Protein AF-0000000080389725 (afdb_homodimer)

Solvent-accessible surface area (backbone atoms only — not comparable to full-atom values): 36333 Å² total; per-residue (Å²): 128,85,73,70,69,68,46,43,55,54,43,40,16,48,54,48,39,48,51,51,44,53,54,39,41,71,61,63,29,40,68,70,50,92,82,46,83,58,66,64,46,69,62,82,75,43,43,27,40,46,24,67,83,48,74,40,80,39,76,46,41,26,35,35,81,65,44,46,80,95,50,53,42,34,29,37,43,29,40,54,44,41,50,89,55,50,42,49,43,66,60,44,55,56,47,49,55,53,50,53,31,38,71,64,47,52,81,73,52,93,88,51,54,66,65,78,46,76,68,65,39,74,37,43,34,41,38,24,49,39,25,63,36,70,66,20,50,52,52,26,53,48,69,66,34,44,54,35,48,36,56,50,13,61,71,46,43,56,50,51,50,46,44,50,46,40,51,76,72,20,42,48,32,59,52,36,55,25,93,89,27,39,48,58,36,52,55,51,50,46,48,34,50,77,38,80,45,68,68,49,45,51,55,50,40,71,70,39,60,49,38,92,65,34,65,59,51,51,48,50,44,29,50,59,58,66,46,49,54,26,64,40,48,32,36,30,65,30,70,46,48,34,57,33,36,18,67,37,63,70,70,56,81,72,42,77,86,36,43,55,46,41,22,49,79,51,61,48,99,84,67,33,33,28,38,34,52,63,95,55,95,70,47,54,33,24,23,33,75,55,65,79,60,48,65,53,42,58,74,84,45,60,40,56,39,38,52,47,43,52,62,40,36,41,38,30,26,27,40,47,70,52,93,78,32,66,38,47,32,36,38,25,47,39,61,68,59,44,49,49,56,36,55,66,63,103,128,84,74,71,72,66,45,41,54,55,44,38,15,48,56,49,39,47,52,51,47,52,55,40,41,72,61,63,30,40,67,69,51,92,82,48,84,59,65,63,44,70,62,82,73,43,43,27,39,47,24,63,82,50,74,40,81,39,76,46,41,24,35,34,80,63,43,47,79,95,48,54,40,36,30,37,44,28,42,54,46,39,50,92,56,51,41,48,42,68,60,45,54,55,47,51,54,53,51,53,33,36,71,63,48,52,78,72,53,93,87,50,54,68,65,79,45,76,69,63,39,74,38,44,34,40,39,23,48,38,25,60,34,71,66,20,50,51,52,26,53,50,69,64,34,44,55,36,47,36,57,50,13,61,70,45,43,56,50,51,51,46,46,49,46,39,50,76,71,21,43,45,31,56,54,36,53,25,93,90,28,38,49,58,35,50,55,51,50,44,47,35,52,75,38,77,44,69,68,48,44,51,55,49,40,71,70,39,60,50,39,90,66,34,65,60,51,50,48,52,45,29,49,58,58,67,47,49,54,25,66,39,49,32,35,30,65,30,71,46,48,37,56,32,35,18,6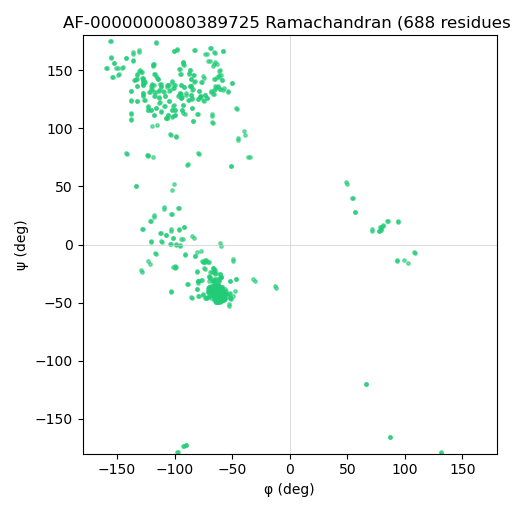7,38,65,70,69,58,81,70,43,78,86,36,42,57,48,43,21,48,80,51,62,50,97,85,67,35,33,30,37,33,53,65,95,56,94,70,46,56,34,24,23,35,74,56,64,79,55,46,66,48,45,56,75,84,44,61,41,56,38,40,52,44,43,52,62,38,37,41,38,31,28,26,41,48,70,50,92,79,32,66,38,49,30,38,38,27,48,38,61,67,60,45,48,50,54,37,55,66,64,103

Foldseek 3Di:
DPQPVPQLQVQLQLLVLLLVLVLVVQFQWAFDDPPHAAQWDDDQQWIWHAFQVGIDTASTWTWRCDDDPPFAIEIEREATGEDPAADELVVVVVVLVVQNRRQPPDDADPPHDPVPHGDHHYAAEYEYAQHHDPVNVVNCVVSRYAYEYNNQWPLVVVLSVLSSCCSRPWFRSCQQCNDPRVSVNSVLLSVCLVPVDPVSVVVVCVRTVIDPPNSVSSVVNSVSSVLWQDWWWKAWPVGHIKIWTFSDHDPLVVPPPHQEFEKEWDADPVRWIWMDTPPDPGTTITIDDDPVLVVVPPVPQLLSNLVVCCVGHQWMWIWHQDPNRIGIHIYGYDPVVSVVSNVVSD/DPQPVPQLQVQLQLLVLLLVLVLVVQFQWAFDDPPHDAQWDDDQQWIWHAFQVGIDTASTWTWRCDDDPPFAIEIEREATGEDPAADELVVVVVVLVVQNRRQPPDDADPPHDPVPHGDHHYAAEYEYAQHHDPVNVVSCVVSRYAYEYNNQWPLVVLLSVLSSCCSRPWFDSCQQCNDPRVSVNSVLLSVCLVPVDPVSVVVVCVRTVIDPPNSVSSVVNSVSSVLWQDWWWKAWPVGHIKIWTFSDHDPLVVPPPHQEFEKEWDADPVRWIWIDTPPDPGTTITIDDDPVLVVVPPVPQLLSNLVVCCVGHQWMWIWHQDPNRIGIHIYGYDPVVSVVSNVVSD

Secondary structure (DSSP, 8-state):
-----TTHHHHHHHHHHHHHHHHHHHTT-EE--TTSSSSEEEETTEEEEE-SS-EEEESEEEEE-S--TT-PPEEEEEEEE--SSPBPHHHHHHHHHHHHHHHT-----TT--GGG----EEEEEEEESS-B-HHHHHHHHHTT-EEEE-TT-HHHHHHHHHHHHIIIII--HHHHHSTTTHHHHHHHHHHHHH---HHHHHHHHHHH-PPTTHHHHHHHHHHHHHT--EEEEEEETTS-EEEEEESSPP-GGGGSS-SEEEEEEEE-TTS-EEEEETTSS---EEEPPPHHHHHTT-TT-HHHHHHHHHHHTSEEEEEEEETTEEEEEEEEE-HHHHHHHHHHT-/-----TTHHHHHHHHHHHHHHHHHHHTT-EE--TTSSSSEEEETTEEEEE-SSSEEEESEEEEE-S--TT-PPEEEEEEEE--SSPBPHHHHHHHHHHHHHHHT-----TT--GGG----EEEEEEEESS-B-HHHHHHHHHTT-EEEE-TT-HHHHHHHHHHHHIIIII--HHHHHSTTTHHHHHHHHHHHHH---HHHHHHHHHHH-PPTTHHHHHHHHHHHHHT--EEEEEEETTS-EEEEEESSPP-GGGGSS-SEEEEEEEE-TTS-EEEEETTSS---EEEPPPHHHHHTT-TT-HHHHHHHHHHHTSEEEEEEEETTEEEEEEEEE-HHHHHHHHHHT-

pLDDT: mean 85.57, std 13.97, range [30.48, 97.31]

Sequence (692 aa):
MKSDKTGRAALRGYMLEVVVRRLLEENDFEVIKKETKGKVEFRGDNIEIKGRGTWHQIDSPCIYNKSIPFTYDLRLLAEVKFYKDEVQKNRIREYIGVIKDISENYFLDDNNTIDNQKRYTDIGVFFSASGFQIEAEKLAFAHGIKTVSYKNNQTMSIIRDLILNLEENYLYSKKCVGKGNLKSFMKDFYQLLENTSDETWMKFERYYNPLEG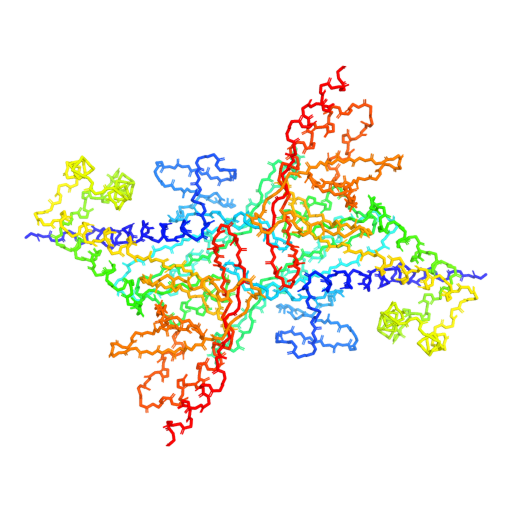ARDKVYELSQNIRRINSSFFGVTETNYFIHFLSNDSFPAYLFHNSDEAECQIFFDQLGQFYLTINNSEGERFYFTAPPDLLSDFAFANFRNIAQEKGRHFKNIKISITLENIQRNLILKIDEEWLREVLDNTRMKSDKTGRAALRGYMLEVVVRRLLEENDFEVIKKETKGKVEFRGDNIEIKGRGTWHQIDSPCIYNKSIPFTYDLRLLAEVKFYKDEVQKNRIREYIGVIKDISENYFLDDNNTIDNQKRYTDIGVFFSASGFQIEAEKLAFAHGIKTVSYKNNQTMSIIRDLILNLEENYLYSKKCVGKGNLKSFMKDFYQLLENTSDETWMKFERYYNPLEGARDKVYELSQNIRRINSSFFGVTETNYFIHFLSNDSFPAYLFHNSDEAECQIFFDQLGQFYLTINNSEGERFYFTAPPDLLSDFAFANFRNIAQEKGRHFKNIKISITLENIQRNLILKIDEEWLREVLDNTR

Organism: NCBI:txid1090322

Structure (mmCIF, N/CA/C/O backbone):
data_AF-0000000080389725-model_v1
#
loop_
_entity.id
_entity.type
_entity.pdbx_description
1 polymer 'Restriction endonuclease type IV Mrr domain-containing protein'
#
loop_
_atom_site.group_PDB
_atom_site.id
_atom_site.type_symbol
_atom_site.label_atom_id
_atom_site.label_alt_id
_atom_site.label_comp_id
_atom_site.label_asym_id
_atom_site.label_entity_id
_atom_site.label_seq_id
_atom_site.pdbx_PDB_ins_code
_atom_site.Cartn_x
_atom_site.Cartn_y
_atom_site.Cartn_z
_atom_site.occupancy
_atom_site.B_iso_or_equiv
_atom_site.auth_seq_id
_atom_site.auth_comp_id
_atom_site.auth_asym_id
_atom_site.auth_atom_id
_atom_site.pdbx_PDB_model_num
ATOM 1 N N . MET A 1 1 ? 0.448 -39.906 -33.656 1 30.48 1 MET A N 1
ATOM 2 C CA . MET A 1 1 ? -0.504 -38.969 -33.062 1 30.48 1 MET A CA 1
ATOM 3 C C . MET A 1 1 ? -0.022 -37.531 -33.219 1 30.48 1 MET A C 1
ATOM 5 O O . MET A 1 1 ? 1.046 -37.188 -32.719 1 30.48 1 MET A O 1
ATOM 9 N N . LYS A 1 2 ? -0.215 -37 -34.25 1 36.88 2 LYS A N 1
ATOM 10 C CA . LYS A 1 2 ? 0.218 -35.656 -34.656 1 36.88 2 LYS A CA 1
ATOM 11 C C . LYS A 1 2 ? -0.04 -34.625 -33.562 1 36.88 2 LYS A C 1
ATOM 13 O O . LYS A 1 2 ? -1.179 -34.469 -33.125 1 36.88 2 LYS A O 1
ATOM 18 N N . SER A 1 3 ? 0.813 -34.344 -32.656 1 40.06 3 SER A N 1
ATOM 19 C CA . SER A 1 3 ? 0.825 -33.5 -31.469 1 40.06 3 SER A CA 1
ATOM 20 C C . SER A 1 3 ? 0.35 -32.094 -31.797 1 40.06 3 SER A C 1
ATOM 22 O O . SER A 1 3 ? 0.948 -31.406 -32.625 1 40.06 3 SER A O 1
ATOM 24 N N . ASP A 1 4 ? -0.819 -31.891 -32.125 1 39.97 4 ASP A N 1
ATOM 25 C CA . ASP A 1 4 ? -1.422 -30.594 -32.344 1 39.97 4 ASP A CA 1
ATOM 26 C C . ASP A 1 4 ? -0.846 -29.547 -31.391 1 39.97 4 ASP A C 1
ATOM 28 O O . ASP A 1 4 ? -1.067 -29.625 -30.188 1 39.97 4 ASP A O 1
ATOM 32 N N . LYS A 1 5 ? 0.369 -29.078 -31.641 1 51.5 5 LYS A N 1
ATOM 33 C CA . LYS A 1 5 ? 1.25 -28.141 -30.953 1 51.5 5 LYS A CA 1
ATOM 34 C C . LYS A 1 5 ? 0.515 -26.859 -30.594 1 51.5 5 LYS A C 1
ATOM 36 O O . LYS A 1 5 ? 1.003 -26.047 -29.797 1 51.5 5 LYS A O 1
ATOM 41 N N . THR A 1 6 ? -0.809 -26.734 -31.328 1 57.53 6 THR A N 1
ATOM 42 C CA . THR A 1 6 ? -1.486 -25.438 -31.172 1 57.53 6 THR A CA 1
ATOM 43 C C . THR A 1 6 ? -2.219 -25.375 -29.828 1 57.53 6 THR A C 1
ATOM 45 O O . THR A 1 6 ? -2.91 -26.328 -29.453 1 57.53 6 THR A O 1
ATOM 48 N N . GLY A 1 7 ? -1.875 -24.578 -28.844 1 81.62 7 GLY A N 1
ATOM 49 C CA . GLY A 1 7 ? -2.619 -24.297 -27.625 1 81.62 7 GLY A CA 1
ATOM 50 C C . GLY A 1 7 ? -1.992 -24.906 -26.391 1 81.62 7 GLY A C 1
ATOM 51 O O . GLY A 1 7 ? -2.52 -24.766 -25.281 1 81.62 7 GLY A O 1
ATOM 52 N N . ARG A 1 8 ? -0.923 -25.75 -26.703 1 84.62 8 ARG A N 1
ATOM 53 C CA . ARG A 1 8 ? -0.296 -26.422 -25.578 1 84.62 8 ARG A CA 1
ATOM 54 C C . ARG A 1 8 ? 0.248 -25.422 -24.578 1 84.62 8 ARG A C 1
ATOM 56 O O . ARG A 1 8 ? 0.034 -25.562 -23.359 1 84.62 8 ARG A O 1
ATOM 63 N N . ALA A 1 9 ? 0.901 -24.453 -25.062 1 83.81 9 ALA A N 1
ATOM 64 C CA . ALA A 1 9 ? 1.425 -23.422 -24.172 1 83.81 9 ALA A CA 1
ATOM 65 C C . ALA A 1 9 ? 0.295 -22.703 -23.438 1 83.81 9 ALA A C 1
ATOM 67 O O . ALA A 1 9 ? 0.423 -22.391 -22.25 1 83.81 9 ALA A O 1
ATOM 68 N N . ALA A 1 10 ? -0.722 -22.531 -24.172 1 85.75 10 ALA A N 1
ATOM 69 C CA . ALA A 1 10 ? -1.88 -21.891 -23.562 1 85.75 10 ALA A CA 1
ATOM 70 C C . ALA A 1 10 ? -2.459 -22.75 -22.438 1 85.75 10 ALA A C 1
ATOM 72 O O . ALA A 1 10 ? -2.805 -22.25 -21.375 1 85.75 10 ALA A O 1
ATOM 73 N N . LEU A 1 11 ? -2.541 -24.016 -22.688 1 91.88 11 LEU A N 1
ATOM 74 C CA . LEU A 1 11 ? -3.102 -24.938 -21.703 1 91.88 11 LEU A CA 1
ATOM 75 C C . LEU A 1 11 ? -2.271 -24.922 -20.422 1 91.88 11 LEU A C 1
ATOM 77 O O . LEU A 1 11 ? -2.818 -24.844 -19.328 1 91.88 11 LEU A O 1
ATOM 81 N N . ARG A 1 12 ? -0.958 -25.016 -20.516 1 93.06 12 ARG A N 1
ATOM 82 C CA . ARG A 1 12 ? -0.102 -24.953 -19.328 1 93.06 12 ARG A CA 1
ATOM 83 C C . ARG A 1 12 ? -0.293 -23.641 -18.578 1 93.06 12 ARG A C 1
ATOM 85 O O . ARG A 1 12 ? -0.354 -23.625 -17.359 1 93.06 12 ARG A O 1
ATOM 92 N N . GLY A 1 13 ? -0.334 -22.594 -19.344 1 92.12 13 GLY A N 1
ATOM 93 C CA . GLY A 1 13 ? -0.544 -21.281 -18.75 1 92.12 13 GLY A CA 1
ATOM 94 C C . GLY A 1 13 ? -1.826 -21.188 -17.953 1 92.12 13 GLY A C 1
ATOM 95 O O . GLY A 1 13 ? -1.83 -20.641 -16.844 1 92.12 13 GLY A O 1
ATOM 96 N N . TYR A 1 14 ? -2.854 -21.766 -18.484 1 90.81 14 TYR A N 1
ATOM 97 C CA . TYR A 1 14 ? -4.148 -21.703 -17.828 1 90.81 14 TYR A CA 1
ATOM 98 C C . TYR A 1 14 ? -4.145 -22.531 -16.547 1 90.81 14 TYR A C 1
ATOM 100 O O . TYR A 1 14 ? -4.734 -22.156 -15.539 1 90.81 14 TYR A O 1
ATOM 108 N N . MET A 1 15 ? -3.553 -23.672 -16.609 1 94.69 15 MET A N 1
ATOM 109 C CA . MET A 1 15 ? -3.465 -24.5 -15.414 1 94.69 15 MET A CA 1
ATOM 110 C C . MET A 1 15 ? -2.658 -23.797 -14.328 1 94.69 15 MET A C 1
ATOM 112 O O . MET A 1 15 ? -3.043 -23.812 -13.156 1 94.69 15 MET A O 1
ATOM 116 N N . LEU A 1 16 ? -1.567 -23.141 -14.727 1 95.75 16 LEU A N 1
ATOM 117 C CA . LEU A 1 16 ? -0.77 -22.406 -13.75 1 95.75 16 LEU A CA 1
ATOM 118 C C . LEU A 1 16 ? -1.557 -21.219 -13.188 1 95.75 16 LEU A C 1
ATOM 120 O O . LEU A 1 16 ? -1.435 -20.906 -12.008 1 95.75 16 LEU A O 1
ATOM 124 N N . GLU A 1 17 ? -2.299 -20.578 -14.031 1 94.06 17 GLU A N 1
ATOM 125 C CA . GLU A 1 17 ? -3.152 -19.469 -13.602 1 94.06 17 GLU A CA 1
ATOM 126 C C . GLU A 1 17 ? -4.086 -19.906 -12.477 1 94.06 17 GLU A C 1
ATOM 128 O O . GLU A 1 17 ? -4.277 -19.172 -11.5 1 94.06 17 GLU A O 1
ATOM 133 N N . VAL A 1 18 ? -4.637 -21.047 -12.609 1 93.31 18 VAL A N 1
ATOM 134 C CA . VAL A 1 18 ? -5.551 -21.578 -11.594 1 93.31 18 VAL A CA 1
ATOM 135 C C . VAL A 1 18 ? -4.805 -21.766 -10.281 1 93.31 18 VAL A C 1
ATOM 137 O O . VAL A 1 18 ? -5.309 -21.422 -9.211 1 93.31 18 VAL A O 1
ATOM 140 N N . VAL A 1 19 ? -3.629 -22.281 -10.375 1 95.69 19 VAL A N 1
ATOM 141 C CA . VAL A 1 19 ? -2.822 -22.531 -9.18 1 95.69 19 VAL A CA 1
ATOM 142 C C . VAL A 1 19 ? -2.463 -21.203 -8.516 1 95.69 19 VAL A C 1
ATOM 144 O O . VAL A 1 19 ? -2.631 -21.047 -7.305 1 95.69 19 VAL A O 1
ATOM 147 N N . VAL A 1 20 ? -1.995 -20.25 -9.312 1 96.06 20 VAL A N 1
ATOM 148 C CA . VAL A 1 20 ? -1.582 -18.953 -8.789 1 96.06 20 VAL A CA 1
ATOM 149 C C . VAL A 1 20 ? -2.777 -18.234 -8.156 1 96.06 20 VAL A C 1
ATOM 151 O O . VAL A 1 20 ? -2.652 -17.641 -7.09 1 96.06 20 VAL A O 1
ATOM 154 N N . ARG A 1 21 ? -3.891 -18.328 -8.766 1 93.44 21 ARG A N 1
ATOM 155 C CA . ARG A 1 21 ? -5.113 -17.75 -8.227 1 93.44 21 ARG A CA 1
ATOM 156 C C . ARG A 1 21 ? -5.418 -18.312 -6.84 1 93.44 21 ARG A C 1
ATOM 158 O O . ARG A 1 21 ? -5.758 -17.562 -5.922 1 93.44 21 ARG A O 1
ATOM 165 N N . ARG A 1 22 ? -5.316 -19.562 -6.711 1 93 22 ARG A N 1
ATOM 166 C CA . ARG A 1 22 ? -5.57 -20.203 -5.43 1 93 22 ARG A CA 1
ATOM 167 C C . ARG A 1 22 ? -4.598 -19.719 -4.363 1 93 22 ARG A C 1
ATOM 169 O O . ARG A 1 22 ? -4.992 -19.484 -3.219 1 93 22 ARG A O 1
ATOM 176 N N . LEU A 1 23 ? -3.367 -19.609 -4.75 1 94.5 23 LEU A N 1
ATOM 177 C CA . LEU A 1 23 ? -2.346 -19.172 -3.809 1 94.5 23 LEU A CA 1
ATOM 178 C C . LEU A 1 23 ? -2.555 -17.703 -3.436 1 94.5 23 LEU A C 1
ATOM 180 O O . LEU A 1 23 ? -2.301 -17.312 -2.297 1 94.5 23 LEU A O 1
ATOM 184 N N . LEU A 1 24 ? -3.006 -16.891 -4.383 1 94.94 24 LEU A N 1
ATOM 185 C CA . LEU A 1 24 ? -3.342 -15.5 -4.098 1 94.94 24 LEU A CA 1
ATOM 186 C C . LEU A 1 24 ? -4.52 -15.414 -3.133 1 94.94 24 LEU A C 1
ATOM 188 O O . LEU A 1 24 ? -4.508 -14.594 -2.211 1 94.94 24 LEU A O 1
ATOM 192 N N . GLU A 1 25 ? -5.488 -16.203 -3.33 1 92.19 25 GLU A N 1
ATOM 193 C CA . GLU A 1 25 ? -6.648 -16.219 -2.443 1 92.19 25 GLU A CA 1
ATOM 194 C C . GLU A 1 25 ? -6.246 -16.594 -1.017 1 92.19 25 GLU A C 1
ATOM 196 O O . GLU A 1 25 ? -6.781 -16.031 -0.055 1 92.19 25 GLU A O 1
ATOM 201 N N . GLU A 1 26 ? -5.301 -17.469 -0.919 1 90.88 26 GLU A N 1
ATOM 202 C CA . GLU A 1 26 ? -4.789 -17.844 0.393 1 90.88 26 GLU A CA 1
ATOM 203 C C . GLU A 1 26 ? -4.066 -16.688 1.067 1 90.88 26 GLU A C 1
ATOM 205 O O . GLU A 1 26 ? -3.857 -16.703 2.283 1 90.88 26 GLU A O 1
ATOM 210 N N . ASN A 1 27 ? -3.656 -15.75 0.3 1 91.81 27 ASN A N 1
ATOM 211 C CA . ASN A 1 27 ? -2.955 -14.578 0.817 1 91.81 27 ASN A CA 1
ATOM 212 C C . ASN A 1 27 ? -3.873 -13.359 0.882 1 91.81 27 ASN A C 1
ATOM 214 O O . ASN A 1 27 ? -3.42 -12.227 0.706 1 91.81 27 ASN A O 1
ATOM 218 N N . ASP A 1 28 ? -5.137 -13.547 1.003 1 89.56 28 ASP A N 1
ATOM 219 C CA . ASP A 1 28 ? -6.148 -12.547 1.318 1 89.56 28 ASP A CA 1
ATOM 220 C C . ASP A 1 28 ? -6.516 -11.727 0.082 1 89.56 28 ASP A C 1
ATOM 222 O O . ASP A 1 28 ? -7.098 -10.648 0.197 1 89.56 28 ASP A O 1
ATOM 226 N N . PHE A 1 29 ? -6.121 -12.156 -1.084 1 93.06 29 PHE A N 1
ATOM 227 C CA . PHE A 1 29 ? -6.625 -11.562 -2.316 1 93.06 29 PHE A CA 1
ATOM 228 C C . PHE A 1 29 ? -7.957 -12.18 -2.715 1 93.06 29 PHE A C 1
ATOM 230 O O . PHE A 1 29 ? -8.133 -13.398 -2.623 1 93.06 29 PHE A O 1
ATOM 237 N N . GLU A 1 30 ? -8.836 -11.32 -3.043 1 92 30 GLU A N 1
ATOM 238 C CA . GLU A 1 30 ? -10.141 -11.797 -3.496 1 92 30 GLU A CA 1
ATOM 239 C C . GLU A 1 30 ? -10.289 -11.648 -5.008 1 92 30 GLU A C 1
ATOM 241 O O . GLU A 1 30 ? -10.172 -10.539 -5.539 1 92 30 GLU A O 1
ATOM 246 N N . VAL A 1 31 ? -10.562 -12.766 -5.625 1 89.44 31 VAL A N 1
ATOM 247 C CA . VAL A 1 31 ? -10.773 -12.703 -7.066 1 89.44 31 VAL A CA 1
ATOM 248 C C . VAL A 1 31 ? -12.016 -11.867 -7.367 1 89.44 31 VAL A C 1
ATOM 250 O O . VAL A 1 31 ? -13.039 -12 -6.695 1 89.44 31 VAL A O 1
ATOM 253 N N . ILE A 1 32 ? -11.922 -11.008 -8.312 1 89.94 32 ILE A N 1
ATOM 254 C CA . ILE A 1 32 ? -13.023 -10.133 -8.703 1 89.94 32 ILE A CA 1
ATOM 255 C C . ILE A 1 32 ? -14.219 -10.969 -9.156 1 89.94 32 ILE A C 1
ATOM 257 O O . ILE A 1 32 ? -14.055 -11.961 -9.867 1 89.94 32 ILE A O 1
ATOM 261 N N . LYS A 1 33 ? -15.297 -10.617 -8.688 1 85.44 33 LYS A N 1
ATOM 262 C CA . LYS A 1 33 ? -16.562 -11.266 -9.023 1 85.44 33 LYS A CA 1
ATOM 263 C C . LYS A 1 33 ? -17.5 -10.312 -9.75 1 85.44 33 LYS A C 1
ATOM 265 O O . LYS A 1 33 ? -17.172 -9.133 -9.914 1 85.44 33 LYS A O 1
ATOM 270 N N . LYS A 1 34 ? -18.578 -10.836 -10.188 1 78.25 34 LYS A N 1
ATOM 271 C CA . LYS A 1 34 ? -19.547 -10.047 -10.938 1 78.25 34 LYS A CA 1
ATOM 272 C C . LYS A 1 34 ? -20.078 -8.883 -10.109 1 78.25 34 LYS A C 1
ATOM 274 O O . LYS A 1 34 ? -20.344 -7.801 -10.641 1 78.25 34 LYS A O 1
ATOM 279 N N . GLU A 1 35 ? -20.062 -8.992 -8.805 1 72.56 35 GLU A N 1
ATOM 280 C CA . GLU A 1 35 ? -20.625 -7.984 -7.91 1 72.56 35 GLU A CA 1
ATOM 281 C C . GLU A 1 35 ? -19.562 -6.949 -7.52 1 72.56 35 GLU A C 1
ATOM 283 O O . GLU A 1 35 ? -19.891 -5.934 -6.898 1 72.56 35 GLU A O 1
ATOM 288 N N . THR A 1 36 ? -18.406 -7.293 -7.91 1 77.75 36 THR A N 1
ATOM 289 C CA . THR A 1 36 ? -17.344 -6.367 -7.531 1 77.75 36 THR A CA 1
ATOM 290 C C . THR A 1 36 ? -17.516 -5.027 -8.234 1 77.75 36 THR A C 1
ATOM 292 O O . THR A 1 36 ? -17.734 -4.98 -9.453 1 77.75 36 THR A O 1
ATOM 295 N N . LYS A 1 37 ? -17.469 -3.965 -7.461 1 76.38 37 LYS A N 1
ATOM 296 C CA . LYS A 1 37 ? -17.625 -2.623 -8.016 1 76.38 37 LYS A CA 1
ATOM 297 C C . LYS A 1 37 ? -16.469 -2.277 -8.945 1 76.38 37 LYS A C 1
ATOM 299 O O . LYS A 1 37 ? -15.32 -2.662 -8.695 1 76.38 37 LYS A O 1
ATOM 304 N N .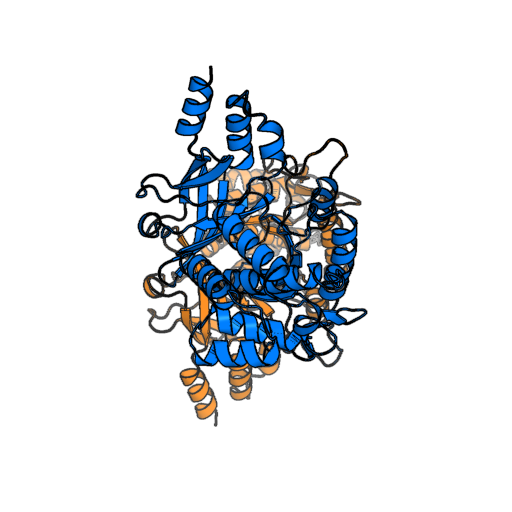 GLY A 1 38 ? -16.828 -1.573 -10 1 76.38 38 GLY A N 1
ATOM 305 C CA . GLY A 1 38 ? -15.797 -1.127 -10.93 1 76.38 38 GLY A CA 1
ATOM 306 C C . GLY A 1 38 ? -16.141 -1.416 -12.375 1 76.38 38 GLY A C 1
ATOM 307 O O . GLY A 1 38 ? -17.25 -1.851 -12.688 1 76.38 38 GLY A O 1
ATOM 308 N N . LYS A 1 39 ? -15.25 -1.056 -13.195 1 81.88 39 LYS A N 1
ATOM 309 C CA . LYS A 1 39 ? -15.406 -1.244 -14.641 1 81.88 39 LYS A CA 1
ATOM 310 C C . LYS A 1 39 ? -14.875 -2.607 -15.07 1 81.88 39 LYS A C 1
ATOM 312 O O . LYS A 1 39 ? -13.836 -2.697 -15.727 1 81.88 39 LYS A O 1
ATOM 317 N N . VAL A 1 40 ? -15.625 -3.641 -14.609 1 86.06 40 VAL A N 1
ATOM 318 C CA . VAL A 1 40 ? -15.281 -5.039 -14.852 1 86.06 40 VAL A CA 1
ATOM 319 C C . VAL A 1 40 ? -16.406 -5.719 -15.633 1 86.06 40 VAL A C 1
ATOM 321 O O . VAL A 1 40 ? -17.594 -5.469 -15.375 1 86.06 40 VAL A O 1
ATOM 324 N N . GLU A 1 41 ? -16.062 -6.477 -16.578 1 84.38 41 GLU A N 1
ATOM 325 C CA . GLU A 1 41 ? -17.016 -7.273 -17.344 1 84.38 41 GLU A CA 1
ATOM 326 C C . GLU A 1 41 ? -16.594 -8.742 -17.391 1 84.38 41 GLU A C 1
ATOM 328 O O . GLU A 1 41 ? -15.406 -9.055 -17.422 1 84.38 41 GLU A O 1
ATOM 333 N N . PHE A 1 42 ? -17.594 -9.484 -17.281 1 82.19 42 PHE A N 1
ATOM 334 C CA . PHE A 1 42 ? -17.391 -10.93 -17.391 1 82.19 42 PHE A CA 1
ATOM 335 C C . PHE A 1 42 ? -17.797 -11.43 -18.766 1 82.19 42 PHE A C 1
ATOM 337 O O . PHE A 1 42 ? -18.938 -11.234 -19.188 1 82.19 42 PHE A O 1
ATOM 344 N N . ARG A 1 43 ? -16.922 -11.797 -19.469 1 76.75 43 ARG A N 1
ATOM 345 C CA . ARG A 1 43 ? -17.188 -12.477 -20.734 1 76.75 43 ARG A CA 1
ATOM 346 C C . ARG A 1 43 ? -16.953 -13.977 -20.609 1 76.75 43 ARG A C 1
ATOM 348 O O . ARG A 1 43 ? -15.828 -14.445 -20.812 1 76.75 43 ARG A O 1
ATOM 355 N N . GLY A 1 44 ? -18.047 -14.586 -20.328 1 69.56 44 GLY A N 1
ATOM 356 C CA . GLY A 1 44 ? -17.859 -15.953 -19.891 1 69.56 44 GLY A CA 1
ATOM 357 C C . GLY A 1 44 ? -17.141 -16.062 -18.562 1 69.56 44 GLY A C 1
ATOM 358 O O . GLY A 1 44 ? -17.562 -15.453 -17.578 1 69.56 44 GLY A O 1
ATOM 359 N N . ASP A 1 45 ? -16 -16.734 -18.609 1 66.38 45 ASP A N 1
ATOM 360 C CA . ASP A 1 45 ? -15.242 -16.891 -17.359 1 66.38 45 ASP A CA 1
ATOM 361 C C . ASP A 1 45 ? -14.039 -15.945 -17.344 1 66.38 45 ASP A C 1
ATOM 363 O O . ASP A 1 45 ? -13.281 -15.922 -16.375 1 66.38 45 ASP A O 1
ATOM 367 N N . ASN A 1 46 ? -13.992 -15.219 -18.438 1 77.12 46 ASN A N 1
ATOM 368 C CA . ASN A 1 46 ? -12.898 -14.25 -18.484 1 77.12 46 ASN A CA 1
ATOM 369 C C . ASN A 1 46 ? -13.289 -12.93 -17.828 1 77.12 46 ASN A C 1
ATOM 371 O O . ASN A 1 46 ? -14.43 -12.484 -17.953 1 77.12 46 ASN A O 1
ATOM 375 N N . ILE A 1 47 ? -12.422 -12.5 -17.125 1 85.75 47 ILE A N 1
ATOM 376 C CA . ILE A 1 47 ? -12.648 -11.203 -16.5 1 85.75 47 ILE A CA 1
ATOM 377 C C . ILE A 1 47 ? -11.906 -10.117 -17.266 1 85.75 47 ILE A C 1
ATOM 379 O O . ILE A 1 47 ? -10.695 -10.211 -17.469 1 85.75 47 ILE A O 1
ATOM 383 N N . GLU A 1 48 ? -12.656 -9.211 -17.734 1 90.31 48 GLU A N 1
ATOM 384 C CA . GLU A 1 48 ? -12.07 -8.086 -18.453 1 90.31 48 GLU A CA 1
ATOM 385 C C . GLU A 1 48 ? -12.242 -6.785 -17.672 1 90.31 48 GLU A C 1
ATOM 387 O O . GLU A 1 48 ? -13.297 -6.559 -17.062 1 90.31 48 GLU A O 1
ATOM 392 N N . ILE A 1 49 ? -11.227 -6.02 -17.672 1 91.25 49 ILE A N 1
ATOM 393 C CA . ILE A 1 49 ? -11.242 -4.715 -17.016 1 91.25 49 ILE A CA 1
ATOM 394 C C . ILE A 1 49 ? -11.156 -3.611 -18.078 1 91.25 49 ILE A C 1
ATOM 396 O O . ILE A 1 49 ? -10.375 -3.711 -19.016 1 91.25 49 ILE A O 1
ATOM 400 N N . LYS A 1 50 ? -11.953 -2.617 -17.906 1 89.38 50 LYS A N 1
ATOM 401 C CA . LYS A 1 50 ? -12.023 -1.529 -18.875 1 89.38 50 LYS A CA 1
ATOM 402 C C . LYS A 1 50 ? -10.867 -0.546 -18.672 1 89.38 50 LYS A C 1
ATOM 404 O O . LYS A 1 50 ? -10.617 -0.095 -17.562 1 89.38 50 LYS A O 1
ATOM 409 N N . GLY A 1 51 ? -10.133 -0.318 -19.734 1 88.88 51 GLY A N 1
ATOM 410 C CA . GLY A 1 51 ? -9.164 0.771 -19.766 1 88.88 51 GLY A CA 1
ATOM 411 C C . GLY A 1 51 ? -9.703 2.018 -20.453 1 88.88 51 GLY A C 1
ATOM 412 O O . GLY A 1 51 ? -10.898 2.109 -20.734 1 88.88 51 GLY A O 1
ATOM 413 N N . ARG A 1 52 ? -8.961 3.051 -20.594 1 84.62 52 ARG A N 1
ATOM 414 C CA . ARG A 1 52 ? -9.32 4.281 -21.281 1 84.62 52 ARG A CA 1
ATOM 415 C C . ARG A 1 52 ? -9.664 4 -22.75 1 84.62 52 ARG A C 1
ATOM 417 O O . ARG A 1 52 ? -10.625 4.559 -23.281 1 84.62 52 ARG A O 1
ATOM 424 N N . GLY A 1 53 ? -8.891 3.053 -23.297 1 79.06 53 GLY A N 1
ATOM 425 C CA . GLY A 1 53 ? -9.039 2.818 -24.734 1 79.06 53 GLY A CA 1
ATOM 426 C C . GLY A 1 53 ? -9.844 1.573 -25.047 1 79.06 53 GLY A C 1
ATOM 427 O O . GLY A 1 53 ? -10.602 1.548 -26.031 1 79.06 53 GLY A O 1
ATOM 428 N N . THR A 1 54 ? -9.641 0.496 -24.297 1 86.75 54 THR A N 1
ATOM 429 C CA . THR A 1 54 ? -10.273 -0.77 -24.641 1 86.75 54 THR A CA 1
ATOM 430 C C . THR A 1 54 ? -10.406 -1.673 -23.422 1 86.75 54 THR A C 1
ATOM 432 O O . THR A 1 54 ? -10.016 -1.29 -22.312 1 86.75 54 THR A O 1
ATOM 435 N N . TRP A 1 55 ? -11.031 -2.75 -23.625 1 89.31 55 TRP A N 1
ATOM 436 C CA . TRP A 1 55 ? -11.148 -3.785 -22.594 1 89.31 55 TRP A CA 1
ATOM 437 C C . TRP A 1 55 ? -9.938 -4.711 -22.625 1 89.31 55 TRP A C 1
ATOM 439 O O . TRP A 1 55 ? -9.414 -5.035 -23.688 1 89.31 55 TRP A O 1
ATOM 449 N N . HIS A 1 56 ? -9.492 -5.121 -21.469 1 91.06 56 HIS A N 1
ATOM 450 C CA . HIS A 1 56 ? -8.344 -6.016 -21.359 1 91.06 56 HIS A CA 1
ATOM 451 C C . HIS A 1 56 ? -8.68 -7.234 -20.516 1 91.06 56 HIS A C 1
ATOM 453 O O . HIS A 1 56 ? -9.211 -7.098 -19.406 1 91.06 56 HIS A O 1
ATOM 459 N N . GLN A 1 57 ? -8.398 -8.406 -21.047 1 88.44 57 GLN A N 1
ATOM 460 C CA . GLN A 1 57 ? -8.523 -9.625 -20.25 1 88.44 57 GLN A CA 1
ATOM 461 C C . GLN A 1 57 ? -7.367 -9.75 -19.266 1 88.44 57 GLN A C 1
ATOM 463 O O . GLN A 1 57 ? -6.199 -9.617 -19.641 1 88.44 57 GLN A O 1
ATOM 468 N N . ILE A 1 58 ? -7.672 -9.883 -18.047 1 91.06 58 ILE A N 1
ATOM 469 C CA . ILE A 1 58 ? -6.676 -10.07 -17 1 91.06 58 ILE A CA 1
ATOM 470 C C . ILE A 1 58 ? -6.762 -11.5 -16.469 1 91.06 58 ILE A C 1
ATOM 472 O O . ILE A 1 58 ? -7.852 -11.984 -16.141 1 91.06 58 ILE A O 1
ATOM 476 N N . ASP A 1 59 ? -5.648 -12.18 -16.344 1 88.25 59 ASP A N 1
ATOM 477 C CA . ASP A 1 59 ? -5.598 -13.594 -15.984 1 88.25 59 ASP A CA 1
ATOM 478 C C . ASP A 1 59 ? -6.152 -13.812 -14.578 1 88.25 59 ASP A C 1
ATOM 480 O O . ASP A 1 59 ? -6.949 -14.727 -14.359 1 88.25 59 ASP A O 1
ATOM 484 N N . SER A 1 60 ? -5.73 -13.094 -13.672 1 87.38 60 SER A N 1
ATOM 485 C CA . SER A 1 60 ? -6.191 -13.234 -12.297 1 87.38 60 SER A CA 1
ATOM 486 C C . SER A 1 60 ? -6.34 -11.875 -11.617 1 87.38 60 SER A C 1
ATOM 488 O O . SER A 1 60 ? -5.52 -11.508 -10.773 1 87.38 60 SER A O 1
ATOM 490 N N . PRO A 1 61 ? -7.395 -11.258 -11.953 1 89.81 61 PRO A N 1
ATOM 491 C CA . PRO A 1 61 ? -7.629 -9.992 -11.25 1 89.81 61 PRO A CA 1
ATOM 492 C C . PRO A 1 61 ? -8.164 -10.195 -9.836 1 89.81 61 PRO A C 1
ATOM 494 O O . PRO A 1 61 ? -9.117 -10.945 -9.633 1 89.81 61 PRO A O 1
ATOM 497 N N . CYS A 1 62 ? -7.484 -9.57 -8.938 1 92.88 62 CYS A N 1
ATOM 498 C CA . CYS A 1 62 ? -7.852 -9.734 -7.531 1 92.88 62 CYS A CA 1
ATOM 499 C C . CYS A 1 62 ? -7.848 -8.391 -6.812 1 92.88 62 CYS A C 1
ATOM 501 O O . CYS A 1 62 ? -7.238 -7.43 -7.281 1 92.88 62 CYS A O 1
ATOM 503 N N . ILE A 1 63 ? -8.539 -8.336 -5.723 1 91.81 63 ILE A N 1
ATOM 504 C CA . ILE A 1 63 ? -8.594 -7.156 -4.867 1 91.81 63 ILE A CA 1
ATOM 505 C C . ILE A 1 63 ? -8.031 -7.488 -3.488 1 91.81 63 ILE A C 1
ATOM 507 O O . ILE A 1 63 ? -8.32 -8.555 -2.934 1 91.81 63 ILE A O 1
ATOM 511 N N . TYR A 1 64 ? -7.148 -6.746 -3.062 1 90.62 64 TYR A N 1
ATOM 512 C CA . TYR A 1 64 ? -6.691 -6.734 -1.678 1 90.62 64 TYR A CA 1
ATOM 513 C C . TYR A 1 64 ? -7.324 -5.578 -0.905 1 90.62 64 TYR A C 1
ATOM 515 O O . TYR A 1 64 ? -6.953 -4.418 -1.097 1 90.62 64 TYR A O 1
ATOM 523 N N . ASN A 1 65 ? -8.195 -5.844 0.047 1 81.69 65 ASN A N 1
ATOM 524 C CA . ASN A 1 65 ? -9.023 -4.809 0.653 1 81.69 65 ASN A CA 1
ATOM 525 C C . ASN A 1 65 ? -8.594 -4.512 2.088 1 81.69 65 ASN A C 1
ATOM 527 O O . ASN A 1 65 ? -9.398 -4.074 2.906 1 81.69 65 ASN A O 1
ATOM 531 N N . LYS A 1 66 ? -7.316 -4.688 2.334 1 82.94 66 LYS A N 1
ATOM 532 C CA . LYS A 1 66 ? -6.805 -4.328 3.652 1 82.94 66 LYS A CA 1
ATOM 533 C C . LYS A 1 66 ? -6.301 -2.885 3.672 1 82.94 66 LYS A C 1
ATOM 535 O O . LYS A 1 66 ? -5.91 -2.346 2.635 1 82.94 66 LYS A O 1
ATOM 540 N N . SER A 1 67 ? -6.324 -2.369 4.781 1 74.75 67 SER A N 1
ATOM 541 C CA . SER A 1 67 ? -5.992 -0.957 4.938 1 74.75 67 SER A CA 1
ATOM 542 C C . SER A 1 67 ? -4.5 -0.714 4.734 1 74.75 67 SER A C 1
ATOM 544 O O . SER A 1 67 ? -3.666 -1.428 5.297 1 74.75 67 SER A O 1
ATOM 546 N N . ILE A 1 68 ? -4.215 0.148 3.893 1 82.25 68 ILE A N 1
ATOM 547 C CA . ILE A 1 68 ? -2.893 0.716 3.658 1 82.25 68 ILE A CA 1
ATOM 548 C C . ILE A 1 68 ? -2.973 2.24 3.697 1 82.25 68 ILE A C 1
ATOM 550 O O . ILE A 1 68 ? -3.869 2.838 3.098 1 82.25 68 ILE A O 1
ATOM 554 N N . PRO A 1 69 ? -2.059 2.811 4.48 1 83 69 PRO A N 1
ATOM 555 C CA . PRO A 1 69 ? -2.152 4.266 4.602 1 83 69 PRO A CA 1
ATOM 556 C C . PRO A 1 69 ? -2.152 4.973 3.246 1 83 69 PRO A C 1
ATOM 558 O O . PRO A 1 69 ? -1.306 4.684 2.396 1 83 69 PRO A O 1
ATOM 561 N N . PHE A 1 70 ? -3.084 5.863 3.1 1 89.56 70 PHE A N 1
ATOM 562 C CA . PHE A 1 70 ? -3.205 6.773 1.964 1 89.56 70 PHE A CA 1
ATOM 563 C C . PHE A 1 70 ? -3.283 5.992 0.656 1 89.56 70 PHE A C 1
ATOM 565 O O . PHE A 1 70 ? -2.738 6.426 -0.363 1 89.56 70 PHE A O 1
ATOM 572 N N . THR A 1 71 ? -3.771 4.816 0.701 1 88.62 71 THR A N 1
ATOM 573 C CA . THR A 1 71 ? -3.932 4.004 -0.5 1 88.62 71 THR A CA 1
ATOM 574 C C . THR A 1 71 ? -5.371 3.518 -0.636 1 88.62 71 THR A C 1
ATOM 576 O O . THR A 1 71 ? -6.043 3.258 0.365 1 88.62 71 THR A O 1
ATOM 579 N N . TYR A 1 72 ? -5.852 3.543 -1.887 1 90.19 72 TYR A N 1
ATOM 580 C CA . TYR A 1 72 ? -7.102 2.842 -2.168 1 90.19 72 TYR A CA 1
ATOM 581 C C . TYR A 1 72 ? -6.91 1.332 -2.082 1 90.19 72 TYR A C 1
ATOM 583 O O . TYR A 1 72 ? -5.785 0.85 -1.936 1 90.19 72 TYR A O 1
ATOM 591 N N . ASP A 1 73 ? -8.07 0.621 -2.104 1 89.31 73 ASP A N 1
ATOM 592 C CA . ASP A 1 73 ? -7.926 -0.828 -2.217 1 89.31 73 ASP A CA 1
ATOM 593 C C . ASP A 1 73 ? -6.996 -1.199 -3.369 1 89.31 73 ASP A C 1
ATOM 595 O O . ASP A 1 73 ? -7.043 -0.585 -4.438 1 89.31 73 ASP A O 1
ATOM 599 N N . LEU A 1 74 ? -6.141 -2.191 -3.119 1 91.75 74 LEU A N 1
ATOM 600 C CA . LEU A 1 74 ? -5.246 -2.645 -4.18 1 91.75 74 LEU A CA 1
ATOM 601 C C . LEU A 1 74 ? -5.984 -3.541 -5.168 1 91.75 74 LEU A C 1
ATOM 603 O O . LEU A 1 74 ? -6.75 -4.418 -4.762 1 91.75 74 LEU A O 1
ATOM 607 N N . ARG A 1 75 ? -5.918 -3.262 -6.352 1 92.94 75 ARG A N 1
ATOM 608 C CA . ARG A 1 75 ? -6.355 -4.164 -7.41 1 92.94 75 ARG A CA 1
ATOM 609 C C . ARG A 1 75 ? -5.164 -4.777 -8.141 1 92.94 75 ARG A C 1
ATOM 611 O O . ARG A 1 75 ? -4.418 -4.074 -8.82 1 92.94 75 ARG A O 1
ATOM 618 N N . LEU A 1 76 ? -4.996 -6.016 -7.965 1 94.88 76 LEU A N 1
ATOM 619 C CA . LEU A 1 76 ? -3.904 -6.754 -8.586 1 94.88 76 LEU A CA 1
ATOM 620 C C . LEU A 1 76 ? -4.277 -7.191 -10 1 94.88 76 LEU A C 1
ATOM 622 O O . LEU A 1 76 ? -5.277 -7.891 -10.195 1 94.88 76 LEU A O 1
ATOM 626 N N . LEU A 1 77 ? -3.562 -6.715 -10.914 1 95.81 77 LEU A N 1
ATOM 627 C CA . LEU A 1 77 ? -3.652 -7.164 -12.297 1 95.81 77 LEU A CA 1
ATOM 628 C C . LEU A 1 77 ? -2.547 -8.164 -12.617 1 95.81 77 LEU A C 1
ATOM 630 O O . LEU A 1 77 ? -1.457 -7.777 -13.047 1 95.81 77 LEU A O 1
ATOM 634 N N . ALA A 1 78 ? -2.91 -9.453 -12.461 1 96 78 ALA A N 1
ATOM 635 C CA . ALA A 1 78 ? -1.896 -10.5 -12.562 1 96 78 ALA A CA 1
ATOM 636 C C . ALA A 1 78 ? -1.883 -11.117 -13.953 1 96 78 ALA A C 1
ATOM 638 O O . ALA A 1 78 ? -2.938 -11.445 -14.508 1 96 78 ALA A O 1
ATOM 639 N N . GLU A 1 79 ? -0.79 -11.164 -14.516 1 95.06 79 GLU A N 1
ATOM 640 C CA . GLU A 1 79 ? -0.49 -11.953 -15.703 1 95.06 79 GLU A CA 1
ATOM 641 C C . GLU A 1 79 ? 0.317 -13.195 -15.352 1 95.06 79 GLU A C 1
ATOM 643 O O . GLU A 1 79 ? 1.236 -13.141 -14.531 1 95.06 79 GLU A O 1
ATOM 648 N N . VAL A 1 80 ? -0.091 -14.336 -15.875 1 95.44 80 VAL A N 1
ATOM 649 C CA . VAL A 1 80 ? 0.58 -15.602 -15.578 1 95.44 80 VAL A CA 1
ATOM 650 C C . VAL A 1 80 ? 0.971 -16.297 -16.891 1 95.44 80 VAL A C 1
ATOM 652 O O . VAL A 1 80 ? 0.122 -16.531 -17.75 1 95.44 80 VAL A O 1
ATOM 655 N N . LYS A 1 81 ? 2.223 -16.609 -17.031 1 93.88 81 LYS A N 1
ATOM 656 C CA . LYS A 1 81 ? 2.689 -17.312 -18.234 1 93.88 81 LYS A CA 1
ATOM 657 C C . LYS A 1 81 ? 3.486 -18.562 -17.875 1 93.88 81 LYS A C 1
ATOM 659 O O . LYS A 1 81 ? 4.23 -18.562 -16.891 1 93.88 81 LYS A O 1
ATOM 664 N N . PHE A 1 82 ? 3.318 -19.594 -18.625 1 95.75 82 PHE A N 1
ATOM 665 C CA . PHE A 1 82 ? 4.094 -20.828 -18.531 1 95.75 82 PHE A CA 1
ATOM 666 C C . PHE A 1 82 ? 4.742 -21.156 -19.875 1 95.75 82 PHE A C 1
ATOM 668 O O . PHE A 1 82 ? 4.297 -22.062 -20.578 1 95.75 82 PHE A O 1
ATOM 675 N N . TYR A 1 83 ? 5.832 -20.422 -20.188 1 92.06 83 TYR A N 1
ATOM 676 C CA . TYR A 1 83 ? 6.613 -20.656 -21.391 1 92.06 83 TYR A CA 1
ATOM 677 C C . TYR A 1 83 ? 7.762 -21.609 -21.125 1 92.06 83 TYR A C 1
ATOM 679 O O . TYR A 1 83 ? 8.141 -21.844 -19.969 1 92.06 83 TYR A O 1
ATOM 687 N N . LYS A 1 84 ? 8.172 -22.203 -22.188 1 88.31 84 LYS A N 1
ATOM 688 C CA . LYS A 1 84 ? 9.367 -23.031 -22.062 1 88.31 84 LYS A CA 1
ATOM 689 C C . LYS A 1 84 ? 10.602 -22.188 -21.75 1 88.31 84 LYS A C 1
ATOM 691 O O . LYS A 1 84 ? 11.398 -22.547 -20.875 1 88.31 84 LYS A O 1
ATOM 696 N N . ASP A 1 85 ? 10.664 -21.062 -22.422 1 92.25 85 ASP A N 1
ATOM 697 C CA . ASP A 1 85 ? 11.789 -20.156 -22.219 1 92.25 85 ASP A CA 1
ATOM 698 C C . ASP A 1 85 ? 11.414 -19 -21.297 1 92.25 85 ASP A C 1
ATOM 700 O O . ASP A 1 85 ? 10.234 -18.797 -21 1 92.25 85 ASP A O 1
ATOM 704 N N . GLU A 1 86 ? 12.453 -18.297 -20.844 1 95 86 GLU A N 1
ATOM 705 C CA . GLU A 1 86 ? 12.242 -17.125 -20 1 95 86 GLU A CA 1
ATOM 706 C C . GLU A 1 86 ? 11.43 -16.062 -20.719 1 95 86 GLU A C 1
ATOM 708 O O . GLU A 1 86 ? 11.531 -15.914 -21.938 1 95 86 GLU A O 1
ATOM 713 N N . VAL A 1 87 ? 10.664 -15.281 -19.984 1 95.06 87 VAL A N 1
ATOM 714 C CA . VAL A 1 87 ? 9.852 -14.195 -20.516 1 95.06 87 VAL A CA 1
ATOM 715 C C . VAL A 1 87 ? 10.75 -13.078 -21.031 1 95.06 87 VAL A C 1
ATOM 717 O O . VAL A 1 87 ? 11.703 -12.672 -20.359 1 95.06 87 VAL A O 1
ATOM 720 N N . GLN A 1 88 ? 10.477 -12.633 -22.219 1 94.06 88 GLN A N 1
ATOM 721 C CA . GLN A 1 88 ? 11.258 -11.578 -22.859 1 94.06 88 GLN A CA 1
ATOM 722 C C . GLN A 1 88 ? 10.594 -10.219 -22.703 1 94.06 88 GLN A C 1
ATOM 724 O O . GLN A 1 88 ? 9.438 -10.133 -22.266 1 94.06 88 GLN A O 1
ATOM 729 N N . LYS A 1 89 ? 11.367 -9.156 -23.031 1 93.81 89 LYS A N 1
ATOM 730 C CA . LYS A 1 89 ? 10.93 -7.793 -22.766 1 93.81 89 LYS A CA 1
ATOM 731 C C . LYS A 1 89 ? 9.68 -7.453 -23.578 1 93.81 89 LYS A C 1
ATOM 733 O O . LYS A 1 89 ? 8.883 -6.602 -23.172 1 93.81 89 LYS A O 1
ATOM 738 N N . ASN A 1 90 ? 9.469 -8.164 -24.719 1 91.69 90 ASN A N 1
ATOM 739 C CA . ASN A 1 90 ? 8.289 -7.867 -25.516 1 91.69 90 ASN A CA 1
ATOM 740 C C . ASN A 1 90 ? 7.004 -8.133 -24.75 1 91.69 90 ASN A C 1
ATOM 742 O O . ASN A 1 90 ? 6.02 -7.41 -24.906 1 91.69 90 ASN A O 1
ATOM 746 N N . ARG A 1 91 ? 7.016 -9.141 -23.953 1 93.31 91 ARG A N 1
ATOM 747 C CA . ARG A 1 91 ? 5.84 -9.453 -23.156 1 93.31 91 ARG A CA 1
ATOM 748 C C . ARG A 1 91 ? 5.609 -8.391 -22.078 1 93.31 91 ARG A C 1
ATOM 750 O O . ARG A 1 91 ? 4.465 -8.039 -21.797 1 93.31 91 ARG A O 1
ATOM 757 N N . ILE A 1 92 ? 6.676 -7.867 -21.516 1 95.31 92 ILE A N 1
ATOM 758 C CA . ILE A 1 92 ? 6.57 -6.805 -20.516 1 95.31 92 ILE A CA 1
ATOM 759 C C . ILE A 1 92 ? 6.051 -5.527 -21.172 1 95.31 92 ILE A C 1
ATOM 761 O O . ILE A 1 92 ? 5.211 -4.828 -20.609 1 95.31 92 ILE A O 1
ATOM 765 N N . ARG A 1 93 ? 6.527 -5.223 -22.438 1 91.44 93 ARG A N 1
ATOM 766 C CA . ARG A 1 93 ? 6.062 -4.051 -23.188 1 91.44 93 ARG A CA 1
ATOM 767 C C . ARG A 1 93 ? 4.559 -4.105 -23.406 1 91.44 93 ARG A C 1
ATOM 769 O O . ARG A 1 93 ? 3.855 -3.115 -23.188 1 91.44 93 ARG A O 1
ATOM 776 N N . GLU A 1 94 ? 4.133 -5.258 -23.828 1 92.56 94 GLU A N 1
ATOM 777 C CA . GLU A 1 94 ? 2.699 -5.441 -24.031 1 92.56 94 GLU A CA 1
ATOM 778 C C . GLU A 1 94 ? 1.92 -5.203 -22.75 1 92.56 94 GLU A C 1
ATOM 780 O O . GLU A 1 94 ? 0.89 -4.523 -22.75 1 92.56 94 GLU A O 1
ATOM 785 N N . TYR A 1 95 ? 2.461 -5.73 -21.734 1 94.12 95 TYR A N 1
ATOM 786 C CA . TYR A 1 95 ? 1.765 -5.652 -20.453 1 94.12 95 TYR A CA 1
ATOM 787 C C . TYR A 1 95 ? 1.762 -4.227 -19.906 1 94.12 95 TYR A C 1
ATOM 789 O O . TYR A 1 95 ? 0.788 -3.793 -19.297 1 94.12 95 TYR A O 1
ATOM 797 N N . ILE A 1 96 ? 2.816 -3.449 -20.078 1 94.19 96 ILE A N 1
ATOM 798 C CA . ILE A 1 96 ? 2.865 -2.035 -19.719 1 94.19 96 ILE A CA 1
ATOM 799 C C . ILE A 1 96 ? 1.676 -1.307 -20.344 1 94.19 96 ILE A C 1
ATOM 801 O O . ILE A 1 96 ? 1.015 -0.504 -19.672 1 94.19 96 ILE A O 1
ATOM 805 N N . GLY A 1 97 ? 1.436 -1.575 -21.609 1 92.25 97 GLY A N 1
ATOM 806 C CA . GLY A 1 97 ? 0.307 -0.957 -22.281 1 92.25 97 GLY A CA 1
ATOM 807 C C . GLY A 1 97 ? -1.025 -1.266 -21.625 1 92.25 97 GLY A C 1
ATOM 808 O O . GLY A 1 97 ? -1.88 -0.386 -21.5 1 92.25 97 GLY A O 1
ATOM 809 N N . VAL A 1 98 ? -1.212 -2.459 -21.203 1 92.88 98 VAL A N 1
ATOM 810 C CA . VAL A 1 98 ? -2.438 -2.902 -20.547 1 92.88 98 VAL A CA 1
ATOM 811 C C . VAL A 1 98 ? -2.623 -2.146 -19.219 1 92.88 98 VAL A C 1
ATOM 813 O O . VAL A 1 98 ? -3.68 -1.559 -18.984 1 92.88 98 VAL A O 1
ATOM 816 N N . ILE A 1 99 ? -1.562 -2.104 -18.375 1 94.31 99 ILE A N 1
ATOM 817 C CA . ILE A 1 99 ? -1.631 -1.485 -17.047 1 94.31 99 ILE A CA 1
ATOM 818 C C . ILE A 1 99 ? -1.891 0.013 -17.203 1 94.31 99 ILE A C 1
ATOM 820 O O . ILE A 1 99 ? -2.729 0.575 -16.484 1 94.31 99 ILE A O 1
ATOM 824 N N . LYS A 1 100 ? -1.176 0.611 -18.078 1 91.12 100 LYS A N 1
ATOM 825 C CA . LYS A 1 100 ? -1.327 2.049 -18.281 1 91.12 100 LYS A CA 1
ATOM 826 C C . LYS A 1 100 ? -2.752 2.395 -18.703 1 91.12 100 LYS A C 1
ATOM 828 O O . LYS A 1 100 ? -3.342 3.348 -18.188 1 91.12 100 LYS A O 1
ATOM 833 N N . ASP A 1 101 ? -3.328 1.665 -19.641 1 90.38 101 ASP A N 1
ATOM 834 C CA . ASP A 1 101 ? -4.676 1.932 -20.125 1 90.38 101 ASP A CA 1
ATOM 835 C C . ASP A 1 101 ? -5.711 1.793 -19.016 1 90.38 101 ASP A C 1
ATOM 837 O O . ASP A 1 101 ? -6.613 2.623 -18.891 1 90.38 101 ASP A O 1
ATOM 841 N N . ILE A 1 102 ? -5.543 0.803 -18.188 1 91.56 102 ILE A N 1
ATOM 842 C CA . ILE A 1 102 ? -6.48 0.529 -17.109 1 91.56 102 ILE A CA 1
ATOM 843 C C . ILE A 1 102 ? -6.348 1.598 -16.031 1 91.56 102 ILE A C 1
ATOM 845 O O . ILE A 1 102 ? -7.348 2.135 -15.555 1 91.56 102 ILE A O 1
ATOM 849 N N . SER A 1 103 ? -5.098 1.972 -15.625 1 90.31 103 SER A N 1
ATOM 850 C CA . SER A 1 103 ? -4.828 2.867 -14.508 1 90.31 103 SER A CA 1
ATOM 851 C C . SER A 1 103 ? -5.23 4.301 -14.836 1 90.31 103 SER A C 1
ATOM 853 O O . SER A 1 103 ? -5.375 5.133 -13.938 1 90.31 103 SER A O 1
ATOM 855 N N . GLU A 1 104 ? -5.449 4.605 -16.047 1 86.31 104 GLU A N 1
ATOM 856 C CA . GLU A 1 104 ? -5.797 5.969 -16.453 1 86.31 104 GLU A CA 1
ATOM 857 C C . GLU A 1 104 ? -7.289 6.094 -16.75 1 86.31 104 GLU A C 1
ATOM 859 O O . GLU A 1 104 ? -7.738 7.105 -17.281 1 86.31 104 GLU A O 1
ATOM 864 N N . ASN A 1 105 ? -8.031 5.035 -16.359 1 82 105 ASN A N 1
ATOM 865 C CA . ASN A 1 105 ? -9.461 5.039 -16.641 1 82 105 ASN A CA 1
ATOM 866 C C . ASN A 1 105 ? -10.281 5.434 -15.414 1 82 105 ASN A C 1
ATOM 868 O O . ASN A 1 105 ? -11.203 4.723 -15.023 1 82 105 ASN A O 1
ATOM 872 N N . TYR A 1 106 ? -10.016 6.477 -14.797 1 79.56 106 TYR A N 1
ATOM 873 C CA . TYR A 1 106 ? -10.805 7.016 -13.695 1 79.56 106 TYR A CA 1
ATOM 874 C C . TYR A 1 106 ? -11.336 8.406 -14.039 1 79.56 106 TYR A C 1
ATOM 876 O O . TYR A 1 106 ? -10.594 9.391 -14.008 1 79.56 106 TYR A O 1
ATOM 884 N N . PHE A 1 107 ? -12.586 8.406 -14.391 1 75.69 107 PHE A N 1
ATOM 885 C CA . PHE A 1 107 ? -13.242 9.625 -14.828 1 75.69 107 PHE A CA 1
ATOM 886 C C . PHE A 1 107 ? -14.398 9.984 -13.898 1 75.69 107 PHE A C 1
ATOM 888 O O . PHE A 1 107 ? -15.031 9.102 -13.32 1 75.69 107 PHE A O 1
ATOM 895 N N . LEU A 1 108 ? -14.5 11.148 -13.594 1 76.62 108 LEU A N 1
ATOM 896 C CA . LEU A 1 108 ? -15.688 11.656 -12.898 1 76.62 108 LEU A CA 1
ATOM 897 C C . LEU A 1 108 ? -16.547 12.484 -13.844 1 76.62 108 LEU A C 1
ATOM 899 O O . LEU A 1 108 ? -16.062 13.453 -14.445 1 76.62 108 LEU A O 1
ATOM 903 N N . ASP A 1 109 ? -17.672 11.898 -14.18 1 66.62 109 ASP A N 1
ATOM 904 C CA . ASP A 1 109 ? -18.594 12.672 -15.023 1 66.62 109 ASP A CA 1
ATOM 905 C C . ASP A 1 109 ? -19.203 13.836 -14.242 1 66.62 109 ASP A C 1
ATOM 907 O O . ASP A 1 109 ? -19.156 13.852 -13.008 1 66.62 109 ASP A O 1
ATOM 911 N N . ASP A 1 110 ? -19.625 14.742 -15 1 63.62 110 ASP A N 1
ATOM 912 C CA . ASP A 1 110 ? -20.188 15.961 -14.422 1 63.62 110 ASP A CA 1
ATOM 913 C C . ASP A 1 110 ? -21.266 15.633 -13.398 1 63.62 110 ASP A C 1
ATOM 915 O O . ASP A 1 110 ? -21.406 16.328 -12.391 1 63.62 110 ASP A O 1
ATOM 919 N N . ASN A 1 111 ? -21.922 14.586 -13.609 1 62.19 111 ASN A N 1
ATOM 920 C CA . ASN A 1 111 ? -23.047 14.258 -12.742 1 62.19 111 ASN A CA 1
ATOM 921 C C . ASN A 1 111 ? -22.641 13.297 -11.625 1 62.19 111 ASN A C 1
ATOM 923 O O . ASN A 1 111 ? -23.438 12.992 -10.742 1 62.19 111 ASN A O 1
ATOM 927 N N . ASN A 1 112 ? -21.359 12.93 -11.68 1 62.88 112 ASN A N 1
ATOM 928 C CA . ASN A 1 112 ? -20.953 11.93 -10.695 1 62.88 112 ASN A CA 1
ATOM 929 C C . ASN A 1 112 ? -20.125 12.555 -9.57 1 62.88 112 ASN A C 1
ATOM 931 O O . ASN A 1 112 ? -19.469 13.578 -9.766 1 62.88 112 ASN A O 1
ATOM 935 N N . THR A 1 113 ? -20.5 12.062 -8.383 1 68.62 113 THR A N 1
ATOM 936 C CA . THR A 1 113 ? -19.734 12.422 -7.191 1 68.62 113 THR A CA 1
ATOM 937 C C . THR A 1 113 ? -18.688 11.352 -6.879 1 68.62 113 THR A C 1
ATOM 939 O O . THR A 1 113 ? -18.781 10.227 -7.383 1 68.62 113 THR A O 1
ATOM 942 N N . ILE A 1 114 ? -17.641 11.742 -6.285 1 72.06 114 ILE A N 1
ATOM 943 C CA . ILE A 1 114 ? -16.547 10.867 -5.895 1 72.06 114 ILE A CA 1
ATOM 944 C C . ILE A 1 114 ? -17.109 9.625 -5.207 1 72.06 114 ILE A C 1
ATOM 946 O O . ILE A 1 114 ? -16.609 8.516 -5.414 1 72.06 114 ILE A O 1
ATOM 950 N N . ASP A 1 115 ? -18.172 9.781 -4.602 1 65.38 115 ASP A N 1
ATOM 951 C CA . ASP A 1 115 ? -18.703 8.719 -3.756 1 65.38 115 ASP A CA 1
ATOM 952 C C . ASP A 1 115 ? -19.328 7.609 -4.598 1 65.38 115 ASP A C 1
ATOM 954 O O . ASP A 1 115 ? -19.562 6.504 -4.105 1 65.38 115 ASP A O 1
ATOM 958 N N . ASN A 1 116 ? -19.547 7.887 -5.824 1 66.75 116 ASN A N 1
ATOM 959 C CA . ASN A 1 116 ? -20.219 6.906 -6.672 1 66.75 116 ASN A CA 1
ATOM 960 C C . ASN A 1 116 ? -19.219 6.117 -7.516 1 66.75 116 ASN A C 1
ATOM 962 O O . ASN A 1 116 ? -19.609 5.219 -8.266 1 66.75 116 ASN A O 1
ATOM 966 N N . GLN A 1 117 ? -18.078 6.5 -7.277 1 75.31 117 GLN A N 1
ATOM 967 C CA . GLN A 1 117 ? -17.062 5.82 -8.078 1 75.31 117 GLN A CA 1
ATOM 968 C C . GLN A 1 117 ? -16.062 5.082 -7.184 1 75.31 117 GLN A C 1
ATOM 970 O O . GLN A 1 117 ? -15.68 5.582 -6.125 1 75.31 117 GLN A O 1
ATOM 975 N N . LYS A 1 118 ? -15.852 3.865 -7.645 1 81.44 118 LYS A N 1
ATOM 976 C CA . LYS A 1 118 ? -14.82 3.121 -6.938 1 81.44 118 LYS A CA 1
ATOM 977 C C . LYS A 1 118 ? -13.469 3.266 -7.629 1 81.44 118 LYS A C 1
ATOM 979 O O . LYS A 1 118 ? -13.375 3.158 -8.852 1 81.44 118 LYS A O 1
ATOM 984 N N . ARG A 1 119 ? -12.539 3.658 -6.902 1 87 119 ARG A N 1
ATOM 985 C CA . ARG A 1 119 ? -11.172 3.727 -7.41 1 87 119 ARG A CA 1
ATOM 986 C C . ARG A 1 119 ? -10.273 2.734 -6.688 1 87 119 ARG A C 1
ATOM 988 O O . ARG A 1 119 ? -10.43 2.504 -5.488 1 87 119 ARG A O 1
ATOM 995 N N . TYR A 1 120 ? -9.367 2.156 -7.48 1 89.94 120 TYR A N 1
ATOM 996 C CA . TYR A 1 120 ? -8.383 1.225 -6.938 1 89.94 120 TYR A CA 1
ATOM 997 C C . TYR A 1 120 ? -6.969 1.74 -7.148 1 89.94 120 TYR A C 1
ATOM 999 O O . TYR A 1 120 ? -6.742 2.643 -7.957 1 89.94 120 TYR A O 1
ATOM 1007 N N . THR A 1 121 ? -6.066 1.318 -6.297 1 91.19 121 THR A N 1
ATOM 1008 C CA . THR A 1 121 ? -4.645 1.358 -6.625 1 91.19 121 THR A CA 1
ATOM 1009 C C . THR A 1 121 ? -4.238 0.128 -7.434 1 91.19 121 THR A C 1
ATOM 1011 O O . THR A 1 121 ? -4.137 -0.972 -6.887 1 91.19 121 THR A O 1
ATOM 1014 N N . ASP A 1 122 ? -3.998 0.326 -8.734 1 92.69 122 ASP A N 1
ATOM 1015 C CA . ASP A 1 122 ? -3.707 -0.784 -9.633 1 92.69 122 ASP A CA 1
ATOM 1016 C C . ASP A 1 122 ? -2.258 -1.245 -9.492 1 92.69 122 ASP A C 1
ATOM 1018 O O . ASP A 1 122 ? -1.337 -0.427 -9.516 1 92.69 122 ASP A O 1
ATOM 1022 N N . ILE A 1 123 ? -2.113 -2.535 -9.367 1 94.62 123 ILE A N 1
ATOM 1023 C CA . ILE A 1 123 ? -0.796 -3.15 -9.242 1 94.62 123 ILE A CA 1
ATOM 1024 C C . ILE A 1 123 ? -0.603 -4.18 -10.352 1 94.62 123 ILE A C 1
ATOM 1026 O O . ILE A 1 123 ? -1.333 -5.172 -10.422 1 94.62 123 ILE A O 1
ATOM 1030 N N . GLY A 1 124 ? 0.339 -3.922 -11.211 1 96.19 124 GLY A N 1
ATOM 1031 C CA . GLY A 1 124 ? 0.698 -4.91 -12.211 1 96.19 124 GLY A CA 1
ATOM 1032 C C . GLY A 1 124 ? 1.705 -5.93 -11.711 1 96.19 124 GLY A C 1
ATOM 1033 O O . GLY A 1 124 ? 2.785 -5.566 -11.242 1 96.19 124 GLY A O 1
ATOM 1034 N N . VAL A 1 125 ? 1.369 -7.203 -11.836 1 97.12 125 VAL A N 1
ATOM 1035 C CA . VAL A 1 125 ? 2.283 -8.273 -11.445 1 97.12 125 VAL A CA 1
ATOM 1036 C C . VAL A 1 125 ? 2.344 -9.328 -12.547 1 97.12 125 VAL A C 1
ATOM 1038 O O . VAL A 1 125 ? 1.321 -9.672 -13.141 1 97.12 125 VAL A O 1
ATOM 1041 N N . PHE A 1 126 ? 3.516 -9.781 -12.852 1 97.25 126 PHE A N 1
ATOM 1042 C CA . PHE A 1 126 ? 3.77 -10.781 -13.875 1 97.25 126 PHE A CA 1
ATOM 1043 C C . PHE A 1 126 ? 4.387 -12.039 -13.266 1 97.25 126 PHE A C 1
ATOM 1045 O O . PHE A 1 126 ? 5.516 -12 -12.773 1 97.25 126 PHE A O 1
ATOM 1052 N N . PHE A 1 127 ? 3.639 -13.164 -13.25 1 97.12 127 PHE A N 1
ATOM 1053 C CA . PHE A 1 127 ? 4.125 -14.453 -12.773 1 97.12 127 PHE A CA 1
ATOM 1054 C C . PHE A 1 127 ? 4.664 -15.289 -13.93 1 97.12 127 PHE A C 1
ATOM 1056 O O . PHE A 1 127 ? 4.051 -15.352 -15 1 97.12 127 PHE A O 1
ATOM 1063 N N . SER A 1 128 ? 5.766 -15.93 -13.742 1 96.69 128 SER A N 1
ATOM 1064 C CA . SER A 1 128 ? 6.332 -16.766 -14.805 1 96.69 128 SER A CA 1
ATOM 1065 C C . SER A 1 128 ? 6.852 -18.078 -14.25 1 96.69 128 SER A C 1
ATOM 1067 O O . SER A 1 128 ? 7.594 -18.109 -13.266 1 96.69 128 SER A O 1
ATOM 1069 N N . ALA A 1 129 ? 6.492 -19.172 -14.906 1 95.38 129 ALA A N 1
ATOM 1070 C CA . ALA A 1 129 ? 6.992 -20.484 -14.539 1 95.38 129 ALA A CA 1
ATOM 1071 C C . ALA A 1 129 ? 8.477 -20.625 -14.875 1 95.38 129 ALA A C 1
ATOM 1073 O O . ALA A 1 129 ? 9.211 -21.359 -14.203 1 95.38 129 ALA A O 1
ATOM 1074 N N . SER A 1 130 ? 8.945 -19.891 -15.891 1 93.56 130 SER A N 1
ATOM 1075 C CA . SER A 1 130 ? 10.289 -20.109 -16.422 1 93.56 130 SER A CA 1
ATOM 1076 C C . SER A 1 130 ? 11.195 -18.922 -16.109 1 93.56 130 SER A C 1
ATOM 1078 O O . SER A 1 130 ? 12.344 -18.875 -16.562 1 93.56 130 SER A O 1
ATOM 1080 N N . GLY A 1 131 ? 10.664 -17.953 -15.391 1 94.25 131 GLY A N 1
ATOM 1081 C CA . GLY A 1 131 ? 11.477 -16.812 -15.031 1 94.25 131 GLY A CA 1
ATOM 1082 C C . GLY A 1 131 ? 11.477 -15.719 -16.078 1 94.25 131 GLY A C 1
ATOM 1083 O O . GLY A 1 131 ? 10.594 -15.688 -16.953 1 94.25 131 GLY A O 1
ATOM 1084 N N . PHE A 1 132 ? 12.406 -14.773 -15.992 1 94.62 132 PHE A N 1
ATOM 1085 C CA . PHE A 1 132 ? 12.484 -13.594 -16.844 1 94.62 132 PHE A CA 1
ATOM 1086 C C . PHE A 1 132 ? 13.906 -13.359 -17.312 1 94.62 132 PHE A C 1
ATOM 1088 O O . PHE A 1 132 ? 14.867 -13.594 -16.578 1 94.62 132 PHE A O 1
ATOM 1095 N N . GLN A 1 133 ? 13.992 -12.93 -18.578 1 93.31 133 GLN A N 1
ATOM 1096 C CA . GLN A 1 133 ? 15.289 -12.406 -19.016 1 93.31 133 GLN A CA 1
ATOM 1097 C C . GLN A 1 133 ? 15.641 -11.117 -18.281 1 93.31 133 GLN A C 1
ATOM 1099 O O . GLN A 1 133 ? 14.75 -10.391 -17.828 1 93.31 133 GLN A O 1
ATOM 1104 N N . ILE A 1 134 ? 16.906 -10.828 -18.156 1 88.12 134 ILE A N 1
ATOM 1105 C CA . ILE A 1 134 ? 17.406 -9.688 -17.406 1 88.12 134 ILE A CA 1
ATOM 1106 C C . ILE A 1 134 ? 16.781 -8.398 -17.938 1 88.12 134 ILE A C 1
ATOM 1108 O O . ILE A 1 134 ? 16.359 -7.527 -17.172 1 88.12 134 ILE A O 1
ATOM 1112 N N . GLU A 1 135 ? 16.734 -8.219 -19.25 1 89.06 135 GLU A N 1
ATOM 1113 C CA . GLU A 1 135 ? 16.172 -7.016 -19.859 1 89.06 135 GLU A CA 1
ATOM 1114 C C . GLU A 1 135 ? 14.688 -6.863 -19.531 1 89.06 135 GLU A C 1
ATOM 1116 O O . GLU A 1 135 ? 14.195 -5.746 -19.375 1 89.06 135 GLU A O 1
ATOM 1121 N N . ALA A 1 136 ? 13.977 -8.016 -19.484 1 92.75 136 ALA A N 1
ATOM 1122 C CA . ALA A 1 136 ? 12.562 -7.988 -19.125 1 92.75 136 ALA A CA 1
ATOM 1123 C C . ALA A 1 136 ? 12.367 -7.508 -17.688 1 92.75 136 ALA A C 1
ATOM 1125 O O . ALA A 1 136 ? 11.484 -6.691 -17.422 1 92.75 136 ALA A O 1
ATOM 1126 N N . GLU A 1 137 ? 13.234 -7.965 -16.828 1 91.5 137 GLU A N 1
ATOM 1127 C CA . GLU A 1 137 ? 13.172 -7.562 -15.43 1 91.5 137 GLU A CA 1
ATOM 1128 C C . GLU A 1 137 ? 13.461 -6.07 -15.266 1 91.5 137 GLU A C 1
ATOM 1130 O O . GLU A 1 137 ? 12.781 -5.379 -14.508 1 91.5 137 GLU A O 1
ATOM 1135 N N . LYS A 1 138 ? 14.445 -5.633 -15.961 1 89.12 138 LYS A N 1
ATOM 1136 C CA . LYS A 1 138 ? 14.812 -4.223 -15.898 1 89.12 138 LYS A CA 1
ATOM 1137 C C . LYS A 1 138 ? 13.664 -3.336 -16.375 1 89.12 138 LYS A C 1
ATOM 1139 O O . LYS A 1 138 ? 13.352 -2.322 -15.75 1 89.12 138 LYS A O 1
ATOM 1144 N N . LEU A 1 139 ? 13.117 -3.697 -17.5 1 91.31 139 LEU A N 1
ATOM 1145 C CA . LEU A 1 139 ? 11.992 -2.939 -18.047 1 91.31 139 LEU A CA 1
ATOM 1146 C C . LEU A 1 139 ? 10.812 -2.945 -17.078 1 91.31 139 LEU A C 1
ATOM 1148 O O . LEU A 1 139 ? 10.195 -1.907 -16.844 1 91.31 139 LEU A O 1
ATOM 1152 N N . ALA A 1 140 ? 10.5 -4.105 -16.531 1 93.5 140 ALA A N 1
ATOM 1153 C CA . ALA A 1 140 ? 9.414 -4.219 -15.562 1 93.5 140 ALA A CA 1
ATOM 1154 C C . ALA A 1 140 ? 9.648 -3.305 -14.359 1 93.5 140 ALA A C 1
ATOM 1156 O O . ALA A 1 140 ? 8.758 -2.545 -13.969 1 93.5 140 ALA A O 1
ATOM 1157 N N . PHE A 1 141 ? 10.867 -3.309 -13.859 1 90.06 141 PHE A N 1
ATOM 1158 C CA . PHE A 1 141 ? 11.25 -2.482 -12.719 1 90.06 141 PHE A CA 1
ATOM 1159 C C . PHE A 1 141 ? 11.047 -1.005 -13.023 1 90.06 141 PHE A C 1
ATOM 1161 O O . PHE A 1 141 ? 10.43 -0.279 -12.242 1 90.06 141 PHE A O 1
ATOM 1168 N N . ALA A 1 142 ? 11.531 -0.607 -14.133 1 88 142 ALA A N 1
ATOM 1169 C CA . ALA A 1 142 ? 11.461 0.798 -14.523 1 88 142 ALA A CA 1
ATOM 1170 C C . ALA A 1 142 ? 10.016 1.271 -14.617 1 88 142 ALA A C 1
ATOM 1172 O O . ALA A 1 142 ? 9.719 2.443 -14.367 1 88 142 ALA A O 1
ATOM 1173 N N . HIS A 1 143 ? 9.156 0.377 -14.906 1 90.56 143 HIS A N 1
ATOM 1174 C CA . HIS A 1 143 ? 7.77 0.762 -15.133 1 90.56 143 HIS A CA 1
ATOM 1175 C C . HIS A 1 143 ? 6.879 0.322 -13.969 1 90.56 143 HIS A C 1
ATOM 1177 O O . HIS A 1 143 ? 5.652 0.365 -14.078 1 90.56 143 HIS A O 1
ATOM 1183 N N . GLY A 1 144 ? 7.438 -0.171 -12.891 1 91.38 144 GLY A N 1
ATOM 1184 C CA . GLY A 1 144 ? 6.707 -0.467 -11.672 1 91.38 144 GLY A CA 1
ATOM 1185 C C . GLY A 1 144 ? 5.934 -1.77 -11.734 1 91.38 144 GLY A C 1
ATOM 1186 O O . GLY A 1 144 ? 4.98 -1.972 -10.984 1 91.38 144 GLY A O 1
ATOM 1187 N N . ILE A 1 145 ? 6.215 -2.609 -12.68 1 94.5 145 ILE A N 1
ATOM 1188 C CA . ILE A 1 145 ? 5.609 -3.934 -12.781 1 94.5 145 ILE A CA 1
ATOM 1189 C C . ILE A 1 145 ? 6.395 -4.926 -11.922 1 94.5 145 ILE A C 1
ATOM 1191 O O . ILE A 1 145 ? 7.629 -4.965 -11.984 1 94.5 145 ILE A O 1
ATOM 1195 N N . LYS A 1 146 ? 5.703 -5.637 -11.094 1 95.5 146 LYS A N 1
ATOM 1196 C CA . LYS A 1 146 ? 6.352 -6.633 -10.242 1 95.5 146 LYS A CA 1
ATOM 1197 C C . LYS A 1 146 ? 6.488 -7.969 -10.969 1 95.5 146 LYS A C 1
ATOM 1199 O O . LYS A 1 146 ? 5.57 -8.391 -11.672 1 95.5 146 LYS A O 1
ATOM 1204 N N . THR A 1 147 ? 7.637 -8.594 -10.859 1 95.56 147 THR A N 1
ATOM 1205 C CA . THR A 1 147 ? 7.867 -9.898 -11.453 1 95.56 147 THR A CA 1
ATOM 1206 C C . THR A 1 147 ? 8.07 -10.961 -10.367 1 95.56 147 THR A C 1
ATOM 1208 O O . THR A 1 147 ? 8.789 -10.727 -9.398 1 95.56 147 THR A O 1
ATOM 1211 N N . VAL A 1 148 ? 7.406 -12.062 -10.5 1 96.12 148 VAL A N 1
ATOM 1212 C CA . VAL A 1 148 ? 7.566 -13.219 -9.617 1 96.12 148 VAL A CA 1
ATOM 1213 C C . VAL A 1 148 ? 7.93 -14.445 -10.438 1 96.12 148 VAL A C 1
ATOM 1215 O O . VAL A 1 148 ? 7.145 -14.898 -11.281 1 96.12 148 VAL A O 1
ATOM 1218 N N . SER A 1 149 ? 9.055 -14.992 -10.18 1 95.44 149 SER A N 1
ATOM 1219 C CA . SER A 1 149 ? 9.547 -16.156 -10.914 1 95.44 149 SER A CA 1
ATOM 1220 C C . SER A 1 149 ? 9.375 -17.438 -10.102 1 95.44 149 SER A C 1
ATOM 1222 O O . SER A 1 149 ? 9.609 -17.438 -8.891 1 95.44 149 SER A O 1
ATOM 1224 N N . TYR A 1 150 ? 8.969 -18.516 -10.797 1 94.75 150 TYR A N 1
ATOM 1225 C CA . TYR A 1 150 ? 8.883 -19.828 -10.172 1 94.75 150 TYR A CA 1
ATOM 1226 C C . TYR A 1 150 ? 9.93 -20.781 -10.734 1 94.75 150 TYR A C 1
ATOM 1228 O O . TYR A 1 150 ? 9.844 -22 -10.547 1 94.75 150 TYR A O 1
ATOM 1236 N N . LYS A 1 151 ? 10.875 -20.328 -11.516 1 89.88 151 LYS A N 1
ATOM 1237 C CA . LYS A 1 151 ? 11.883 -21.125 -12.219 1 89.88 151 LYS A CA 1
ATOM 1238 C C . LYS A 1 151 ? 12.664 -22.016 -11.242 1 89.88 151 LYS A C 1
ATOM 1240 O O . LYS A 1 151 ? 12.945 -23.172 -11.547 1 89.88 151 LYS A O 1
ATOM 1245 N N . ASN A 1 152 ? 13.055 -21.688 -10.109 1 85.62 152 ASN A N 1
ATOM 1246 C CA . ASN A 1 152 ? 13.867 -22.453 -9.164 1 85.62 152 ASN A CA 1
ATOM 1247 C C . ASN A 1 152 ? 13.273 -22.406 -7.762 1 85.62 152 ASN A C 1
ATOM 1249 O O . ASN A 1 152 ? 13.977 -22.125 -6.789 1 85.62 152 ASN A O 1
ATOM 1253 N N . ASN A 1 153 ? 12.039 -22.703 -7.738 1 88.69 153 ASN A N 1
ATOM 1254 C CA . ASN A 1 153 ? 11.32 -22.891 -6.484 1 88.69 153 ASN A CA 1
ATOM 1255 C C . ASN A 1 153 ? 10.914 -24.344 -6.273 1 88.69 153 ASN A C 1
ATOM 1257 O O . ASN A 1 153 ? 10.156 -24.906 -7.074 1 88.69 153 ASN A O 1
ATOM 1261 N N . GLN A 1 154 ? 11.453 -24.969 -5.289 1 87.69 154 GLN A N 1
ATOM 1262 C CA . GLN A 1 154 ? 11.266 -26.391 -5.082 1 87.69 154 GLN A CA 1
ATOM 1263 C C . GLN A 1 154 ? 9.781 -26.75 -5.074 1 87.69 154 GLN A C 1
ATOM 1265 O O . GLN A 1 154 ? 9.359 -27.688 -5.762 1 87.69 154 GLN A O 1
ATOM 1270 N N . THR A 1 155 ? 9.023 -26.078 -4.258 1 91 155 THR A N 1
ATOM 1271 C CA . THR A 1 155 ? 7.598 -26.359 -4.141 1 91 155 THR A CA 1
ATOM 1272 C C . THR A 1 155 ? 6.895 -26.188 -5.48 1 91 155 THR A C 1
ATOM 1274 O O . THR A 1 155 ? 6.113 -27.031 -5.898 1 91 155 THR A O 1
ATOM 1277 N N . MET A 1 156 ? 7.266 -25.188 -6.191 1 92.69 156 MET A N 1
ATOM 1278 C CA . MET A 1 156 ? 6.609 -24.891 -7.461 1 92.69 156 MET A CA 1
ATOM 1279 C C . MET A 1 156 ? 7.141 -25.781 -8.57 1 92.69 156 MET A C 1
ATOM 1281 O O . MET A 1 156 ? 6.438 -26.047 -9.555 1 92.69 156 MET A O 1
ATOM 1285 N N . SER A 1 157 ? 8.344 -26.281 -8.406 1 92.06 157 SER A N 1
ATOM 1286 C CA . SER A 1 157 ? 8.891 -27.172 -9.414 1 92.06 157 SER A CA 1
ATOM 1287 C C . SER A 1 157 ? 8.055 -28.453 -9.547 1 92.06 157 SER A C 1
ATOM 1289 O O . SER A 1 157 ? 7.812 -28.922 -10.656 1 92.06 157 SER A O 1
ATOM 1291 N N . ILE A 1 158 ? 7.645 -28.938 -8.453 1 93.31 158 ILE A N 1
ATOM 1292 C CA . ILE A 1 158 ? 6.809 -30.125 -8.453 1 93.31 158 ILE A CA 1
ATOM 1293 C C . ILE A 1 158 ? 5.492 -29.844 -9.172 1 93.31 158 ILE A C 1
ATOM 1295 O O . ILE A 1 158 ? 5.062 -30.625 -10.023 1 93.31 158 ILE A O 1
ATOM 1299 N N . ILE A 1 159 ? 4.938 -28.75 -8.844 1 95.81 159 ILE A N 1
ATOM 1300 C CA . ILE A 1 159 ? 3.662 -28.344 -9.422 1 95.81 159 ILE A CA 1
ATOM 1301 C C . ILE A 1 159 ? 3.828 -28.094 -10.922 1 95.81 159 ILE A C 1
ATOM 1303 O O . ILE A 1 159 ? 3.035 -28.594 -11.727 1 95.81 159 ILE A O 1
ATOM 1307 N N . ARG A 1 160 ? 4.828 -27.406 -11.281 1 95.19 160 ARG A N 1
ATOM 1308 C CA . ARG A 1 160 ? 5.113 -27.125 -12.688 1 95.19 160 ARG A CA 1
ATOM 1309 C C . ARG A 1 160 ? 5.305 -28.406 -13.477 1 95.19 160 ARG A C 1
ATOM 1311 O O . ARG A 1 160 ? 4.766 -28.562 -14.578 1 95.19 160 ARG A O 1
ATOM 1318 N N . ASP A 1 161 ? 6.047 -29.344 -12.945 1 95.12 161 ASP A N 1
ATOM 1319 C CA . ASP A 1 161 ? 6.312 -30.609 -13.617 1 95.12 161 ASP A CA 1
ATOM 1320 C C . ASP A 1 161 ? 5.027 -31.406 -13.82 1 95.12 161 ASP A C 1
ATOM 1322 O O . ASP A 1 161 ? 4.844 -32.062 -14.859 1 95.12 161 ASP A O 1
ATOM 1326 N N . LEU A 1 162 ? 4.211 -31.359 -12.836 1 96.12 162 LEU A N 1
ATOM 1327 C CA . LEU A 1 162 ? 2.943 -32.062 -12.938 1 96.12 162 LEU A CA 1
ATOM 1328 C C . LEU A 1 162 ? 2.053 -31.438 -14 1 96.12 162 LEU A C 1
ATOM 1330 O O . LEU A 1 162 ? 1.401 -32.156 -14.773 1 96.12 162 LEU A O 1
ATOM 1334 N N . ILE A 1 163 ? 2.053 -30.141 -14.031 1 96.31 163 ILE A N 1
ATOM 1335 C CA . ILE A 1 163 ? 1.285 -29.438 -15.055 1 96.31 163 ILE A CA 1
ATOM 1336 C C . ILE A 1 163 ? 1.821 -29.781 -16.438 1 96.31 163 ILE A C 1
ATOM 1338 O O . ILE A 1 163 ? 1.049 -30.078 -17.359 1 96.31 163 ILE A O 1
ATOM 1342 N N . LEU A 1 164 ? 3.113 -29.766 -16.562 1 94.62 164 LEU A N 1
ATOM 1343 C CA . LEU A 1 164 ? 3.746 -30.109 -17.828 1 94.62 164 LEU A CA 1
ATOM 1344 C C . LEU A 1 164 ? 3.393 -31.531 -18.234 1 94.62 164 LEU A C 1
ATOM 1346 O O . LEU A 1 164 ? 3.084 -31.797 -19.406 1 94.62 164 LEU A O 1
ATOM 1350 N N . ASN A 1 165 ? 3.447 -32.406 -17.328 1 95.62 165 ASN A N 1
ATOM 1351 C CA . ASN A 1 165 ? 3.119 -33.812 -17.594 1 95.62 165 ASN A CA 1
ATOM 1352 C C . ASN A 1 165 ? 1.666 -33.969 -18.031 1 95.62 165 ASN A C 1
ATOM 1354 O O . ASN A 1 165 ? 1.378 -34.719 -18.969 1 95.62 165 ASN A O 1
ATOM 1358 N N . LEU A 1 166 ? 0.785 -33.312 -17.328 1 96 166 LEU A N 1
ATOM 1359 C CA . LEU A 1 166 ? -0.63 -33.344 -17.688 1 96 166 LEU A CA 1
ATOM 1360 C C . LEU A 1 166 ? -0.852 -32.844 -19.109 1 96 166 LEU A C 1
ATOM 1362 O O . LEU A 1 166 ? -1.552 -33.469 -19.891 1 96 166 LEU A O 1
ATOM 1366 N N . GLU A 1 167 ? -0.257 -31.734 -19.391 1 94.62 167 GLU A N 1
ATOM 1367 C CA . GLU A 1 167 ? -0.42 -31.109 -20.703 1 94.62 167 GLU A CA 1
ATOM 1368 C C . GLU A 1 167 ? 0.184 -31.984 -21.797 1 94.62 167 GLU A C 1
ATOM 1370 O O . GLU A 1 167 ? -0.425 -32.156 -22.859 1 94.62 167 GLU A O 1
ATOM 1375 N N . GLU A 1 168 ? 1.338 -32.594 -21.609 1 93.62 168 GLU A N 1
ATOM 1376 C CA . GLU A 1 168 ? 2.084 -33.312 -22.641 1 93.62 168 GLU A CA 1
ATOM 1377 C C . GLU A 1 168 ? 1.502 -34.719 -22.875 1 93.62 168 GLU A C 1
ATOM 1379 O O . GLU A 1 168 ? 1.484 -35.219 -24 1 93.62 168 GLU A O 1
ATOM 1384 N N . ASN A 1 169 ? 0.966 -35.281 -21.781 1 94.88 169 ASN A N 1
ATOM 1385 C CA . ASN A 1 169 ? 0.75 -36.719 -21.891 1 94.88 169 ASN A CA 1
ATOM 1386 C C . ASN A 1 169 ? -0.715 -37.094 -21.656 1 94.88 169 ASN A C 1
ATOM 1388 O O . ASN A 1 169 ? -1.143 -38.219 -22 1 94.88 169 ASN A O 1
ATOM 1392 N N . TYR A 1 170 ? -1.428 -36.125 -21.109 1 95.69 170 TYR A N 1
ATOM 1393 C CA . TYR A 1 170 ? -2.699 -36.656 -20.641 1 95.69 170 TYR A CA 1
ATOM 1394 C C . TYR A 1 170 ? -3.867 -35.812 -21.156 1 95.69 170 TYR A C 1
ATOM 1396 O O . TYR A 1 170 ? -5.012 -36.281 -21.141 1 95.69 170 TYR A O 1
ATOM 1404 N N . LEU A 1 171 ? -3.621 -34.625 -21.5 1 94.31 171 LEU A N 1
ATOM 1405 C CA . LEU A 1 171 ? -4.719 -33.75 -21.891 1 94.31 171 LEU A CA 1
ATOM 1406 C C . LEU A 1 171 ? -4.594 -33.344 -23.359 1 94.31 171 LEU A C 1
ATOM 1408 O O . LEU A 1 171 ? -3.486 -33.125 -23.859 1 94.31 171 LEU A O 1
ATOM 1412 N N . TYR A 1 172 ? -5.684 -33.219 -23.984 1 89.69 172 TYR A N 1
ATOM 1413 C CA . TYR A 1 172 ? -5.746 -32.688 -25.344 1 89.69 172 TYR A CA 1
ATOM 1414 C C . TYR A 1 172 ? -5.977 -31.188 -25.328 1 89.69 172 TYR A C 1
ATOM 1416 O O . TYR A 1 172 ? -7.051 -30.719 -24.953 1 89.69 172 TYR A O 1
ATOM 1424 N N . SER A 1 173 ? -4.977 -30.5 -25.766 1 87.94 173 SER A N 1
ATOM 1425 C CA . SER A 1 173 ? -5.043 -29.047 -25.703 1 87.94 173 SER A CA 1
ATOM 1426 C C . SER A 1 173 ? -6.242 -28.516 -26.484 1 87.94 173 SER A C 1
ATOM 1428 O O . SER A 1 173 ? -6.898 -27.562 -26.062 1 87.94 173 SER A O 1
ATOM 1430 N N . LYS A 1 174 ? -6.566 -29.109 -27.609 1 85.88 174 LYS A N 1
ATOM 1431 C CA . LYS A 1 174 ? -7.68 -28.656 -28.453 1 85.88 174 LYS A CA 1
ATOM 1432 C C . LYS A 1 174 ? -9.008 -28.797 -27.703 1 85.88 174 LYS A C 1
ATOM 1434 O O . LYS A 1 174 ? -9.891 -27.953 -27.844 1 85.88 174 LYS A O 1
ATOM 1439 N N . LYS A 1 175 ? -9.148 -29.797 -26.938 1 86.56 175 LYS A N 1
ATOM 1440 C CA . LYS A 1 175 ? -10.391 -30.016 -26.188 1 86.56 175 LYS A CA 1
ATOM 1441 C C . LYS A 1 175 ? -10.484 -29.094 -24.984 1 86.56 175 LYS A C 1
ATOM 1443 O O . LYS A 1 175 ? -11.578 -28.703 -24.578 1 86.56 175 LYS A O 1
ATOM 1448 N N . CYS A 1 176 ? -9.383 -28.781 -24.484 1 88.06 176 CYS A N 1
ATOM 1449 C CA . CYS A 1 176 ? -9.352 -27.969 -23.281 1 88.06 176 CYS A CA 1
ATOM 1450 C C . CYS A 1 176 ? -9.438 -26.484 -23.609 1 88.06 176 CYS A C 1
ATOM 1452 O O . CYS A 1 176 ? -10.18 -25.75 -22.969 1 88.06 176 CYS A O 1
ATOM 1454 N N . VAL A 1 177 ? -8.68 -26.094 -24.562 1 81.88 177 VAL A N 1
ATOM 1455 C CA . VAL A 1 177 ? -8.562 -24.641 -24.75 1 81.88 177 VAL A CA 1
ATOM 1456 C C . VAL A 1 177 ? -9.031 -24.281 -26.172 1 81.88 177 VAL A C 1
ATOM 1458 O O . VAL A 1 177 ? -8.836 -23.156 -26.609 1 81.88 177 VAL A O 1
ATOM 1461 N N . GLY A 1 178 ? -9.469 -25.281 -26.875 1 74.62 178 GLY A N 1
ATOM 1462 C CA . GLY A 1 178 ? -10.016 -24.984 -28.188 1 74.62 178 GLY A CA 1
ATOM 1463 C C . GLY A 1 178 ? -11.172 -24 -28.141 1 74.62 178 GLY A C 1
ATOM 1464 O O . GLY A 1 178 ? -11.664 -23.656 -27.062 1 74.62 178 GLY A O 1
ATOM 1465 N N . LYS A 1 179 ? -11.562 -23.469 -29.25 1 64.88 179 LYS A N 1
ATOM 1466 C CA . LYS A 1 179 ? -12.57 -22.422 -29.391 1 64.88 179 LYS A CA 1
ATOM 1467 C C . LYS A 1 179 ? -13.812 -22.734 -28.562 1 64.88 179 LYS A C 1
ATOM 1469 O O . LYS A 1 179 ? -14.422 -23.797 -28.703 1 64.88 179 LYS A O 1
ATOM 1474 N N . GLY A 1 180 ? -14.188 -21.969 -27.594 1 63.34 180 GLY A N 1
ATOM 1475 C CA . GLY A 1 180 ? -15.391 -22.062 -26.781 1 63.34 180 GLY A CA 1
ATOM 1476 C C . GLY A 1 180 ? -15.195 -22.844 -25.5 1 63.34 180 GLY A C 1
ATOM 1477 O O . GLY A 1 180 ? -16.031 -22.797 -24.594 1 63.34 180 GLY A O 1
ATOM 1478 N N . ASN A 1 181 ? -13.992 -23.625 -25.422 1 64.19 181 ASN A N 1
ATOM 1479 C CA . ASN A 1 181 ? -13.867 -24.562 -24.312 1 64.19 181 ASN A CA 1
ATOM 1480 C C . ASN A 1 181 ? -13.016 -23.984 -23.188 1 64.19 181 ASN A C 1
ATOM 1482 O O . ASN A 1 181 ? -13.078 -24.453 -22.047 1 64.19 181 ASN A O 1
ATOM 1486 N N . LEU A 1 182 ? -12.258 -23.016 -23.516 1 65 182 LEU A N 1
ATOM 1487 C CA . LEU A 1 182 ? -11.211 -22.578 -22.594 1 65 182 LEU A CA 1
ATOM 1488 C C . LEU A 1 182 ? -11.805 -22.172 -21.25 1 65 182 LEU A C 1
ATOM 1490 O O . LEU A 1 182 ? -11.281 -22.562 -20.203 1 65 182 LEU A O 1
ATOM 1494 N N . LYS A 1 183 ? -12.898 -21.531 -21.281 1 61.38 183 LYS A N 1
ATOM 1495 C CA . LYS A 1 183 ? -13.516 -20.969 -20.078 1 61.38 183 LYS A CA 1
ATOM 1496 C C . LYS A 1 183 ? -14.008 -22.062 -19.141 1 61.38 183 LYS A C 1
ATOM 1498 O O . LYS A 1 183 ? -13.766 -22.016 -17.938 1 61.38 183 LYS A O 1
ATOM 1503 N N . SER A 1 184 ? -14.562 -22.906 -19.781 1 78.88 184 SER A N 1
ATOM 1504 C CA . SER A 1 184 ? -15.117 -24.016 -19 1 78.88 184 SER A CA 1
ATOM 1505 C C . SER A 1 184 ? -14.008 -24.875 -18.406 1 78.88 184 SER A C 1
ATOM 1507 O O . SER A 1 184 ? -14.117 -25.328 -17.266 1 78.88 184 SER A O 1
ATOM 1509 N N . PHE A 1 185 ? -12.953 -24.75 -19.078 1 88 185 PHE A N 1
ATOM 1510 C CA . PHE A 1 185 ? -11.867 -25.609 -18.625 1 88 185 PHE A CA 1
ATOM 1511 C C . PHE A 1 185 ? -11.289 -25.094 -17.312 1 88 185 PHE A C 1
ATOM 1513 O O . PHE A 1 185 ? -11.102 -25.859 -16.359 1 88 185 PHE A O 1
ATOM 1520 N N . MET A 1 186 ? -11.023 -23.781 -17.188 1 87.44 186 MET A N 1
ATOM 1521 C CA . MET A 1 186 ? -10.391 -23.203 -16 1 87.44 186 MET A CA 1
ATOM 1522 C C . MET A 1 186 ? -11.273 -23.406 -14.766 1 87.44 186 MET A C 1
ATOM 1524 O O . MET A 1 186 ? -10.773 -23.75 -13.695 1 87.44 186 MET A O 1
ATOM 1528 N N . LYS A 1 187 ? -12.477 -23.172 -14.969 1 87.31 187 LYS A N 1
ATOM 1529 C CA . LYS A 1 187 ? -13.414 -23.359 -13.867 1 87.31 187 LYS A CA 1
ATOM 1530 C C . LYS A 1 187 ? -13.461 -24.812 -13.414 1 87.31 187 LYS A C 1
ATOM 1532 O O . LYS A 1 187 ? -13.414 -25.094 -12.219 1 87.31 187 LYS A O 1
ATOM 1537 N N . ASP A 1 188 ? -13.594 -25.672 -14.398 1 90.56 188 ASP A N 1
ATOM 1538 C CA . ASP A 1 188 ? -13.672 -27.094 -14.094 1 90.56 188 ASP A CA 1
ATOM 1539 C C . ASP A 1 188 ? -12.375 -27.594 -13.469 1 90.56 188 ASP A C 1
ATOM 1541 O O . ASP A 1 188 ? -12.398 -28.422 -12.555 1 90.56 188 ASP A O 1
ATOM 1545 N N . PHE A 1 189 ? -11.328 -27.125 -14.039 1 92.94 189 PHE A N 1
ATOM 1546 C CA . PHE A 1 189 ? -10.023 -27.516 -13.516 1 92.94 189 PHE A CA 1
ATOM 1547 C C . PHE A 1 189 ? -9.852 -27.016 -12.086 1 92.94 189 PHE A C 1
ATOM 1549 O O . PHE A 1 189 ? -9.336 -27.734 -11.227 1 92.94 189 PHE A O 1
ATOM 1556 N N . TYR A 1 190 ? -10.242 -25.766 -11.789 1 90.81 190 TYR A N 1
ATOM 1557 C CA . TYR A 1 190 ? -10.203 -25.219 -10.438 1 90.81 190 TYR A CA 1
ATOM 1558 C C . TYR A 1 190 ? -11.023 -26.078 -9.477 1 90.81 190 TYR A C 1
ATOM 1560 O O . TYR A 1 190 ? -10.562 -26.406 -8.383 1 90.81 190 TYR A O 1
ATOM 1568 N N . GLN A 1 191 ? -12.188 -26.406 -9.867 1 90.94 191 GLN A N 1
ATOM 1569 C CA . GLN A 1 191 ? -13.062 -27.234 -9.047 1 90.94 191 GLN A CA 1
ATOM 1570 C C . GLN A 1 191 ? -12.43 -28.594 -8.781 1 90.94 191 GLN A C 1
ATOM 1572 O O . GLN A 1 191 ? -12.555 -29.141 -7.676 1 90.94 191 GLN A O 1
ATOM 1577 N N . LEU A 1 192 ? -11.883 -29.078 -9.805 1 92.75 192 LEU A N 1
ATOM 1578 C CA . LEU A 1 192 ? -11.25 -30.391 -9.695 1 92.75 192 LEU A CA 1
ATOM 1579 C C . LEU A 1 192 ? -10.102 -30.359 -8.688 1 92.75 192 LEU A C 1
ATOM 1581 O O . LEU A 1 192 ? -9.906 -31.312 -7.934 1 92.75 192 LEU A O 1
ATOM 1585 N N . LEU A 1 193 ? -9.328 -29.266 -8.695 1 92.31 193 LEU A N 1
ATOM 1586 C CA . LEU A 1 193 ? -8.227 -29.125 -7.75 1 92.31 193 LEU A CA 1
ATOM 1587 C C . LEU A 1 193 ? -8.75 -28.984 -6.324 1 92.31 193 LEU A C 1
ATOM 1589 O O . LEU A 1 193 ? -8.109 -29.438 -5.375 1 92.31 193 LEU A O 1
ATOM 1593 N N . GLU A 1 194 ? -9.875 -28.406 -6.184 1 91.75 194 GLU A N 1
ATOM 1594 C CA . GLU A 1 194 ? -10.469 -28.172 -4.867 1 91.75 194 GLU A CA 1
ATOM 1595 C C . GLU A 1 194 ? -11.148 -29.422 -4.336 1 91.75 194 GLU A C 1
ATOM 1597 O O . GLU A 1 194 ? -11.164 -29.656 -3.125 1 91.75 194 GLU A O 1
ATOM 1602 N N . ASN A 1 195 ? -11.766 -30.109 -5.285 1 92.19 195 ASN A N 1
ATOM 1603 C CA . ASN A 1 195 ? -12.516 -31.328 -4.957 1 92.19 195 ASN A CA 1
ATOM 1604 C C . ASN A 1 195 ? -12.266 -32.438 -5.977 1 92.19 195 ASN A C 1
ATOM 1606 O O . ASN A 1 195 ? -12.906 -32.469 -7.027 1 92.19 195 ASN A O 1
ATOM 1610 N N . THR A 1 196 ? -11.492 -33.469 -5.539 1 90.19 196 THR A N 1
ATOM 1611 C CA . THR A 1 196 ? -11.102 -34.5 -6.465 1 90.19 196 THR A CA 1
ATOM 1612 C C . THR A 1 196 ? -12.055 -35.719 -6.359 1 90.19 196 THR A C 1
ATOM 1614 O O . THR A 1 196 ? -11.648 -36.844 -6.582 1 90.19 196 THR A O 1
ATOM 1617 N N . SER A 1 197 ? -13.289 -35.438 -6.035 1 92.94 197 SER A N 1
ATOM 1618 C CA . SER A 1 197 ? -14.289 -36.5 -5.922 1 92.94 197 SER A CA 1
ATOM 1619 C C . SER A 1 197 ? -14.555 -37.156 -7.27 1 92.94 197 SER A C 1
ATOM 1621 O O . SER A 1 197 ? -14.18 -36.625 -8.312 1 92.94 197 SER A O 1
ATOM 1623 N N . ASP A 1 198 ? -15.211 -38.312 -7.211 1 94.25 198 ASP A N 1
ATOM 1624 C CA . ASP A 1 198 ? -15.578 -39.031 -8.422 1 94.25 198 ASP A CA 1
ATOM 1625 C C . ASP A 1 198 ? -16.531 -38.219 -9.289 1 94.25 198 ASP A C 1
ATOM 1627 O O . ASP A 1 198 ? -16.422 -38.219 -10.516 1 94.25 198 ASP A O 1
ATOM 1631 N N . GLU A 1 199 ? -17.375 -37.562 -8.625 1 94.12 199 GLU A N 1
ATOM 1632 C CA . GLU A 1 199 ? -18.359 -36.781 -9.352 1 94.12 199 GLU A CA 1
ATOM 1633 C C . GLU A 1 199 ? -17.672 -35.656 -10.156 1 94.12 199 GLU A C 1
ATOM 1635 O O . GLU A 1 199 ? -18 -35.469 -11.328 1 94.12 199 GLU A O 1
ATOM 1640 N N . THR A 1 200 ? -16.797 -34.969 -9.461 1 94.19 200 THR A N 1
ATOM 1641 C CA . THR A 1 200 ? -16.094 -33.875 -10.125 1 94.19 200 THR A CA 1
ATOM 1642 C C . THR A 1 200 ? -15.227 -34.406 -11.266 1 94.19 200 THR A C 1
ATOM 1644 O O . THR A 1 200 ? -15.148 -33.781 -12.328 1 94.19 200 THR A O 1
ATOM 1647 N N . TRP A 1 201 ? -14.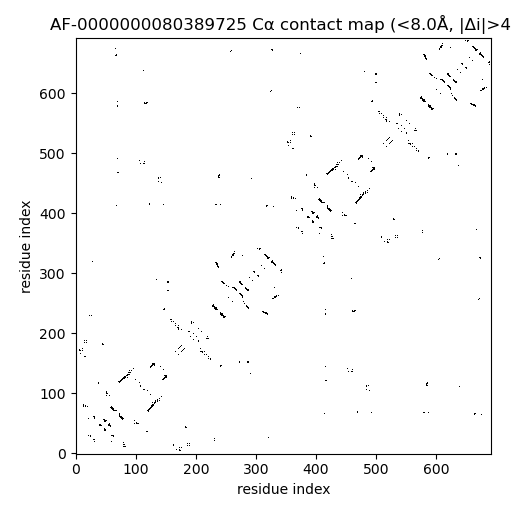633 -35.562 -11.078 1 94.94 201 TRP A N 1
ATOM 1648 C CA . TRP A 1 201 ? -13.781 -36.156 -12.109 1 94.94 201 TRP A CA 1
ATOM 1649 C C . TRP A 1 201 ? -14.609 -36.594 -13.312 1 94.94 201 TRP A C 1
ATOM 1651 O O . TRP A 1 201 ? -14.211 -36.375 -14.461 1 94.94 201 TRP A O 1
ATOM 1661 N N . MET A 1 202 ? -15.695 -37.25 -13.047 1 94.75 202 MET A N 1
ATOM 1662 C CA . MET A 1 202 ? -16.531 -37.75 -14.125 1 94.75 202 MET A CA 1
ATOM 1663 C C . MET A 1 202 ? -16.984 -36.625 -15.039 1 94.75 202 MET A C 1
ATOM 1665 O O . MET A 1 202 ? -17.016 -36.781 -16.266 1 94.75 202 MET A O 1
ATOM 1669 N N . LYS A 1 203 ? -17.328 -35.531 -14.43 1 92.38 203 LYS A N 1
ATOM 1670 C CA . LYS A 1 203 ? -17.703 -34.375 -15.219 1 92.38 203 LYS A CA 1
ATOM 1671 C C . LYS A 1 203 ? -16.547 -33.906 -16.094 1 92.38 203 LYS A C 1
ATOM 1673 O O . LYS A 1 203 ? -16.719 -33.625 -17.281 1 92.38 203 LYS A O 1
ATOM 1678 N N . PHE A 1 204 ? -15.383 -33.812 -15.5 1 93.75 204 PHE A N 1
ATOM 1679 C CA . PHE A 1 204 ? -14.188 -33.375 -16.203 1 93.75 204 PHE A CA 1
ATOM 1680 C C . PHE A 1 204 ? -13.852 -34.312 -17.344 1 93.75 204 PHE A C 1
ATOM 1682 O O . PHE A 1 204 ? -13.531 -33.875 -18.453 1 93.75 204 PHE A O 1
ATOM 1689 N N . GLU A 1 205 ? -13.922 -35.562 -17.094 1 93.44 205 GLU A N 1
ATOM 1690 C CA . GLU A 1 205 ? -13.617 -36.625 -18.078 1 93.44 205 GLU A CA 1
ATOM 1691 C C . GLU A 1 205 ? -14.578 -36.562 -19.266 1 93.44 205 GLU A C 1
ATOM 1693 O O . GLU A 1 205 ? -14.172 -36.75 -20.406 1 93.44 205 GLU A O 1
ATOM 1698 N N . ARG A 1 206 ? -15.789 -36.344 -18.938 1 92 206 ARG A N 1
ATOM 1699 C CA . ARG A 1 206 ? -16.812 -36.281 -19.984 1 92 206 ARG A CA 1
ATOM 1700 C C . ARG A 1 206 ? -16.547 -35.156 -20.969 1 92 206 ARG A C 1
ATOM 1702 O O . ARG A 1 206 ? -16.719 -35.312 -22.172 1 92 206 ARG A O 1
ATOM 1709 N N . TYR A 1 207 ? -16.094 -34.094 -20.453 1 89.38 207 TYR A N 1
ATOM 1710 C CA . TYR A 1 207 ? -15.961 -32.875 -21.297 1 89.38 207 TYR A CA 1
ATOM 1711 C C . TYR A 1 207 ? -14.609 -32.844 -22 1 89.38 207 TYR A C 1
ATOM 1713 O O . TYR A 1 207 ? -14.508 -32.406 -23.141 1 89.38 207 TYR A O 1
ATOM 1721 N N . TYR A 1 208 ? -13.539 -33.344 -21.375 1 92.25 208 TYR A N 1
ATOM 1722 C CA . TYR A 1 208 ? -12.211 -33.094 -21.906 1 92.25 208 TYR A CA 1
ATOM 1723 C C . TYR A 1 208 ? -11.531 -34.375 -22.344 1 92.25 208 TYR A C 1
ATOM 1725 O O . TYR A 1 208 ? -10.453 -34.344 -22.938 1 92.25 208 TYR A O 1
ATOM 1733 N N . ASN A 1 209 ? -12.102 -35.5 -22.062 1 92.12 209 ASN A N 1
ATOM 1734 C CA . ASN A 1 209 ? -11.664 -36.812 -22.516 1 92.12 209 ASN A CA 1
ATOM 1735 C C . ASN A 1 209 ? -10.172 -37.031 -22.281 1 92.12 209 ASN A C 1
ATOM 1737 O O . ASN A 1 209 ? -9.438 -37.344 -23.219 1 92.12 209 ASN A O 1
ATOM 1741 N N . PRO A 1 210 ? -9.711 -36.844 -21.047 1 95 210 PRO A N 1
ATOM 1742 C CA . PRO A 1 210 ? -8.289 -37.062 -20.766 1 95 210 PRO A CA 1
ATOM 1743 C C . PRO A 1 210 ? -7.871 -38.5 -20.953 1 95 210 PRO A C 1
ATOM 1745 O O . PRO A 1 210 ? -8.719 -39.406 -20.984 1 95 210 PRO A O 1
ATOM 1748 N N . LEU A 1 211 ? -6.609 -38.75 -21.188 1 95.56 211 LEU A N 1
ATOM 1749 C CA . LEU A 1 211 ? -6.07 -40.094 -21.359 1 95.56 211 LEU A CA 1
ATOM 1750 C C . LEU A 1 211 ? -6.004 -40.812 -20.031 1 95.56 211 LEU A C 1
ATOM 1752 O O . LEU A 1 211 ? -6.105 -40.219 -18.969 1 95.56 211 LEU A O 1
ATOM 1756 N N . GLU A 1 212 ? -5.844 -42.094 -20.219 1 94 212 GLU A N 1
ATOM 1757 C CA . GLU A 1 212 ? -5.723 -42.938 -19.031 1 94 212 GLU A CA 1
ATOM 1758 C C . GLU A 1 212 ? -4.547 -42.469 -18.156 1 94 212 GLU A C 1
ATOM 1760 O O . GLU A 1 212 ? -3.461 -42.219 -18.672 1 94 212 GLU A O 1
ATOM 1765 N N . GLY A 1 213 ? -4.77 -42.375 -16.875 1 95.25 213 GLY A N 1
ATOM 1766 C CA . GLY A 1 213 ? -3.729 -41.938 -15.945 1 95.25 213 GLY A CA 1
ATOM 1767 C C . GLY A 1 213 ? -3.846 -40.469 -15.547 1 95.25 213 GLY A C 1
ATOM 1768 O O . GLY A 1 213 ? -3.223 -40.062 -14.578 1 95.25 213 GLY A O 1
ATOM 1769 N N . ALA A 1 214 ? -4.637 -39.75 -16.25 1 96.19 214 ALA A N 1
ATOM 1770 C CA . ALA A 1 214 ? -4.789 -38.312 -15.992 1 96.19 214 ALA A CA 1
ATOM 1771 C C . ALA A 1 214 ? -5.32 -38.062 -14.586 1 96.19 214 ALA A C 1
ATOM 1773 O O . ALA A 1 214 ? -4.883 -37.156 -13.898 1 96.19 214 ALA A O 1
ATOM 1774 N N . ARG A 1 215 ? -6.227 -38.875 -14.203 1 95.81 215 ARG A N 1
ATOM 1775 C CA . ARG A 1 215 ? -6.852 -38.688 -12.898 1 95.81 215 ARG A CA 1
ATOM 1776 C C . ARG A 1 215 ? -5.812 -38.75 -11.781 1 95.81 215 ARG A C 1
ATOM 1778 O O . ARG A 1 215 ? -5.836 -37.938 -10.859 1 95.81 215 ARG A O 1
ATOM 1785 N N . ASP A 1 216 ? -4.953 -39.688 -11.891 1 96.31 216 ASP A N 1
ATOM 1786 C CA . ASP A 1 216 ? -3.912 -39.844 -10.875 1 96.31 216 ASP A CA 1
ATOM 1787 C C . ASP A 1 216 ? -3.02 -38.625 -10.82 1 96.31 216 ASP A C 1
ATOM 1789 O O . ASP A 1 216 ? -2.613 -38.188 -9.734 1 96.31 216 ASP A O 1
ATOM 1793 N N . LYS A 1 217 ? -2.689 -38.094 -11.938 1 96 217 LYS A N 1
ATOM 1794 C CA . LYS A 1 217 ? -1.819 -36.906 -12 1 96 217 LYS A CA 1
ATOM 1795 C C . LYS A 1 217 ? -2.52 -35.688 -11.438 1 96 217 LYS A C 1
ATOM 1797 O O . LYS A 1 217 ? -1.896 -34.875 -10.758 1 96 217 LYS A O 1
ATOM 1802 N N . VAL A 1 218 ? -3.795 -35.562 -11.719 1 96.25 218 VAL A N 1
ATOM 1803 C CA . VAL A 1 218 ? -4.574 -34.438 -11.18 1 96.25 218 VAL A CA 1
ATOM 1804 C C . VAL A 1 218 ? -4.648 -34.562 -9.656 1 96.25 218 VAL A C 1
ATOM 1806 O O . VAL A 1 218 ? -4.523 -33.562 -8.945 1 96.25 218 VAL A O 1
ATOM 1809 N N . TYR A 1 219 ? -4.855 -35.75 -9.234 1 96.12 219 TYR A N 1
ATOM 1810 C CA . TYR A 1 219 ? -4.891 -35.969 -7.793 1 96.12 219 TYR A CA 1
ATOM 1811 C C . TYR A 1 219 ? -3.559 -35.594 -7.148 1 96.12 219 TYR A C 1
ATOM 1813 O O . TYR A 1 219 ? -3.531 -34.969 -6.098 1 96.12 219 TYR A O 1
ATOM 1821 N N . GLU A 1 220 ? -2.516 -36.062 -7.777 1 96.75 220 GLU A N 1
ATOM 1822 C CA . GLU A 1 220 ? -1.183 -35.719 -7.285 1 96.75 220 GLU A CA 1
ATOM 1823 C C . GLU A 1 220 ? -0.977 -34.219 -7.238 1 96.75 220 GLU A C 1
ATOM 1825 O O . GLU A 1 220 ? -0.44 -33.688 -6.262 1 96.75 220 GLU A O 1
ATOM 1830 N N . LEU A 1 221 ? -1.395 -33.562 -8.266 1 96.88 221 LEU A N 1
ATOM 1831 C CA . LEU A 1 221 ? -1.291 -32.094 -8.328 1 96.88 221 LEU A CA 1
ATOM 1832 C C . LEU A 1 221 ? -2.084 -31.453 -7.199 1 96.88 221 LEU A C 1
ATOM 1834 O O . LEU A 1 221 ? -1.562 -30.594 -6.477 1 96.88 221 LEU A O 1
ATOM 1838 N N . SER A 1 222 ? -3.309 -31.844 -7.027 1 96.5 222 SER A N 1
ATOM 1839 C CA . SER A 1 222 ? -4.176 -31.328 -5.977 1 96.5 222 SER A CA 1
ATOM 1840 C C . SER A 1 222 ? -3.561 -31.531 -4.598 1 96.5 222 SER A C 1
ATOM 1842 O O . SER A 1 222 ? -3.553 -30.625 -3.768 1 96.5 222 SER A O 1
ATOM 1844 N N . GLN A 1 223 ? -3.029 -32.719 -4.41 1 95.81 223 GLN A N 1
ATOM 1845 C CA . GLN A 1 223 ? -2.434 -33.031 -3.121 1 95.81 223 GLN A CA 1
ATOM 1846 C C . GLN A 1 223 ? -1.216 -32.156 -2.84 1 95.81 223 GLN A C 1
ATOM 1848 O O . GLN A 1 223 ? -1.016 -31.719 -1.708 1 95.81 223 GLN A O 1
ATOM 1853 N N . ASN A 1 224 ? -0.407 -31.984 -3.854 1 95.44 224 ASN A N 1
ATOM 1854 C CA . ASN A 1 224 ? 0.781 -31.156 -3.67 1 95.44 224 ASN A CA 1
ATOM 1855 C C . ASN A 1 224 ? 0.413 -29.703 -3.367 1 95.44 224 ASN A C 1
ATOM 1857 O O . ASN A 1 224 ? 1.091 -29.031 -2.58 1 95.44 224 ASN A O 1
ATOM 1861 N N . ILE A 1 225 ? -0.63 -29.219 -3.955 1 95.75 225 ILE A N 1
ATOM 1862 C CA . ILE A 1 225 ? -1.099 -27.859 -3.688 1 95.75 225 ILE A CA 1
ATOM 1863 C C . ILE A 1 225 ? -1.656 -27.781 -2.27 1 95.75 225 ILE A C 1
ATOM 1865 O O . ILE A 1 225 ? -1.371 -26.828 -1.539 1 95.75 225 ILE A O 1
ATOM 1869 N N . ARG A 1 226 ? -2.359 -28.75 -1.809 1 93.69 226 ARG A N 1
ATOM 1870 C CA . ARG A 1 226 ? -2.98 -28.766 -0.49 1 93.69 226 ARG A CA 1
ATOM 1871 C C . ARG A 1 226 ? -1.931 -28.891 0.609 1 93.69 226 ARG A C 1
ATOM 1873 O O . ARG A 1 226 ? -2.158 -28.453 1.742 1 93.69 226 ARG A O 1
ATOM 1880 N N . ARG A 1 227 ? -0.866 -29.484 0.244 1 94.88 227 ARG A N 1
ATOM 1881 C CA . ARG A 1 227 ? 0.193 -29.688 1.225 1 94.88 227 ARG A CA 1
ATOM 1882 C C . ARG A 1 227 ? 0.919 -28.391 1.54 1 94.88 227 ARG A C 1
ATOM 1884 O O . ARG A 1 227 ? 1.675 -28.312 2.512 1 94.88 227 ARG A O 1
ATOM 1891 N N . ILE A 1 228 ? 0.727 -27.375 0.691 1 96.25 228 ILE A N 1
ATOM 1892 C CA . ILE A 1 228 ? 1.332 -26.078 0.992 1 96.25 228 ILE A CA 1
ATOM 1893 C C . ILE A 1 228 ? 0.666 -25.469 2.225 1 96.25 228 ILE A C 1
ATOM 1895 O O . ILE A 1 228 ? -0.49 -25.047 2.168 1 96.25 228 ILE A O 1
ATOM 1899 N N . ASN A 1 229 ? 1.423 -25.406 3.305 1 95.44 229 ASN A N 1
ATOM 1900 C CA . ASN A 1 229 ? 0.879 -24.906 4.566 1 95.44 229 ASN A CA 1
ATOM 1901 C C . ASN A 1 229 ? 1.262 -23.453 4.816 1 95.44 229 ASN A C 1
ATOM 1903 O O . ASN A 1 229 ? 0.695 -22.797 5.695 1 95.44 229 ASN A O 1
ATOM 1907 N N . SER A 1 230 ? 2.262 -23.031 4.16 1 96.25 230 SER A N 1
ATOM 1908 C CA . SER A 1 230 ? 2.654 -21.625 4.223 1 96.25 230 SER A CA 1
ATOM 1909 C C . SER A 1 230 ? 2.908 -21.062 2.832 1 96.25 230 SER A C 1
ATOM 1911 O O . SER A 1 230 ? 3.686 -21.625 2.059 1 96.25 230 SER A O 1
ATOM 1913 N N . SER A 1 231 ? 2.254 -20.062 2.482 1 96.5 231 SER A N 1
ATOM 1914 C CA . SER A 1 231 ? 2.367 -19.297 1.243 1 96.5 231 SER A CA 1
ATOM 1915 C C . SER A 1 231 ? 2.297 -17.797 1.508 1 96.5 231 SER A C 1
ATOM 1917 O O . SER A 1 231 ? 1.284 -17.297 2 1 96.5 231 SER A O 1
ATOM 1919 N N . PHE A 1 232 ? 3.398 -17.109 1.272 1 95.88 232 PHE A N 1
ATOM 1920 C CA . PHE A 1 232 ? 3.375 -15.664 1.501 1 95.88 232 PHE A CA 1
ATOM 1921 C C . PHE A 1 232 ? 4.32 -14.953 0.543 1 95.88 232 PHE A C 1
ATOM 1923 O O . PHE A 1 232 ? 5.328 -15.516 0.122 1 95.88 232 PHE A O 1
ATOM 1930 N N . PHE A 1 233 ? 3.934 -13.797 0.166 1 94.19 233 PHE A N 1
ATOM 1931 C CA . PHE A 1 233 ? 4.742 -12.953 -0.709 1 94.19 233 PHE A CA 1
ATOM 1932 C C . PHE A 1 233 ? 5.582 -11.977 0.104 1 94.19 233 PHE A C 1
ATOM 1934 O O . PHE A 1 233 ? 5.176 -11.555 1.187 1 94.19 233 PHE A O 1
ATOM 1941 N N . GLY A 1 234 ? 6.773 -11.688 -0.424 1 93 234 GLY A N 1
ATOM 1942 C CA . GLY A 1 234 ? 7.652 -10.719 0.21 1 93 234 GLY A CA 1
ATOM 1943 C C . GLY A 1 234 ? 8.398 -9.852 -0.786 1 93 234 GLY A C 1
ATOM 1944 O O . GLY A 1 234 ? 8.445 -10.164 -1.979 1 93 234 GLY A O 1
ATOM 1945 N N . VAL A 1 235 ? 8.875 -8.75 -0.301 1 90.69 235 VAL A N 1
ATOM 1946 C CA . VAL A 1 235 ? 9.719 -7.855 -1.085 1 90.69 235 VAL A CA 1
ATOM 1947 C C . VAL A 1 235 ? 11.055 -7.66 -0.381 1 90.69 235 VAL A C 1
ATOM 1949 O O . VAL A 1 235 ? 11.102 -7.441 0.832 1 90.69 235 VAL A O 1
ATOM 1952 N N . THR A 1 236 ? 12.102 -7.809 -1.113 1 87.25 236 THR A N 1
ATOM 1953 C CA . THR A 1 236 ? 13.438 -7.645 -0.556 1 87.25 236 THR A CA 1
ATOM 1954 C C . THR A 1 236 ? 13.828 -6.172 -0.515 1 87.25 236 THR A C 1
ATOM 1956 O O . THR A 1 236 ? 13.18 -5.332 -1.137 1 87.25 236 THR A O 1
ATOM 1959 N N . GLU A 1 237 ? 14.898 -5.957 0.212 1 79.19 237 GLU A N 1
ATOM 1960 C CA . GLU A 1 237 ? 15.43 -4.602 0.305 1 79.19 237 GLU A CA 1
ATOM 1961 C C . GLU A 1 237 ? 15.812 -4.066 -1.07 1 79.19 237 GLU A C 1
ATOM 1963 O O . GLU A 1 237 ? 15.766 -2.855 -1.306 1 79.19 237 GLU A O 1
ATOM 1968 N N . THR A 1 238 ? 16.156 -4.98 -1.948 1 78.69 238 THR A N 1
ATOM 1969 C CA . THR A 1 238 ? 16.609 -4.594 -3.279 1 78.69 238 THR A CA 1
ATOM 1970 C C . THR A 1 238 ? 15.453 -4.645 -4.277 1 78.69 238 THR A C 1
ATOM 1972 O O . THR A 1 238 ? 15.68 -4.703 -5.488 1 78.69 238 THR A O 1
ATOM 1975 N N . ASN A 1 239 ? 14.273 -4.75 -3.83 1 80.56 239 ASN A N 1
ATOM 1976 C CA . ASN A 1 239 ? 13.07 -4.504 -4.617 1 80.56 239 ASN A CA 1
ATOM 1977 C C . ASN A 1 239 ? 12.648 -5.742 -5.398 1 80.56 239 ASN A C 1
ATOM 1979 O O . ASN A 1 239 ? 11.977 -5.633 -6.426 1 80.56 239 ASN A O 1
ATOM 1983 N N . TYR A 1 240 ? 13.094 -6.859 -5 1 87.06 240 TYR A N 1
ATOM 1984 C CA . TYR A 1 240 ? 12.625 -8.078 -5.652 1 87.06 240 TYR A CA 1
ATOM 1985 C C . TYR A 1 240 ? 11.414 -8.656 -4.934 1 87.06 240 TYR A C 1
ATOM 1987 O O . TYR A 1 240 ? 11.367 -8.68 -3.703 1 87.06 240 TYR A O 1
ATOM 1995 N N . PHE A 1 241 ? 10.461 -9.031 -5.723 1 92.25 241 PHE A N 1
ATOM 1996 C CA . PHE A 1 241 ? 9.266 -9.68 -5.188 1 92.25 241 PHE A CA 1
ATOM 1997 C C . PHE A 1 241 ? 9.414 -11.195 -5.223 1 92.25 241 PHE A C 1
ATOM 1999 O O . PHE A 1 241 ? 9.711 -11.773 -6.273 1 92.25 241 PHE A O 1
ATOM 2006 N N . ILE A 1 242 ? 9.203 -11.781 -4.074 1 93.31 242 ILE A N 1
ATOM 2007 C CA . ILE A 1 242 ? 9.469 -13.203 -3.898 1 93.31 242 ILE A CA 1
ATOM 2008 C C . ILE A 1 242 ? 8.234 -13.891 -3.332 1 93.31 242 ILE A C 1
ATOM 2010 O O . ILE A 1 242 ? 7.539 -13.336 -2.477 1 93.31 242 ILE A O 1
ATOM 2014 N N . HIS A 1 243 ? 7.934 -15.023 -3.854 1 96.38 243 HIS A N 1
ATOM 2015 C CA . HIS A 1 243 ? 6.914 -15.898 -3.293 1 96.38 243 HIS A CA 1
ATOM 2016 C C . HIS A 1 243 ? 7.539 -17.016 -2.469 1 96.38 243 HIS A C 1
ATOM 2018 O O . HIS A 1 243 ? 8.281 -17.844 -3 1 96.38 243 HIS A O 1
ATOM 2024 N N . PHE A 1 244 ? 7.281 -17.047 -1.177 1 96 244 PHE A N 1
ATOM 2025 C CA . PHE A 1 244 ? 7.77 -18.094 -0.282 1 96 244 PHE A CA 1
ATOM 2026 C C . PHE A 1 244 ? 6.723 -19.188 -0.103 1 96 244 PHE A C 1
ATOM 2028 O O . PHE A 1 244 ? 5.559 -18.891 0.183 1 96 244 PHE A O 1
ATOM 2035 N N . LEU A 1 245 ? 7.156 -20.391 -0.266 1 97.06 245 LEU A N 1
ATOM 2036 C CA . LEU A 1 245 ? 6.266 -21.547 -0.186 1 97.06 245 LEU A CA 1
ATOM 2037 C C . LEU A 1 245 ? 6.867 -22.641 0.681 1 97.06 245 LEU A C 1
ATOM 2039 O O . LEU A 1 245 ? 8.078 -22.891 0.627 1 97.06 245 LEU A O 1
ATOM 2043 N N . SER A 1 246 ? 5.98 -23.328 1.474 1 96.38 246 SER A N 1
ATOM 2044 C CA . SER A 1 246 ? 6.465 -24.406 2.324 1 96.38 246 SER A CA 1
ATOM 2045 C C . SER A 1 246 ? 5.332 -25.344 2.711 1 96.38 246 SER A C 1
ATOM 2047 O O . SER A 1 246 ? 4.168 -24.938 2.762 1 96.38 246 SER A O 1
ATOM 2049 N N . ASN A 1 247 ? 5.773 -26.578 2.936 1 95.56 247 ASN A N 1
ATOM 2050 C CA . ASN A 1 247 ? 4.855 -27.531 3.557 1 95.56 247 ASN A CA 1
ATOM 2051 C C . ASN A 1 247 ? 4.824 -27.375 5.074 1 95.56 247 ASN A C 1
ATOM 2053 O O . ASN A 1 247 ? 3.938 -27.906 5.738 1 95.56 247 ASN A O 1
ATOM 2057 N N . ASP A 1 248 ? 5.707 -26.609 5.57 1 96.06 248 ASP A N 1
ATOM 2058 C CA . ASP A 1 248 ? 5.75 -26.312 7 1 96.06 248 ASP A CA 1
ATOM 2059 C C . ASP A 1 248 ? 4.844 -25.141 7.352 1 96.06 248 ASP A C 1
ATOM 2061 O O . ASP A 1 248 ? 4.617 -24.266 6.523 1 96.06 248 ASP A O 1
ATOM 2065 N N . SER A 1 249 ? 4.367 -25.219 8.547 1 96.06 249 SER A N 1
ATOM 2066 C CA . SER A 1 249 ? 3.543 -24.109 9.016 1 96.06 249 SER A CA 1
ATOM 2067 C C . SER A 1 249 ? 4.398 -22.906 9.391 1 96.06 249 SER A C 1
ATOM 2069 O O . SER A 1 249 ? 5.48 -23.062 9.961 1 96.06 249 SER A O 1
ATOM 2071 N N . PHE A 1 250 ? 3.91 -21.75 9.031 1 97.06 250 PHE A N 1
ATOM 2072 C CA . PHE A 1 250 ? 4.594 -20.531 9.453 1 97.06 250 PHE A CA 1
ATOM 2073 C C . PHE A 1 250 ? 4.605 -20.422 10.969 1 97.06 250 PHE A C 1
ATOM 2075 O O . PHE A 1 250 ? 3.604 -20.688 11.633 1 97.06 250 PHE A O 1
ATOM 2082 N N . PRO A 1 251 ? 5.699 -20.062 11.578 1 97.25 251 PRO A N 1
ATOM 2083 C CA . PRO A 1 251 ? 5.797 -20 13.039 1 97.25 251 PRO A CA 1
ATOM 2084 C C . PRO A 1 251 ? 5.18 -18.719 13.617 1 97.25 251 PRO A C 1
ATOM 2086 O O . PRO A 1 251 ? 5.902 -17.859 14.109 1 97.25 251 PRO A O 1
ATOM 2089 N N . ALA A 1 252 ? 3.908 -18.703 13.719 1 96 252 ALA A N 1
ATOM 2090 C CA . ALA A 1 252 ? 3.141 -17.531 14.164 1 96 252 ALA A CA 1
ATOM 2091 C C . ALA A 1 252 ? 3.52 -17.141 15.586 1 96 252 ALA A C 1
ATOM 2093 O O . ALA A 1 252 ? 3.488 -15.953 15.93 1 96 252 ALA A O 1
ATOM 2094 N N . TYR A 1 253 ? 3.906 -18.062 16.406 1 95.06 253 TYR A N 1
ATOM 2095 C CA . TYR A 1 253 ? 4.18 -17.844 17.828 1 95.06 253 TYR A CA 1
ATOM 2096 C C . TYR A 1 253 ? 5.379 -16.922 18.016 1 95.06 253 TYR A C 1
ATOM 2098 O O . TYR A 1 253 ? 5.527 -16.281 19.062 1 95.06 253 TYR A O 1
ATOM 2106 N N . LEU A 1 254 ? 6.223 -16.812 17.016 1 96.06 254 LEU A N 1
ATOM 2107 C CA . LEU A 1 254 ? 7.395 -15.945 17.094 1 96.06 254 LEU A CA 1
ATOM 2108 C C . LEU A 1 254 ? 6.988 -14.477 17 1 96.06 254 LEU A C 1
ATOM 2110 O O . LEU A 1 254 ? 7.781 -13.586 17.312 1 96.06 254 LEU A O 1
ATOM 2114 N N . PHE A 1 255 ? 5.73 -14.211 16.594 1 94.69 255 PHE A N 1
ATOM 2115 C CA . PHE A 1 255 ? 5.355 -12.844 16.234 1 94.69 255 PHE A CA 1
ATOM 2116 C C . PHE A 1 255 ? 4.207 -12.352 17.094 1 94.69 255 PHE A C 1
ATOM 2118 O O . PHE A 1 255 ? 3.525 -11.383 16.75 1 94.69 255 PHE A O 1
ATOM 2125 N N . HIS A 1 256 ? 3.957 -12.891 18.188 1 90.81 256 HIS A N 1
ATOM 2126 C CA . HIS A 1 256 ? 2.885 -12.477 19.078 1 90.81 256 HIS A CA 1
ATOM 2127 C C . HIS A 1 256 ? 3.133 -11.078 19.641 1 90.81 256 HIS A C 1
ATOM 2129 O O . HIS A 1 256 ? 2.191 -10.305 19.812 1 90.81 256 HIS A O 1
ATOM 2135 N N . ASN A 1 257 ? 4.43 -10.727 19.828 1 90.5 257 ASN A N 1
ATOM 2136 C CA . ASN A 1 257 ? 4.73 -9.438 20.438 1 90.5 257 ASN A CA 1
ATOM 2137 C C . ASN A 1 257 ? 5.719 -8.633 19.594 1 90.5 257 ASN A C 1
ATOM 2139 O O . ASN A 1 257 ? 6.359 -7.711 20.094 1 90.5 257 ASN A O 1
ATOM 2143 N N . SER A 1 258 ? 5.898 -9.086 18.406 1 93 258 SER A N 1
ATOM 2144 C CA . SER A 1 258 ? 6.844 -8.391 17.547 1 93 258 SER A CA 1
ATOM 2145 C C . SER A 1 258 ? 6.457 -8.523 16.078 1 93 258 SER A C 1
ATOM 2147 O O . SER A 1 258 ? 5.844 -9.516 15.68 1 93 258 SER A O 1
ATOM 2149 N N . ASP A 1 259 ? 6.859 -7.535 15.391 1 93.81 259 ASP A N 1
ATOM 2150 C CA . ASP A 1 259 ? 6.668 -7.59 13.945 1 93.81 259 ASP A CA 1
ATOM 2151 C C . ASP A 1 259 ? 7.965 -7.973 13.234 1 93.81 259 ASP A C 1
ATOM 2153 O O . ASP A 1 259 ? 8.039 -7.945 12 1 93.81 259 ASP A O 1
ATOM 2157 N N . GLU A 1 260 ? 8.953 -8.281 13.977 1 94.62 260 GLU A N 1
ATOM 2158 C CA . GLU A 1 260 ? 10.258 -8.547 13.375 1 94.62 260 GLU A CA 1
ATOM 2159 C C . GLU A 1 260 ? 10.852 -9.852 13.891 1 94.62 260 GLU A C 1
ATOM 2161 O O . GLU A 1 260 ? 10.547 -10.281 15.008 1 94.62 260 GLU A O 1
ATOM 2166 N N . ALA A 1 261 ? 11.625 -10.531 13.109 1 95.75 261 ALA A N 1
ATOM 2167 C CA . ALA A 1 261 ? 12.43 -11.695 13.469 1 95.75 261 ALA A CA 1
ATOM 2168 C C . ALA A 1 261 ? 13.656 -11.812 12.578 1 95.75 261 ALA A C 1
ATOM 2170 O O . ALA A 1 261 ? 13.703 -11.219 11.492 1 95.75 261 ALA A O 1
ATOM 2171 N N . GLU A 1 262 ? 14.625 -12.477 13.094 1 94.44 262 GLU A N 1
ATOM 2172 C CA . GLU A 1 262 ? 15.812 -12.727 12.281 1 94.44 262 GLU A CA 1
ATOM 2173 C C . GLU A 1 262 ? 15.656 -14.008 11.461 1 94.44 262 GLU A C 1
ATOM 2175 O O . GLU A 1 262 ? 14.984 -14.945 11.891 1 94.44 262 GLU A O 1
ATOM 2180 N N . CYS A 1 263 ? 16.25 -13.969 10.328 1 93.38 263 CYS A N 1
ATOM 2181 C CA . CYS A 1 263 ? 16.156 -15.133 9.453 1 93.38 263 CYS A CA 1
ATOM 2182 C C . CYS A 1 263 ? 17.5 -15.461 8.836 1 93.38 263 CYS A C 1
ATOM 2184 O O . CYS A 1 263 ? 18.453 -14.688 8.961 1 93.38 263 CYS A O 1
ATOM 2186 N N . GLN A 1 264 ? 17.594 -16.641 8.312 1 89.12 264 GLN A N 1
ATOM 2187 C CA . GLN A 1 264 ? 18.75 -17.141 7.59 1 89.12 264 GLN A CA 1
ATOM 2188 C C . GLN A 1 264 ? 18.359 -17.703 6.227 1 89.12 264 GLN A C 1
ATOM 2190 O O . GLN A 1 264 ? 17.234 -18.156 6.039 1 89.12 264 GLN A O 1
ATOM 2195 N N . ILE A 1 265 ? 19.234 -17.594 5.297 1 88.06 265 ILE A N 1
ATOM 2196 C CA . ILE A 1 265 ? 18.984 -18.062 3.941 1 88.06 265 ILE A CA 1
ATOM 2197 C C . ILE A 1 265 ? 19.984 -19.172 3.598 1 88.06 265 ILE A C 1
ATOM 2199 O O . ILE A 1 265 ? 21.188 -19.016 3.779 1 88.06 265 ILE A O 1
ATOM 2203 N N . PHE A 1 266 ? 19.406 -20.25 3.082 1 84.69 266 PHE A N 1
ATOM 2204 C CA . PHE A 1 266 ? 20.203 -21.422 2.727 1 84.69 266 PHE A CA 1
ATOM 2205 C C . PHE A 1 266 ? 19.875 -21.891 1.317 1 84.69 266 PHE A C 1
ATOM 2207 O O . PHE A 1 266 ? 18.984 -21.344 0.665 1 84.69 266 PHE A O 1
ATOM 2214 N N . PHE A 1 267 ? 20.688 -22.766 0.764 1 80.94 267 PHE A N 1
ATOM 2215 C CA . PHE A 1 267 ? 20.328 -23.547 -0.415 1 80.94 267 PHE A CA 1
ATOM 2216 C C . PHE A 1 267 ? 20.578 -25.031 -0.176 1 80.94 267 PHE A C 1
ATOM 2218 O O . PHE A 1 267 ? 21.5 -25.406 0.545 1 80.94 267 PHE A O 1
ATOM 2225 N N . ASP A 1 268 ? 19.734 -25.812 -0.701 1 77.38 268 ASP A N 1
ATOM 2226 C CA . ASP A 1 268 ? 19.859 -27.234 -0.465 1 77.38 268 ASP A CA 1
ATOM 2227 C C . ASP A 1 268 ? 20.734 -27.906 -1.531 1 77.38 268 ASP A C 1
ATOM 2229 O O . ASP A 1 268 ? 21.375 -27.219 -2.326 1 77.38 268 ASP A O 1
ATOM 2233 N N . GLN A 1 269 ? 20.781 -29.219 -1.479 1 74.62 269 GLN A N 1
ATOM 2234 C CA . GLN A 1 269 ? 21.656 -30 -2.35 1 74.62 269 GLN A CA 1
ATOM 2235 C C . GLN A 1 269 ? 21.234 -29.859 -3.811 1 74.62 269 GLN A C 1
ATOM 2237 O O . GLN A 1 269 ? 22.062 -30.047 -4.715 1 74.62 269 GLN A O 1
ATOM 2242 N N . LEU A 1 270 ? 20.016 -29.531 -4.004 1 74.75 270 LEU A N 1
ATOM 2243 C CA . LEU A 1 270 ? 19.516 -29.406 -5.363 1 74.75 270 LEU A CA 1
ATOM 2244 C C . LEU A 1 270 ? 19.609 -27.953 -5.836 1 74.75 270 LEU A C 1
ATOM 2246 O O . LEU A 1 270 ? 19.125 -27.625 -6.926 1 74.75 270 LEU A O 1
ATOM 2250 N N . GLY A 1 271 ? 20.188 -27.125 -5.012 1 75 271 GLY A N 1
ATOM 2251 C CA . GLY A 1 271 ? 20.375 -25.734 -5.379 1 75 271 GLY A CA 1
ATOM 2252 C C . GLY A 1 271 ? 19.141 -24.891 -5.168 1 75 271 GLY A C 1
ATOM 2253 O O . GLY A 1 271 ? 19.016 -23.797 -5.73 1 75 271 GLY A O 1
ATOM 2254 N N . GLN A 1 272 ? 18.219 -25.438 -4.387 1 83.75 272 GLN A N 1
ATOM 2255 C CA . GLN A 1 272 ? 17 -24.688 -4.113 1 83.75 272 GLN A CA 1
ATOM 2256 C C . GLN A 1 272 ? 17.156 -23.828 -2.863 1 83.75 272 GLN A C 1
ATOM 2258 O O . GLN A 1 272 ? 17.547 -24.312 -1.806 1 83.75 272 GLN A O 1
ATOM 2263 N N . PHE A 1 273 ? 16.797 -22.594 -3.025 1 88.19 273 PHE A N 1
ATOM 2264 C CA . PHE A 1 273 ? 16.953 -21.641 -1.929 1 88.19 273 PHE A CA 1
ATOM 2265 C C . PHE A 1 273 ? 15.781 -21.734 -0.958 1 88.19 273 PHE A C 1
ATOM 2267 O O . PHE A 1 273 ? 14.633 -21.906 -1.376 1 88.19 273 PHE A O 1
ATOM 2274 N N . TYR A 1 274 ? 16.125 -21.641 0.299 1 91.12 274 TYR A N 1
ATOM 2275 C CA . TYR A 1 274 ? 15.078 -21.578 1.304 1 91.12 274 TYR A CA 1
ATOM 2276 C C . TYR A 1 274 ? 15.477 -20.672 2.461 1 91.12 274 TYR A C 1
ATOM 2278 O O . TYR A 1 274 ? 16.672 -20.438 2.684 1 91.12 274 TYR A O 1
ATOM 2286 N N . LEU A 1 275 ? 14.477 -20.125 3.08 1 92.5 275 LEU A N 1
ATOM 2287 C CA . LEU A 1 275 ? 14.602 -19.234 4.23 1 92.5 275 LEU A CA 1
ATOM 2288 C C . LEU A 1 275 ? 14.164 -19.938 5.512 1 92.5 275 LEU A C 1
ATOM 2290 O O . LEU A 1 275 ? 13.18 -20.688 5.512 1 92.5 275 LEU A O 1
ATOM 2294 N N . THR A 1 276 ? 14.938 -19.781 6.578 1 94.69 276 THR A N 1
ATOM 2295 C CA . THR A 1 276 ? 14.531 -20.203 7.914 1 94.69 276 THR A CA 1
ATOM 2296 C C . THR A 1 276 ? 14.438 -19 8.852 1 94.69 276 THR A C 1
ATOM 2298 O O . THR A 1 276 ? 15.148 -18.016 8.68 1 94.69 276 THR A O 1
ATOM 2301 N N . ILE A 1 277 ? 13.531 -19.094 9.734 1 96.25 277 ILE A N 1
ATOM 2302 C CA . ILE A 1 277 ? 13.383 -18.031 10.727 1 96.25 277 ILE A CA 1
ATOM 2303 C C . ILE A 1 277 ? 14.023 -18.469 12.039 1 96.25 277 ILE A C 1
ATOM 2305 O O . ILE A 1 277 ? 13.805 -19.594 12.5 1 96.25 277 ILE A O 1
ATOM 2309 N N . ASN A 1 278 ? 14.805 -17.531 12.625 1 95.75 278 ASN A N 1
ATOM 2310 C CA . ASN A 1 278 ? 15.5 -17.844 13.867 1 95.75 278 ASN A CA 1
ATOM 2311 C C . ASN A 1 278 ? 14.523 -18.172 14.992 1 95.75 278 ASN A C 1
ATOM 2313 O O . ASN A 1 278 ? 13.469 -17.547 15.094 1 95.75 278 ASN A O 1
ATOM 2317 N N . ASN A 1 279 ? 14.922 -19.141 15.867 1 94.5 279 ASN A N 1
ATOM 2318 C CA . ASN A 1 279 ? 14.18 -19.516 17.062 1 94.5 279 ASN A CA 1
ATOM 2319 C C . ASN A 1 279 ? 12.898 -20.266 16.703 1 94.5 279 ASN A C 1
ATOM 2321 O O . ASN A 1 279 ? 11.984 -20.359 17.531 1 94.5 279 ASN A O 1
ATOM 2325 N N . SER A 1 280 ? 12.805 -20.688 15.445 1 95.5 280 SER A N 1
ATOM 2326 C CA . SER A 1 280 ? 11.688 -21.531 15.039 1 95.5 280 SER A CA 1
ATOM 2327 C C . SER A 1 280 ? 12.047 -23 15.148 1 95.5 280 SER A C 1
ATOM 2329 O O . SER A 1 280 ? 13.062 -23.359 15.758 1 95.5 280 SER A O 1
ATOM 2331 N N . GLU A 1 281 ? 11.172 -23.953 14.68 1 93.69 281 GLU A N 1
ATOM 2332 C CA . GLU A 1 281 ? 11.391 -25.391 14.766 1 93.69 281 GLU A CA 1
ATOM 2333 C C . GLU A 1 281 ? 12.078 -25.938 13.516 1 93.69 281 GLU A C 1
ATOM 2335 O O . GLU A 1 281 ? 12.031 -27.125 13.242 1 93.69 281 GLU A O 1
ATOM 2340 N N . GLY A 1 282 ? 12.641 -25 12.727 1 91.69 282 GLY A N 1
ATOM 2341 C CA . GLY A 1 282 ? 13.422 -25.422 11.578 1 91.69 282 GLY A CA 1
ATOM 2342 C C . GLY A 1 282 ? 12.609 -25.484 10.297 1 91.69 282 GLY A C 1
ATOM 2343 O O . GLY A 1 282 ? 12.969 -26.188 9.352 1 91.69 282 GLY A O 1
ATOM 2344 N N . GLU A 1 283 ? 11.516 -24.812 10.281 1 96 283 GLU A N 1
ATOM 2345 C CA . GLU A 1 283 ? 10.719 -24.734 9.055 1 96 283 GLU A CA 1
ATOM 2346 C C . GLU A 1 283 ? 11.523 -24.141 7.91 1 96 283 GLU A C 1
ATOM 2348 O O . GLU A 1 283 ? 12.328 -23.219 8.117 1 96 283 GLU A O 1
ATOM 2353 N N . ARG A 1 284 ? 11.305 -24.688 6.727 1 94.94 284 ARG A N 1
ATOM 2354 C CA . ARG A 1 284 ? 11.984 -24.203 5.527 1 94.94 284 ARG A CA 1
ATOM 2355 C C . ARG A 1 284 ? 11 -23.562 4.555 1 94.94 284 ARG A C 1
ATOM 2357 O O . ARG A 1 284 ? 10.039 -24.203 4.137 1 94.94 284 ARG A O 1
ATOM 2364 N N . PHE A 1 285 ? 11.227 -22.328 4.227 1 96.06 285 PHE A N 1
ATOM 2365 C CA . PHE A 1 285 ? 10.398 -21.625 3.254 1 96.06 285 PHE A CA 1
ATOM 2366 C C . PHE A 1 285 ? 11.141 -21.438 1.94 1 96.06 285 PHE A C 1
ATOM 2368 O O . PHE A 1 285 ? 12.047 -20.609 1.848 1 96.06 285 PHE A O 1
ATOM 2375 N N . TYR A 1 286 ? 10.75 -22.141 0.915 1 94.44 286 TYR A N 1
ATOM 2376 C CA . TYR A 1 286 ? 11.461 -22.172 -0.361 1 94.44 286 TYR A CA 1
ATOM 2377 C C . TYR A 1 286 ? 11.055 -20.984 -1.231 1 94.44 286 TYR A C 1
ATOM 2379 O O . TYR A 1 286 ? 9.906 -20.547 -1.192 1 94.44 286 TYR A O 1
ATOM 2387 N N . PHE A 1 287 ? 12.016 -20.5 -2.002 1 93.5 287 PHE A N 1
ATOM 2388 C CA . PHE A 1 287 ? 11.758 -19.359 -2.865 1 93.5 287 PHE A CA 1
ATOM 2389 C C . PHE A 1 287 ? 12.719 -19.344 -4.047 1 93.5 287 PHE A C 1
ATOM 2391 O O . PHE A 1 287 ? 13.688 -20.094 -4.074 1 93.5 287 PHE A O 1
ATOM 2398 N N . THR A 1 288 ? 12.328 -18.578 -5.086 1 90.94 288 THR A N 1
ATOM 2399 C CA . THR A 1 288 ? 13.219 -18.344 -6.215 1 90.94 288 THR A CA 1
ATOM 2400 C C . THR A 1 288 ? 14.109 -17.125 -5.949 1 90.94 288 THR A C 1
ATOM 2402 O O . THR A 1 288 ? 13.609 -16.016 -5.723 1 90.94 288 THR A O 1
ATOM 2405 N N . ALA A 1 289 ? 15.344 -17.312 -6.035 1 82 289 ALA A N 1
ATOM 2406 C CA . ALA A 1 289 ? 16.281 -16.219 -5.785 1 82 289 ALA A CA 1
ATOM 2407 C C . ALA A 1 289 ? 16.312 -15.242 -6.953 1 82 289 ALA A C 1
ATOM 2409 O O . ALA A 1 289 ? 16.234 -15.648 -8.117 1 82 289 ALA A O 1
ATOM 2410 N N . PRO A 1 290 ? 16.484 -13.984 -6.656 1 75.88 290 PRO A N 1
ATOM 2411 C CA . PRO A 1 290 ? 16.641 -13.008 -7.738 1 75.88 290 PRO A CA 1
ATOM 2412 C C . PRO A 1 290 ? 17.859 -13.281 -8.602 1 75.88 290 PRO A C 1
ATOM 2414 O O . PRO A 1 290 ? 18.828 -13.883 -8.133 1 75.88 290 PRO A O 1
ATOM 2417 N N . PRO A 1 291 ? 17.75 -12.992 -9.898 1 65.44 291 PRO A N 1
ATOM 2418 C CA . PRO A 1 291 ? 18.828 -13.312 -10.828 1 65.44 291 PRO A CA 1
ATOM 2419 C C . PRO A 1 291 ? 20.188 -12.75 -10.367 1 65.44 291 PRO A C 1
ATOM 2421 O O . PRO A 1 291 ? 21.219 -13.383 -10.57 1 65.44 291 PRO A O 1
ATOM 2424 N N . ASP A 1 292 ? 20.109 -11.531 -9.898 1 59.78 292 ASP A N 1
ATOM 2425 C CA . ASP A 1 292 ? 21.375 -10.93 -9.508 1 59.78 292 ASP A CA 1
ATOM 2426 C C . ASP A 1 292 ? 22.016 -11.711 -8.367 1 59.78 292 ASP A C 1
ATOM 2428 O O . ASP A 1 292 ? 23.234 -11.641 -8.172 1 59.78 292 ASP A O 1
ATOM 2432 N N . LEU A 1 293 ? 21.25 -12.305 -7.578 1 55.56 293 LEU A N 1
ATOM 2433 C CA . LEU A 1 293 ? 21.766 -13.156 -6.516 1 55.56 293 LEU A CA 1
ATOM 2434 C C . LEU A 1 293 ? 22.422 -14.398 -7.094 1 55.56 293 LEU A C 1
ATOM 2436 O O . LEU A 1 293 ? 23.406 -14.906 -6.531 1 55.56 293 LEU A O 1
ATOM 2440 N N . LEU A 1 294 ? 21.734 -14.914 -8.188 1 50.69 294 LEU A N 1
ATOM 2441 C CA . LEU A 1 294 ? 22.156 -16.188 -8.766 1 50.69 294 LEU A CA 1
ATOM 2442 C C . LEU A 1 294 ? 23.438 -16 -9.578 1 50.69 294 LEU A C 1
ATOM 2444 O O . LEU A 1 294 ? 24.25 -16.938 -9.688 1 50.69 294 LEU A O 1
ATOM 2448 N N . SER A 1 295 ? 23.406 -14.945 -10.289 1 43.72 295 SER A N 1
ATOM 2449 C CA . SER A 1 295 ? 24.562 -14.898 -11.172 1 43.72 295 SER A CA 1
ATOM 2450 C C . SER A 1 295 ? 25.859 -15.164 -10.398 1 43.72 295 SER A C 1
ATOM 2452 O O . SER A 1 295 ? 26.781 -15.797 -10.914 1 43.72 295 SER A O 1
ATOM 2454 N N . ASP A 1 296 ? 25.781 -14.469 -9.297 1 39.31 296 ASP A N 1
ATOM 2455 C CA . ASP A 1 296 ? 27.062 -14.672 -8.633 1 39.31 296 ASP A CA 1
ATOM 2456 C C . ASP A 1 296 ? 27.141 -16.031 -7.957 1 39.31 296 ASP A C 1
ATOM 2458 O O . ASP A 1 296 ? 28.062 -16.328 -7.207 1 39.31 296 ASP A O 1
ATOM 2462 N N . PHE A 1 297 ? 26.125 -16.688 -7.977 1 36.59 297 PHE A N 1
ATOM 2463 C CA . PHE A 1 297 ? 26.125 -18.062 -7.477 1 36.59 297 PHE A CA 1
ATOM 2464 C C . PHE A 1 297 ? 27.094 -18.922 -8.289 1 36.59 297 PHE A C 1
ATOM 2466 O O . PHE A 1 297 ? 27.094 -20.156 -8.164 1 36.59 297 PHE A O 1
ATOM 2473 N N . ALA A 1 298 ? 27.781 -18.547 -9.188 1 34.12 298 ALA A N 1
ATOM 2474 C CA . ALA A 1 298 ? 28.859 -19.516 -9.344 1 34.12 298 ALA A CA 1
ATOM 2475 C C . ALA A 1 298 ? 29.344 -20.016 -7.992 1 34.12 298 ALA A C 1
ATOM 2477 O O . ALA A 1 298 ? 29.75 -19.234 -7.133 1 34.12 298 ALA A O 1
ATOM 2478 N N . PHE A 1 299 ? 28.812 -21.156 -7.496 1 34.41 299 PHE A N 1
ATOM 2479 C CA . PHE A 1 299 ? 29.094 -22.078 -6.395 1 34.41 299 PHE A CA 1
ATOM 2480 C C . PHE A 1 299 ? 30.469 -21.812 -5.801 1 34.41 299 PHE A C 1
ATOM 2482 O O . PHE A 1 299 ? 30.781 -22.281 -4.703 1 34.41 299 PHE A O 1
ATOM 2489 N N . ALA A 1 300 ? 31.328 -21.484 -6.57 1 39.12 300 ALA A N 1
ATOM 2490 C CA . ALA A 1 300 ? 32.688 -21.656 -6.09 1 39.12 300 ALA A CA 1
ATOM 2491 C C . ALA A 1 300 ? 32.969 -20.719 -4.918 1 39.12 300 ALA A C 1
ATOM 2493 O O . ALA A 1 300 ? 33.781 -21.031 -4.043 1 39.12 300 ALA A O 1
ATOM 2494 N N . ASN A 1 301 ? 32.344 -19.375 -4.918 1 43.75 301 ASN A N 1
ATOM 2495 C CA . ASN A 1 301 ? 32.812 -18.516 -3.826 1 43.75 301 ASN A CA 1
ATOM 2496 C C . ASN A 1 301 ? 31.672 -18.109 -2.916 1 43.75 301 ASN A C 1
ATOM 2498 O O . ASN A 1 301 ? 31.016 -17.094 -3.156 1 43.75 301 ASN A O 1
ATOM 2502 N N . PHE A 1 302 ? 31.172 -19 -2.041 1 45.09 302 PHE A N 1
ATOM 2503 C CA . PHE A 1 302 ? 30.188 -18.844 -0.966 1 45.09 302 PHE A CA 1
ATOM 2504 C C . PHE A 1 302 ? 30.25 -17.438 -0.388 1 45.09 302 PHE A C 1
ATOM 2506 O O . PHE A 1 302 ? 29.25 -16.891 0.054 1 45.09 302 PHE A O 1
ATOM 2513 N N . ARG A 1 303 ? 31.438 -16.938 -0.449 1 47.75 303 ARG A N 1
ATOM 2514 C CA . ARG A 1 303 ? 31.641 -15.602 0.106 1 47.75 303 ARG A CA 1
ATOM 2515 C C . ARG A 1 303 ? 30.797 -14.57 -0.633 1 47.75 303 ARG A C 1
ATOM 2517 O O . ARG A 1 303 ? 30.188 -13.703 -0.009 1 47.75 303 ARG A O 1
ATOM 2524 N N . ASN A 1 304 ? 30.828 -14.664 -1.944 1 51.59 304 ASN A N 1
ATOM 2525 C CA . ASN A 1 304 ? 30.094 -13.688 -2.746 1 51.59 304 ASN A CA 1
ATOM 2526 C C . ASN A 1 304 ? 28.578 -13.805 -2.535 1 51.59 304 ASN A C 1
ATOM 2528 O O . ASN A 1 304 ? 27.875 -12.797 -2.473 1 51.59 304 ASN A O 1
ATOM 2532 N N . ILE A 1 305 ? 28.234 -15.047 -2.234 1 55.91 305 ILE A N 1
ATOM 2533 C CA . ILE A 1 305 ? 26.812 -15.289 -1.983 1 55.91 305 ILE A CA 1
ATOM 2534 C C . ILE A 1 305 ? 26.406 -14.656 -0.656 1 55.91 305 ILE A C 1
ATOM 2536 O O . ILE A 1 305 ? 25.344 -14.031 -0.558 1 55.91 305 ILE A O 1
ATOM 2540 N N . ALA A 1 306 ? 27.375 -14.883 0.21 1 53.84 306 ALA A N 1
ATOM 2541 C CA . ALA A 1 306 ? 27.062 -14.367 1.54 1 53.84 306 ALA A CA 1
ATOM 2542 C C . ALA A 1 306 ? 26.953 -12.844 1.524 1 53.84 306 ALA A C 1
ATOM 2544 O O . ALA A 1 306 ? 26.062 -12.273 2.174 1 53.84 306 ALA A O 1
ATOM 2545 N N . GLN A 1 307 ? 27.859 -12.203 0.798 1 55.34 307 GLN A N 1
ATOM 2546 C CA . GLN A 1 307 ? 27.828 -10.742 0.713 1 55.34 307 GLN A CA 1
ATOM 2547 C C . GLN A 1 307 ? 26.562 -10.266 0.016 1 55.34 307 GLN A C 1
ATOM 2549 O O . GLN A 1 307 ? 25.938 -9.297 0.451 1 55.34 307 GLN A O 1
ATOM 2554 N N . GLU A 1 308 ? 26.312 -10.945 -1.021 1 56.72 308 GLU A N 1
ATOM 2555 C CA . GLU A 1 308 ? 25.125 -10.57 -1.774 1 56.72 308 GLU A CA 1
ATOM 2556 C C . GLU A 1 308 ? 23.859 -10.805 -0.955 1 56.72 308 GLU A C 1
ATOM 2558 O O . GLU A 1 308 ? 22.906 -10.031 -1.042 1 56.72 308 GLU A O 1
ATOM 2563 N N . LYS A 1 309 ? 23.953 -11.898 -0.191 1 54.34 309 LYS A N 1
ATOM 2564 C CA . LYS A 1 309 ? 22.859 -12.164 0.735 1 54.34 309 LYS A CA 1
ATOM 2565 C C . LYS A 1 309 ? 22.641 -10.984 1.677 1 54.34 309 LYS A C 1
ATOM 2567 O O . LYS A 1 309 ? 21.5 -10.586 1.915 1 54.34 309 LYS A O 1
ATOM 2572 N N . GLY A 1 310 ? 23.719 -10.539 2.143 1 56.59 310 GLY A N 1
ATOM 2573 C CA . GLY A 1 310 ? 23.641 -9.43 3.076 1 56.59 310 GLY A CA 1
ATOM 2574 C C . GLY A 1 310 ? 23.031 -8.18 2.463 1 56.59 310 GLY A C 1
ATOM 2575 O O . GLY A 1 310 ? 22.281 -7.461 3.121 1 56.59 310 GLY A O 1
ATOM 2576 N N . ARG A 1 311 ? 23.312 -8.023 1.234 1 60.31 311 ARG A N 1
ATOM 2577 C CA . ARG A 1 311 ? 22.844 -6.812 0.57 1 60.31 311 ARG A CA 1
ATOM 2578 C C . ARG A 1 311 ? 21.375 -6.938 0.192 1 60.31 311 ARG A C 1
ATOM 2580 O O . ARG A 1 311 ? 20.578 -6.035 0.461 1 60.31 311 ARG A O 1
ATOM 2587 N N . HIS A 1 312 ? 21 -8.102 -0.355 1 61.16 312 HIS A N 1
ATOM 2588 C CA . HIS A 1 312 ? 19.656 -8.273 -0.902 1 61.16 312 HIS A CA 1
ATOM 2589 C C . HIS A 1 312 ? 18.641 -8.531 0.205 1 61.16 312 HIS A C 1
ATOM 2591 O O . HIS A 1 312 ? 17.469 -8.148 0.085 1 61.16 312 HIS A O 1
ATOM 2597 N N . PHE A 1 313 ? 19.203 -9.156 1.168 1 67.69 313 PHE A N 1
ATOM 2598 C CA . PHE A 1 313 ? 18.203 -9.695 2.092 1 67.69 313 PHE A CA 1
ATOM 2599 C C . PHE A 1 313 ? 18.359 -9.078 3.477 1 67.69 313 PHE A C 1
ATOM 2601 O O . PHE A 1 313 ? 18.016 -9.695 4.48 1 67.69 313 PHE A O 1
ATOM 2608 N N . LYS A 1 314 ? 18.891 -7.984 3.436 1 79.62 314 LYS A N 1
ATOM 2609 C CA . LYS A 1 314 ? 19 -7.336 4.738 1 79.62 314 LYS A CA 1
ATOM 2610 C C . LYS A 1 314 ? 17.656 -7.309 5.457 1 79.62 314 LYS A C 1
ATOM 2612 O O . LYS A 1 314 ? 17.547 -7.711 6.617 1 79.62 314 LYS A O 1
ATOM 2617 N N . ASN A 1 315 ? 16.703 -6.945 4.742 1 88.06 315 ASN A N 1
ATOM 2618 C CA . ASN A 1 315 ? 15.336 -6.945 5.246 1 88.06 315 ASN A CA 1
ATOM 2619 C C . ASN A 1 315 ? 14.352 -7.477 4.207 1 88.06 315 ASN A C 1
ATOM 2621 O O . ASN A 1 315 ? 14.43 -7.109 3.033 1 88.06 315 ASN A O 1
ATOM 2625 N N . ILE A 1 316 ? 13.625 -8.453 4.566 1 91.5 316 ILE A N 1
ATOM 2626 C CA . ILE A 1 316 ? 12.516 -8.938 3.754 1 91.5 316 ILE A CA 1
ATOM 2627 C C . ILE A 1 316 ? 11.188 -8.578 4.414 1 91.5 316 ILE A C 1
ATOM 2629 O O . ILE A 1 316 ? 10.922 -8.969 5.551 1 91.5 316 ILE A O 1
ATOM 2633 N N . LYS A 1 317 ? 10.438 -7.855 3.754 1 93 317 LYS A N 1
ATOM 2634 C CA . LYS A 1 317 ? 9.125 -7.473 4.258 1 93 317 LYS A CA 1
ATOM 2635 C C . LYS A 1 317 ? 8.039 -8.406 3.734 1 93 317 LYS A C 1
ATOM 2637 O O . LYS A 1 317 ? 7.969 -8.68 2.533 1 93 317 LYS A O 1
ATOM 2642 N N . ILE A 1 318 ? 7.223 -8.914 4.664 1 93.94 318 ILE A N 1
ATOM 2643 C CA . ILE A 1 318 ? 6.203 -9.867 4.234 1 93.94 318 ILE A CA 1
ATOM 2644 C C . ILE A 1 318 ? 4.852 -9.484 4.836 1 93.94 318 ILE A C 1
ATOM 2646 O O . ILE A 1 318 ? 4.797 -8.867 5.902 1 93.94 318 ILE A O 1
ATOM 2650 N N . SER A 1 319 ? 3.777 -9.719 4.141 1 90.5 319 SER A N 1
ATOM 2651 C CA . SER A 1 319 ? 2.4 -9.625 4.613 1 90.5 319 SER A CA 1
ATOM 2652 C C . SER A 1 319 ? 1.769 -11.008 4.758 1 90.5 319 SER A C 1
ATOM 2654 O O . SER A 1 319 ? 1.792 -11.805 3.818 1 90.5 319 SER A O 1
ATOM 2656 N N . ILE A 1 320 ? 1.223 -11.258 5.926 1 93 320 ILE A N 1
ATOM 2657 C CA . ILE A 1 320 ? 0.704 -12.594 6.188 1 93 320 ILE A CA 1
ATOM 2658 C C . ILE A 1 320 ? -0.407 -12.523 7.234 1 93 320 ILE A C 1
ATOM 2660 O O . ILE A 1 320 ? -0.399 -11.641 8.094 1 93 320 ILE A O 1
ATOM 2664 N N . THR A 1 321 ? -1.37 -13.305 7.109 1 91.56 321 THR A N 1
ATOM 2665 C CA . THR A 1 321 ? -2.406 -13.422 8.133 1 91.56 321 THR A CA 1
ATOM 2666 C C . THR A 1 321 ? -2.066 -14.531 9.117 1 91.56 321 THR A C 1
ATOM 2668 O O . THR A 1 321 ? -1.859 -15.688 8.727 1 91.56 321 THR A O 1
ATOM 2671 N N . LEU A 1 322 ? -1.93 -14.188 10.344 1 92.38 322 LEU A N 1
ATOM 2672 C CA . LEU A 1 322 ? -1.636 -15.125 11.422 1 92.38 322 LEU A CA 1
ATOM 2673 C C . LEU A 1 322 ? -2.789 -15.18 12.422 1 92.38 322 LEU A C 1
ATOM 2675 O O . LEU A 1 322 ? -3.111 -14.18 13.062 1 92.38 322 LEU A O 1
ATOM 2679 N N . GLU A 1 323 ? -3.41 -16.328 12.57 1 88.62 323 GLU A N 1
ATOM 2680 C CA . GLU A 1 323 ? -4.508 -16.5 13.508 1 88.62 323 GLU A CA 1
ATOM 2681 C C . GLU A 1 323 ? -5.613 -15.469 13.266 1 88.62 323 GLU A C 1
ATOM 2683 O O . GLU A 1 323 ? -6.039 -14.773 14.188 1 88.62 323 GLU A O 1
ATOM 2688 N N . ASN A 1 324 ? -5.938 -15.172 12.078 1 86.62 324 ASN A N 1
ATOM 2689 C CA . ASN A 1 324 ? -7.027 -14.328 11.602 1 86.62 324 ASN A CA 1
ATOM 2690 C C . ASN A 1 324 ? -6.699 -12.844 11.75 1 86.62 324 ASN A C 1
ATOM 2692 O O . ASN A 1 324 ? -7.598 -12 11.727 1 86.62 324 ASN A O 1
ATOM 2696 N N . ILE A 1 325 ? -5.457 -12.625 12.039 1 91.25 325 ILE A N 1
ATOM 2697 C CA . ILE A 1 325 ? -5.004 -11.234 12.125 1 91.25 325 ILE A CA 1
ATOM 2698 C C . ILE A 1 325 ? -4.008 -10.945 11.008 1 91.25 325 ILE A C 1
ATOM 2700 O O . ILE A 1 325 ? -3.021 -11.672 10.844 1 91.25 325 ILE A O 1
ATOM 2704 N N . GLN A 1 326 ? -4.273 -9.945 10.273 1 90.5 326 GLN A N 1
ATOM 2705 C CA . GLN A 1 326 ? -3.344 -9.531 9.227 1 90.5 326 GLN A CA 1
ATOM 2706 C C . GLN A 1 326 ? -2.115 -8.852 9.82 1 90.5 326 GLN A C 1
ATOM 2708 O O . GLN A 1 326 ? -2.24 -7.957 10.656 1 90.5 326 GLN A O 1
ATOM 2713 N N . ARG A 1 327 ? -0.949 -9.297 9.445 1 91.44 327 ARG A N 1
ATOM 2714 C CA . ARG A 1 327 ? 0.303 -8.781 9.992 1 91.44 327 ARG A CA 1
ATOM 2715 C C . ARG A 1 327 ? 1.255 -8.359 8.883 1 91.44 327 ARG A C 1
ATOM 2717 O O . ARG A 1 327 ? 1.326 -9.008 7.836 1 91.44 327 ARG A O 1
ATOM 2724 N N . ASN A 1 328 ? 1.896 -7.27 9.086 1 90.38 328 ASN A N 1
ATOM 2725 C CA . ASN A 1 328 ? 3.062 -6.859 8.312 1 90.38 328 ASN A CA 1
ATOM 2726 C C . ASN A 1 328 ? 4.359 -7.109 9.078 1 90.38 328 ASN A C 1
ATOM 2728 O O . ASN A 1 328 ? 4.594 -6.5 10.117 1 90.38 328 ASN A O 1
ATOM 2732 N N . LEU A 1 329 ? 5.215 -8.016 8.539 1 94.38 329 LEU A N 1
ATOM 2733 C CA . LEU A 1 329 ? 6.398 -8.453 9.273 1 94.38 329 LEU A CA 1
ATOM 2734 C C . LEU A 1 329 ? 7.672 -8.086 8.516 1 94.38 329 LEU A C 1
ATOM 2736 O O . LEU A 1 329 ? 7.641 -7.875 7.301 1 94.38 329 LEU A O 1
ATOM 2740 N N . ILE A 1 330 ? 8.727 -7.965 9.25 1 94.06 330 ILE A N 1
ATOM 2741 C CA . ILE A 1 330 ? 10.055 -7.766 8.688 1 94.06 330 ILE A CA 1
ATOM 2742 C C . ILE A 1 330 ? 10.977 -8.906 9.125 1 94.06 330 ILE A C 1
ATOM 2744 O O . ILE A 1 330 ? 11.203 -9.102 10.32 1 94.06 330 ILE A O 1
ATOM 2748 N N . LEU A 1 331 ? 11.422 -9.672 8.195 1 93.69 331 LEU A N 1
ATOM 2749 C CA . LEU A 1 331 ? 12.453 -10.68 8.438 1 93.69 331 LEU A CA 1
ATOM 2750 C C . LEU A 1 331 ? 13.844 -10.117 8.141 1 93.69 331 LEU A C 1
ATOM 2752 O O . LEU A 1 331 ? 14.141 -9.773 6.992 1 93.69 331 LEU A O 1
ATOM 2756 N N . LYS A 1 332 ? 14.602 -10.039 9.148 1 92.62 332 LYS A N 1
ATOM 2757 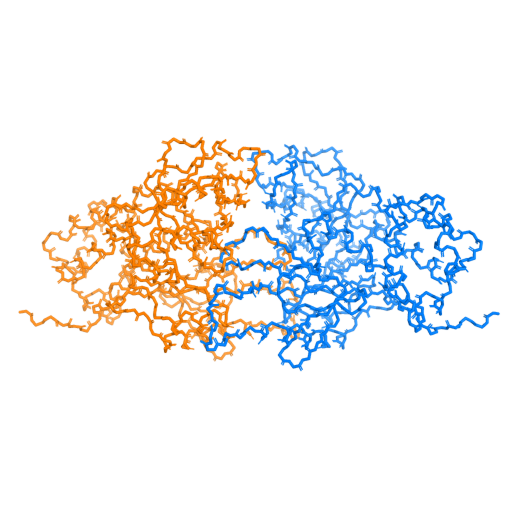C CA . LYS A 1 332 ? 15.938 -9.469 9.023 1 92.62 332 LYS A CA 1
ATOM 2758 C C . LYS A 1 332 ? 17 -10.57 8.93 1 92.62 332 LYS A C 1
ATOM 2760 O O . LYS A 1 332 ? 16.953 -11.547 9.68 1 92.62 332 LYS A O 1
ATOM 2765 N N . ILE A 1 333 ? 17.922 -10.352 8.039 1 89.5 333 ILE A N 1
ATOM 2766 C CA . ILE A 1 333 ? 19 -11.336 7.918 1 89.5 333 ILE A CA 1
ATOM 2767 C C . ILE A 1 333 ? 19.828 -11.352 9.195 1 89.5 333 ILE A C 1
ATOM 2769 O O . ILE A 1 333 ? 20.125 -10.297 9.766 1 89.5 333 ILE A O 1
ATOM 2773 N N . ASP A 1 334 ? 20.094 -12.5 9.664 1 89.44 334 ASP A N 1
ATOM 2774 C CA . ASP A 1 334 ? 20.969 -12.68 10.805 1 89.44 334 ASP A CA 1
ATOM 2775 C C . ASP A 1 334 ? 22.406 -12.289 10.453 1 89.44 334 ASP A C 1
ATOM 2777 O O . ASP A 1 334 ? 23.141 -13.078 9.852 1 89.44 334 ASP A O 1
ATOM 2781 N N . GLU A 1 335 ? 22.797 -11.18 10.93 1 84.25 335 GLU A N 1
ATOM 2782 C CA . GLU A 1 335 ? 24.109 -10.641 10.555 1 84.25 335 GLU A CA 1
ATOM 2783 C C . GLU A 1 335 ? 25.234 -11.461 11.148 1 84.25 335 GLU A C 1
ATOM 2785 O O . GLU A 1 335 ? 26.297 -11.602 10.539 1 84.25 335 GLU A O 1
ATOM 2790 N N . GLU A 1 336 ? 25.109 -11.898 12.328 1 84 336 GLU A N 1
ATOM 2791 C CA . GLU A 1 336 ? 26.125 -12.734 12.961 1 84 336 GLU A CA 1
ATOM 2792 C C . GLU A 1 336 ? 26.312 -14.039 12.195 1 84 336 GLU A C 1
ATOM 2794 O O . GLU A 1 336 ? 27.453 -14.453 11.922 1 84 336 GLU A O 1
ATOM 2799 N N . TRP A 1 337 ? 25.25 -14.633 11.914 1 82.31 337 TRP A N 1
ATOM 2800 C CA . TRP A 1 337 ? 25.281 -15.852 11.109 1 82.31 337 TRP A CA 1
ATOM 2801 C C . TRP A 1 337 ? 25.953 -15.586 9.766 1 82.31 337 TRP A C 1
ATOM 2803 O O . TRP A 1 337 ? 26.766 -16.391 9.305 1 82.31 337 TRP A O 1
ATOM 2813 N N . LEU A 1 338 ? 25.594 -14.516 9.117 1 79.81 338 LEU A N 1
ATOM 2814 C CA . LEU A 1 338 ? 26.141 -14.164 7.816 1 79.81 338 LEU A CA 1
ATOM 2815 C C . LEU A 1 338 ? 27.656 -13.984 7.898 1 79.81 338 LEU A C 1
ATOM 2817 O O . LEU A 1 338 ? 28.391 -14.445 7.023 1 79.81 338 LEU A O 1
ATOM 2821 N N . ARG A 1 339 ? 28.062 -13.352 8.961 1 79.38 339 ARG A N 1
ATOM 2822 C CA . ARG A 1 339 ? 29.5 -13.148 9.18 1 79.38 339 ARG A CA 1
ATOM 2823 C C . ARG A 1 339 ? 30.219 -14.477 9.352 1 79.38 339 ARG A C 1
ATOM 2825 O O . ARG A 1 339 ? 31.312 -14.68 8.812 1 79.38 339 ARG A O 1
ATOM 2832 N N . GLU A 1 340 ? 29.609 -15.344 10.094 1 78.44 340 GLU A N 1
ATOM 2833 C CA . GLU A 1 340 ? 30.188 -16.656 10.312 1 78.44 340 GLU A CA 1
ATOM 2834 C C . GLU A 1 340 ? 30.312 -17.438 9.008 1 78.44 340 GLU A C 1
ATOM 2836 O O . GLU A 1 340 ? 31.312 -18.109 8.773 1 78.44 340 GLU A O 1
ATOM 2841 N N . VAL A 1 341 ? 29.297 -17.375 8.242 1 74.12 341 VAL A N 1
ATOM 2842 C CA . VAL A 1 341 ? 29.297 -18.047 6.949 1 74.12 341 VAL A CA 1
ATOM 2843 C C . VAL A 1 341 ? 30.391 -17.484 6.062 1 74.12 341 VAL A C 1
ATOM 2845 O O . VAL A 1 341 ? 31.078 -18.234 5.359 1 74.12 341 VAL A O 1
ATOM 2848 N N . LEU A 1 342 ? 30.594 -16.172 6.105 1 70.56 342 LEU A N 1
ATOM 2849 C CA . LEU A 1 342 ? 31.594 -15.492 5.301 1 70.56 342 LEU A CA 1
ATOM 2850 C C . LEU A 1 342 ? 33 -15.828 5.797 1 70.56 342 LEU A C 1
ATOM 2852 O O . LEU A 1 342 ? 33.938 -15.984 4.996 1 70.56 342 LEU A O 1
ATOM 2856 N N . ASP A 1 343 ? 33.125 -15.898 7.113 1 69.62 343 ASP A N 1
ATOM 2857 C CA . ASP A 1 343 ? 34.438 -16.203 7.711 1 69.62 343 ASP A CA 1
ATOM 2858 C C . ASP A 1 343 ? 34.844 -17.656 7.461 1 69.62 343 ASP A C 1
ATOM 2860 O O . ASP A 1 343 ? 36 -17.953 7.27 1 69.62 343 ASP A O 1
ATOM 2864 N N . ASN A 1 344 ? 33.875 -18.484 7.512 1 63.12 344 ASN A N 1
ATOM 2865 C CA . ASN A 1 344 ? 34.156 -19.891 7.316 1 63.12 344 ASN A CA 1
ATOM 2866 C C . ASN A 1 344 ? 34.438 -20.219 5.848 1 63.12 344 ASN A C 1
ATOM 2868 O O . ASN A 1 344 ? 34.938 -21.297 5.527 1 63.12 344 ASN A O 1
ATOM 2872 N N . THR A 1 345 ? 34 -19.375 5.074 1 53.19 345 THR A N 1
ATOM 2873 C CA . THR A 1 345 ? 34.312 -19.609 3.666 1 53.19 345 THR A CA 1
ATOM 2874 C C . THR A 1 345 ? 35.688 -19.047 3.316 1 53.19 345 THR A C 1
ATOM 2876 O O . THR A 1 345 ? 36.125 -19.156 2.174 1 53.19 345 THR A O 1
ATOM 2879 N N . ARG A 1 346 ? 36.562 -18.516 4.383 1 45.72 346 ARG A N 1
ATOM 2880 C CA . ARG A 1 346 ? 37.969 -18.156 4.246 1 45.72 346 ARG A CA 1
ATOM 2881 C C . ARG A 1 346 ? 38.844 -19.375 4.457 1 45.72 346 ARG A C 1
ATOM 2883 O O . ARG A 1 346 ? 38.594 -20.203 5.324 1 45.72 346 ARG A O 1
ATOM 2890 N N . MET B 1 1 ? 1.456 50.312 12.023 1 30.86 1 MET B N 1
ATOM 2891 C CA . MET B 1 1 ? 2.408 49.219 11.734 1 30.86 1 MET B CA 1
ATOM 2892 C C . MET B 1 1 ? 2.041 48.5 10.438 1 30.86 1 MET B C 1
ATOM 2894 O O . MET B 1 1 ? 0.954 47.938 10.328 1 30.86 1 MET B O 1
ATOM 2898 N N . LYS B 1 2 ? 2.404 49 9.406 1 36.91 2 LYS B N 1
ATOM 2899 C CA . LYS B 1 2 ? 2.107 48.562 8.055 1 36.91 2 LYS B CA 1
ATOM 2900 C C . LYS B 1 2 ? 2.287 47.031 7.922 1 36.91 2 LYS B C 1
ATOM 2902 O O . LYS B 1 2 ? 3.369 46.531 8.188 1 36.91 2 LYS B O 1
ATOM 2907 N N . SER B 1 3 ? 1.348 46.219 8.102 1 39.81 3 SER B N 1
ATOM 2908 C CA . SER B 1 3 ? 1.245 44.75 8.109 1 39.81 3 SER B CA 1
ATOM 2909 C C . SER B 1 3 ? 1.854 44.156 6.852 1 39.81 3 SER B C 1
ATOM 2911 O O . SER B 1 3 ? 1.422 44.438 5.738 1 39.81 3 SER B O 1
ATOM 2913 N N . ASP B 1 4 ? 3.074 44.219 6.648 1 40 4 ASP B N 1
ATOM 2914 C CA . ASP B 1 4 ? 3.785 43.594 5.543 1 40 4 ASP B CA 1
ATOM 2915 C C . ASP B 1 4 ? 3.172 42.25 5.199 1 40 4 ASP B C 1
ATOM 2917 O O . ASP B 1 4 ? 3.25 41.312 5.992 1 40 4 ASP B O 1
ATOM 2921 N N . LYS B 1 5 ? 2 42.219 4.52 1 51.41 5 LYS B N 1
ATOM 2922 C CA . LYS B 1 5 ? 1.096 41.156 4.055 1 51.41 5 LYS B CA 1
ATOM 2923 C C . LYS B 1 5 ? 1.858 40.062 3.324 1 51.41 5 LYS B C 1
ATOM 2925 O O . LYS B 1 5 ? 1.316 39 3.076 1 51.41 5 LYS B O 1
ATOM 2930 N N . THR B 1 6 ? 3.291 40.469 2.99 1 57.44 6 THR B N 1
ATOM 2931 C CA . THR B 1 6 ? 4.031 39.531 2.146 1 57.44 6 THR B CA 1
ATOM 2932 C C . THR B 1 6 ? 4.582 38.375 2.973 1 57.44 6 THR B C 1
ATOM 2934 O O . THR B 1 6 ? 5.145 38.594 4.047 1 57.44 6 THR B O 1
ATOM 2937 N N . GLY B 1 7 ? 4.168 37.156 2.854 1 81.31 7 GLY B N 1
ATOM 2938 C CA . GLY B 1 7 ? 4.754 35.938 3.438 1 81.31 7 GLY B CA 1
ATOM 2939 C C . GLY B 1 7 ? 3.926 35.375 4.566 1 81.31 7 GLY B C 1
ATOM 2940 O O . GLY B 1 7 ? 4.312 34.375 5.172 1 81.31 7 GLY B O 1
ATOM 2941 N N . ARG B 1 8 ? 2.857 36.188 4.914 1 84.5 8 ARG B N 1
ATOM 2942 C CA . ARG B 1 8 ? 2.039 35.75 6.031 1 84.5 8 ARG B CA 1
ATOM 2943 C C . ARG B 1 8 ? 1.434 34.375 5.746 1 84.5 8 ARG B C 1
ATOM 2945 O O . ARG B 1 8 ? 1.47 33.469 6.598 1 84.5 8 ARG B O 1
ATOM 2952 N N . ALA B 1 9 ? 0.915 34.25 4.598 1 83.81 9 ALA B N 1
ATOM 2953 C CA . ALA B 1 9 ? 0.349 32.938 4.211 1 83.81 9 ALA B CA 1
ATOM 2954 C C . ALA B 1 9 ? 1.415 31.859 4.23 1 83.81 9 ALA B C 1
ATOM 2956 O O . ALA B 1 9 ? 1.148 30.719 4.652 1 83.81 9 ALA B O 1
ATOM 2957 N N . ALA B 1 10 ? 2.531 32.281 3.803 1 85.56 10 ALA B N 1
ATOM 2958 C CA . ALA B 1 10 ? 3.637 31.312 3.805 1 85.56 10 ALA B CA 1
ATOM 2959 C C . ALA B 1 10 ? 3.996 30.891 5.227 1 85.56 10 ALA B C 1
ATOM 2961 O O . ALA B 1 10 ? 4.223 29.703 5.488 1 85.56 10 ALA B O 1
ATOM 2962 N N . LEU B 1 11 ? 4.039 31.844 6.094 1 91.75 11 LEU B N 1
ATOM 2963 C CA . LEU B 1 11 ? 4.391 31.562 7.48 1 91.75 11 LEU B CA 1
ATOM 2964 C C . LEU B 1 11 ? 3.391 30.594 8.102 1 91.75 11 LEU B C 1
ATOM 2966 O O . LEU B 1 11 ? 3.783 29.625 8.758 1 91.75 11 LEU B O 1
ATOM 2970 N N . ARG B 1 12 ? 2.096 30.812 7.941 1 93 12 ARG B N 1
ATOM 2971 C CA . ARG B 1 12 ? 1.089 29.891 8.461 1 93 12 ARG B CA 1
ATOM 2972 C C . ARG B 1 12 ? 1.268 28.5 7.875 1 93 12 ARG B C 1
ATOM 2974 O O . ARG B 1 12 ? 1.156 27.5 8.594 1 93 12 ARG B O 1
ATOM 2981 N N . GLY B 1 13 ? 1.476 28.469 6.602 1 91.94 13 GLY B N 1
ATOM 2982 C CA . GLY B 1 13 ? 1.692 27.203 5.926 1 91.94 13 GLY B CA 1
ATOM 2983 C C . GLY B 1 13 ? 2.854 26.406 6.5 1 91.94 13 GLY B C 1
ATOM 2984 O O . GLY B 1 13 ? 2.742 25.203 6.723 1 91.94 13 GLY B O 1
ATOM 2985 N N . TYR B 1 14 ? 3.91 27.109 6.789 1 90.56 14 TYR B N 1
ATOM 2986 C CA . TYR B 1 14 ? 5.098 26.453 7.312 1 90.56 14 TYR B CA 1
ATOM 2987 C C . TYR B 1 14 ? 4.855 25.938 8.727 1 90.56 14 TYR B C 1
ATOM 2989 O O . TYR B 1 14 ? 5.328 24.859 9.086 1 90.56 14 TYR B O 1
ATOM 2997 N N . MET B 1 15 ? 4.203 26.719 9.523 1 94.56 15 MET B N 1
ATOM 2998 C CA . MET B 1 15 ? 3.893 26.25 10.875 1 94.56 15 MET B CA 1
ATOM 2999 C C . MET B 1 15 ? 2.994 25.016 10.828 1 94.56 15 MET B C 1
ATOM 3001 O O . MET B 1 15 ? 3.211 24.062 11.578 1 94.56 15 MET B O 1
ATOM 3005 N N . LEU B 1 16 ? 2.008 25.016 9.93 1 95.69 16 LEU B N 1
ATOM 3006 C CA . LEU B 1 16 ? 1.137 23.859 9.797 1 95.69 16 LEU B CA 1
ATOM 3007 C C . LEU B 1 16 ? 1.919 22.656 9.289 1 95.69 16 LEU B C 1
ATOM 3009 O O . LEU B 1 16 ? 1.657 21.516 9.703 1 95.69 16 LEU B O 1
ATOM 3013 N N . GLU B 1 17 ? 2.811 22.891 8.375 1 94 17 GLU B N 1
ATOM 3014 C CA . GLU B 1 17 ? 3.67 21.812 7.871 1 94 17 GLU B CA 1
ATOM 3015 C C . GLU B 1 17 ? 4.402 21.109 9.008 1 94 17 GLU B C 1
ATOM 3017 O O . GLU B 1 17 ? 4.504 19.891 9.016 1 94 17 GLU B O 1
ATOM 3022 N N . VAL B 1 18 ? 4.895 21.859 9.914 1 93.19 18 VAL B N 1
ATOM 3023 C CA . VAL B 1 18 ? 5.617 21.297 11.055 1 93.19 18 VAL B CA 1
ATOM 3024 C C . VAL B 1 18 ? 4.68 20.422 11.875 1 93.19 18 VAL B C 1
ATOM 3026 O O . VAL B 1 18 ? 5.055 19.312 12.281 1 93.19 18 VAL B O 1
ATOM 3029 N N . VAL B 1 19 ? 3.496 20.891 12.062 1 95.62 19 VAL B N 1
ATOM 3030 C CA . VAL B 1 19 ? 2.514 20.141 12.844 1 95.62 19 VAL B CA 1
ATOM 3031 C C . VAL B 1 19 ? 2.162 18.844 12.117 1 95.62 19 VAL B C 1
ATOM 3033 O O . VAL B 1 19 ? 2.174 17.766 12.727 1 95.62 19 VAL B O 1
ATOM 3036 N N . VAL B 1 20 ? 1.874 18.938 10.828 1 96.06 20 VAL B N 1
ATOM 3037 C CA . VAL B 1 20 ? 1.485 17.766 10.039 1 96.06 20 VAL B CA 1
ATOM 3038 C C . VAL B 1 20 ? 2.627 16.766 10.008 1 96.06 20 VAL B C 1
ATOM 3040 O O . VAL B 1 20 ? 2.398 15.555 10.125 1 96.06 20 VAL B O 1
ATOM 3043 N N . ARG B 1 21 ? 3.805 17.234 9.875 1 93.31 21 ARG B N 1
ATOM 3044 C CA . ARG B 1 21 ? 4.977 16.359 9.891 1 93.31 21 ARG B CA 1
ATOM 3045 C C . ARG B 1 21 ? 5.047 15.562 11.195 1 93.31 21 ARG B C 1
ATOM 3047 O O . ARG B 1 21 ? 5.301 14.359 11.18 1 93.31 21 ARG B O 1
ATOM 3054 N N . ARG B 1 22 ? 4.84 16.219 12.25 1 92.88 22 ARG B N 1
ATOM 3055 C CA . ARG B 1 22 ? 4.863 15.555 13.547 1 92.88 22 ARG B CA 1
ATOM 3056 C C . ARG B 1 22 ? 3.791 14.477 13.633 1 92.88 22 ARG B C 1
ATOM 3058 O O . ARG B 1 22 ? 4.035 13.391 14.172 1 92.88 22 ARG B O 1
ATOM 3065 N N . LEU B 1 23 ? 2.629 14.805 13.164 1 94.38 23 LEU B N 1
ATOM 3066 C CA . LEU B 1 23 ? 1.521 13.859 13.211 1 94.38 23 LEU B CA 1
ATOM 3067 C C . LEU B 1 23 ? 1.776 12.68 12.289 1 94.38 23 LEU B C 1
ATOM 3069 O O . LEU B 1 23 ? 1.395 11.547 12.602 1 94.38 23 LEU B O 1
ATOM 3073 N N . LEU B 1 24 ? 2.41 12.914 11.148 1 94.94 24 LEU B N 1
ATOM 3074 C CA . LEU B 1 24 ? 2.801 11.836 10.25 1 94.94 24 LEU B CA 1
ATOM 3075 C C . LEU B 1 24 ? 3.83 10.922 10.906 1 94.94 24 LEU B C 1
ATOM 3077 O O . LEU B 1 24 ? 3.748 9.703 10.789 1 94.94 24 LEU B O 1
ATOM 3081 N N . GLU B 1 25 ? 4.766 11.492 11.57 1 92.12 25 GLU B N 1
ATOM 3082 C CA . GLU B 1 25 ? 5.781 10.711 12.258 1 92.12 25 GLU B CA 1
ATOM 3083 C C . GLU B 1 25 ? 5.156 9.812 13.32 1 92.12 25 GLU B C 1
ATOM 3085 O O . GLU B 1 25 ? 5.586 8.672 13.516 1 92.12 25 GLU B O 1
ATOM 3090 N N . GLU B 1 26 ? 4.148 10.32 13.953 1 90.88 26 GLU B N 1
ATOM 3091 C CA . GLU B 1 26 ? 3.43 9.531 14.953 1 90.88 26 GLU B CA 1
ATOM 3092 C C . GLU B 1 26 ? 2.703 8.352 14.32 1 90.88 26 GLU B C 1
ATOM 3094 O O . GLU B 1 26 ? 2.324 7.406 15.008 1 90.88 26 GLU B O 1
ATOM 3099 N N . ASN B 1 27 ? 2.48 8.43 13.062 1 91.88 27 ASN B N 1
ATOM 3100 C CA . ASN B 1 27 ? 1.8 7.371 12.328 1 91.88 27 ASN B CA 1
ATOM 3101 C C . ASN B 1 27 ? 2.783 6.531 11.516 1 91.88 27 ASN B C 1
ATOM 3103 O O . ASN B 1 27 ? 2.443 6.031 10.445 1 91.88 27 ASN B O 1
ATOM 3107 N N . ASP B 1 28 ? 3.994 6.461 11.914 1 89.69 28 ASP B N 1
ATOM 3108 C CA . ASP B 1 28 ? 5.02 5.539 11.438 1 89.69 28 ASP B CA 1
ATOM 3109 C C . ASP B 1 28 ? 5.613 6.012 10.109 1 89.69 28 ASP B C 1
ATOM 3111 O O . ASP B 1 28 ? 6.246 5.234 9.398 1 89.69 28 ASP B O 1
ATOM 3115 N N . PHE B 1 29 ? 5.359 7.227 9.719 1 93.12 29 PHE B N 1
ATOM 3116 C CA . PHE B 1 29 ? 6.07 7.824 8.594 1 93.12 29 PHE B CA 1
ATOM 3117 C C . PHE B 1 29 ? 7.395 8.422 9.047 1 93.12 29 PHE B C 1
ATOM 3119 O O . PHE B 1 29 ? 7.469 9.07 10.094 1 93.12 29 PHE B O 1
ATOM 3126 N N . GLU B 1 30 ? 8.375 8.109 8.305 1 91.94 30 GLU B N 1
ATOM 3127 C CA . GLU B 1 30 ? 9.695 8.664 8.602 1 91.94 30 GLU B CA 1
ATOM 3128 C C . GLU B 1 30 ? 10.062 9.773 7.617 1 91.94 30 GLU B C 1
ATOM 3130 O O . GLU B 1 30 ? 10.102 9.547 6.406 1 91.94 30 GLU B O 1
ATOM 3135 N N . VAL B 1 31 ? 10.336 10.906 8.188 1 89.38 31 VAL B N 1
ATOM 3136 C CA . VAL B 1 31 ? 10.75 12.008 7.32 1 89.38 31 VAL B CA 1
ATOM 3137 C C . VAL B 1 31 ? 12.078 11.664 6.652 1 89.38 31 VAL B C 1
ATOM 3139 O O . VAL B 1 31 ? 12.992 11.141 7.297 1 89.38 31 VAL B O 1
ATOM 3142 N N . ILE B 1 32 ? 12.18 11.93 5.406 1 90.06 32 ILE B N 1
ATOM 3143 C CA . ILE B 1 32 ? 13.383 11.641 4.629 1 90.06 32 ILE B CA 1
ATOM 3144 C C . ILE B 1 32 ? 14.562 12.414 5.207 1 90.06 32 ILE B C 1
ATOM 3146 O O . ILE B 1 32 ? 14.438 13.594 5.562 1 90.06 32 ILE B O 1
ATOM 3150 N N . LYS B 1 33 ? 15.586 11.75 5.348 1 85.38 33 LYS B N 1
ATOM 3151 C CA . LYS B 1 33 ? 16.828 12.32 5.855 1 85.38 33 LYS B CA 1
ATOM 3152 C C . LYS B 1 33 ? 17.938 12.266 4.797 1 85.38 33 LYS B C 1
ATOM 3154 O O . LYS B 1 33 ? 17.719 11.734 3.705 1 85.38 33 LYS B O 1
ATOM 3159 N N . LYS B 1 34 ? 19.031 12.852 5.117 1 78.31 34 LYS B N 1
ATOM 3160 C CA . LYS B 1 34 ? 20.141 12.914 4.184 1 78.31 34 LYS B CA 1
ATOM 3161 C C . LYS B 1 34 ? 20.625 11.516 3.805 1 78.31 34 LYS B C 1
ATOM 3163 O O . LYS B 1 34 ? 21.047 11.281 2.666 1 78.31 34 LYS B O 1
ATOM 3168 N N . GLU B 1 35 ? 20.422 10.539 4.645 1 72.69 35 GLU B N 1
ATOM 3169 C CA . GLU B 1 35 ? 20.922 9.18 4.438 1 72.69 35 GLU B CA 1
ATOM 3170 C C . GLU B 1 35 ? 19.891 8.328 3.691 1 72.69 35 GLU B C 1
ATOM 3172 O O . GLU B 1 35 ? 20.203 7.203 3.283 1 72.69 35 GLU B O 1
ATOM 3177 N N . THR B 1 36 ? 18.797 8.93 3.572 1 77.75 36 THR B N 1
ATOM 3178 C CA . THR B 1 36 ? 17.75 8.148 2.904 1 77.75 36 THR B CA 1
ATOM 3179 C C . THR B 1 36 ? 18.125 7.902 1.443 1 77.75 36 THR B C 1
ATOM 3181 O O . THR B 1 36 ? 18.516 8.828 0.729 1 77.75 36 THR B O 1
ATOM 3184 N N . LYS B 1 37 ? 18.047 6.652 1.043 1 76.44 37 LYS B N 1
ATOM 3185 C CA . LYS B 1 37 ? 18.359 6.285 -0.333 1 76.44 37 LYS B CA 1
ATOM 3186 C C . LYS B 1 37 ? 17.375 6.906 -1.314 1 76.44 37 LYS B C 1
ATOM 3188 O O . LYS B 1 37 ? 16.188 7.008 -1.021 1 76.44 37 LYS B O 1
ATOM 3193 N N . GLY B 1 38 ? 17.922 7.301 -2.424 1 76.44 38 GLY B N 1
ATOM 3194 C CA . GLY B 1 38 ? 17.078 7.852 -3.467 1 76.44 38 GLY B CA 1
ATOM 3195 C C . GLY B 1 38 ? 17.594 9.156 -4.035 1 76.44 38 GLY B C 1
ATOM 3196 O O . GLY B 1 38 ? 18.688 9.594 -3.705 1 76.44 38 GLY B O 1
ATOM 3197 N N . LYS B 1 39 ? 16.859 9.656 -4.945 1 82.12 39 LYS B N 1
ATOM 3198 C CA . LYS B 1 39 ? 17.203 10.914 -5.609 1 82.12 39 LYS B CA 1
ATOM 3199 C C . LYS B 1 39 ? 16.641 12.109 -4.848 1 82.12 39 LYS B C 1
ATOM 3201 O O . LYS B 1 39 ? 15.695 12.758 -5.305 1 82.12 39 LYS B O 1
ATOM 3206 N N . VAL B 1 40 ? 17.25 12.328 -3.652 1 86.06 40 VAL B N 1
ATOM 3207 C CA . VAL B 1 40 ? 16.844 13.375 -2.723 1 86.06 40 VAL B CA 1
ATOM 3208 C C . VAL B 1 40 ? 18.016 14.328 -2.482 1 86.06 40 VAL B C 1
ATOM 3210 O O . VAL B 1 40 ? 19.172 13.898 -2.369 1 86.06 40 VAL B O 1
ATOM 3213 N N . GLU B 1 41 ? 17.75 15.547 -2.488 1 84.25 41 GLU B N 1
ATOM 3214 C CA . GLU B 1 41 ? 18.75 16.562 -2.166 1 84.25 41 GLU B CA 1
ATOM 3215 C C . GLU B 1 41 ? 18.25 17.5 -1.072 1 84.25 41 GLU B C 1
ATOM 3217 O O . GLU B 1 41 ? 17.047 17.797 -1.005 1 84.25 41 GLU B O 1
ATOM 3222 N N . PHE B 1 42 ? 19.156 17.797 -0.276 1 82.31 42 PHE B N 1
ATOM 3223 C CA . PHE B 1 42 ? 18.875 18.75 0.785 1 82.31 42 PHE B CA 1
ATOM 3224 C C . PHE B 1 42 ? 19.438 20.125 0.448 1 82.31 42 PHE B C 1
ATOM 3226 O O . PHE B 1 42 ? 20.641 20.266 0.197 1 82.31 42 PHE B O 1
ATOM 3233 N N . ARG B 1 43 ? 18.641 20.953 0.204 1 76.5 43 ARG B N 1
ATOM 3234 C CA . ARG B 1 43 ? 19.047 22.359 0.048 1 76.5 43 ARG B CA 1
ATOM 3235 C C . ARG B 1 43 ? 18.672 23.172 1.284 1 76.5 43 ARG B C 1
ATOM 3237 O O . ARG B 1 43 ? 17.562 23.672 1.39 1 76.5 43 ARG B O 1
ATOM 3244 N N . GLY B 1 44 ? 19.688 23.234 2.09 1 69.25 44 GLY B N 1
ATOM 3245 C CA . GLY B 1 44 ? 19.344 23.703 3.416 1 69.25 44 GLY B CA 1
ATOM 3246 C C . GLY B 1 44 ? 18.438 22.75 4.176 1 69.25 44 GLY B C 1
ATOM 3247 O O . GLY B 1 44 ? 18.75 21.578 4.324 1 69.25 44 GLY B O 1
ATOM 3248 N N . ASP B 1 45 ? 17.266 23.281 4.539 1 66.19 45 ASP B N 1
ATOM 3249 C CA . ASP B 1 45 ? 16.328 22.438 5.273 1 66.19 45 ASP B CA 1
ATOM 3250 C C . ASP B 1 45 ? 15.211 21.953 4.367 1 66.19 45 ASP B C 1
ATOM 3252 O O . ASP B 1 45 ? 14.32 21.219 4.812 1 66.19 45 ASP B O 1
ATOM 3256 N N . ASN B 1 46 ? 15.344 22.375 3.152 1 77.12 46 ASN B N 1
ATOM 3257 C CA . ASN B 1 46 ? 14.344 21.922 2.193 1 77.12 46 ASN B CA 1
ATOM 3258 C C . ASN B 1 46 ? 14.734 20.578 1.58 1 77.12 46 ASN B C 1
ATOM 3260 O O . ASN B 1 46 ? 15.914 20.328 1.304 1 77.12 46 ASN B O 1
ATOM 3264 N N . ILE B 1 47 ? 13.805 19.812 1.52 1 86.06 47 ILE B N 1
ATOM 3265 C CA . ILE B 1 47 ? 14.039 18.516 0.882 1 86.06 47 ILE B CA 1
ATOM 3266 C C . ILE B 1 47 ? 13.484 18.547 -0.542 1 86.06 47 ILE B C 1
ATOM 3268 O O . ILE B 1 47 ? 12.312 18.859 -0.757 1 86.06 47 ILE B O 1
ATOM 3272 N N . GLU B 1 48 ? 14.359 18.344 -1.432 1 90.62 48 GLU B N 1
ATOM 3273 C CA . GLU B 1 48 ? 13.953 18.281 -2.832 1 90.62 48 GLU B CA 1
ATOM 3274 C C . GLU B 1 48 ? 14.109 16.875 -3.391 1 90.62 48 GLU B C 1
ATOM 3276 O O . GLU B 1 48 ? 15.078 16.172 -3.076 1 90.62 48 GLU B O 1
ATOM 3281 N N . ILE B 1 49 ? 13.148 16.484 -4.141 1 91.56 49 ILE B N 1
ATOM 3282 C CA . ILE B 1 49 ? 13.172 15.18 -4.801 1 91.56 49 ILE B CA 1
ATOM 3283 C C . ILE B 1 49 ? 13.305 15.367 -6.312 1 91.56 49 ILE B C 1
ATOM 3285 O O . ILE B 1 49 ? 12.656 16.25 -6.895 1 91.56 49 ILE B O 1
ATOM 3289 N N . LYS B 1 50 ? 14.141 14.594 -6.895 1 89.38 50 LYS B N 1
ATOM 3290 C CA . LYS B 1 50 ? 14.422 14.719 -8.32 1 89.38 50 LYS B CA 1
ATOM 3291 C C . LYS B 1 50 ? 13.32 14.062 -9.156 1 89.38 50 LYS B C 1
ATOM 3293 O O . LYS B 1 50 ? 12.93 12.922 -8.883 1 89.38 50 LYS B O 1
ATOM 3298 N N . GLY B 1 51 ? 12.758 14.82 -10.055 1 89.5 51 GLY B N 1
ATOM 3299 C CA . GLY B 1 51 ? 11.883 14.266 -11.086 1 89.5 51 GLY B CA 1
ATOM 3300 C C . GLY B 1 51 ? 12.602 14.016 -12.398 1 89.5 51 GLY B C 1
ATOM 3301 O O . GLY B 1 51 ? 13.828 14.094 -12.469 1 89.5 51 GLY B O 1
ATOM 3302 N N . ARG B 1 52 ? 11.953 13.562 -13.391 1 85.19 52 ARG B N 1
ATOM 3303 C CA . ARG B 1 52 ? 12.492 13.352 -14.734 1 85.19 52 ARG B CA 1
ATOM 3304 C C . ARG B 1 52 ? 13.023 14.656 -15.32 1 85.19 52 ARG B C 1
ATOM 3306 O O . ARG B 1 52 ? 14.094 14.68 -15.938 1 85.19 52 ARG B O 1
ATOM 3313 N N . GLY B 1 53 ? 12.297 15.734 -15 1 79.94 53 GLY B N 1
ATOM 3314 C CA . GLY B 1 53 ? 12.633 17 -15.625 1 79.94 53 GLY B CA 1
ATOM 3315 C C . GLY B 1 53 ? 13.383 17.938 -14.703 1 79.94 53 GLY B C 1
ATOM 3316 O O . GLY B 1 53 ? 14.273 18.672 -15.148 1 79.94 53 GLY B O 1
ATOM 3317 N N . THR B 1 54 ? 12.984 18 -13.438 1 87.56 54 THR B N 1
ATOM 3318 C CA . THR B 1 54 ? 13.57 19 -12.547 1 87.56 54 THR B CA 1
ATOM 3319 C C . THR B 1 54 ? 13.469 18.547 -11.086 1 87.56 54 THR B C 1
ATOM 3321 O O . THR B 1 54 ? 12.953 17.469 -10.805 1 87.56 54 THR B O 1
ATOM 3324 N N . TRP B 1 55 ? 14.031 19.312 -10.25 1 89.56 55 TRP B N 1
ATOM 3325 C CA . TRP B 1 55 ? 13.93 19.094 -8.812 1 89.56 55 TRP B CA 1
ATOM 3326 C C . TRP B 1 55 ? 12.664 19.75 -8.258 1 89.56 55 TRP B C 1
ATOM 3328 O O . TRP B 1 55 ? 12.273 20.828 -8.703 1 89.56 55 TRP B O 1
ATOM 3338 N N . HIS B 1 56 ? 12.039 19.109 -7.324 1 91.5 56 HIS B N 1
ATOM 3339 C CA . HIS B 1 56 ? 10.828 19.641 -6.703 1 91.5 56 HIS B CA 1
ATOM 3340 C C . HIS B 1 56 ? 10.945 19.656 -5.184 1 91.5 56 HIS B C 1
ATOM 3342 O O . HIS B 1 56 ? 11.336 18.656 -4.574 1 91.5 56 HIS B O 1
ATOM 3348 N N . GLN B 1 57 ? 10.68 20.812 -4.613 1 88.75 57 GLN B N 1
ATOM 3349 C CA . GLN B 1 57 ? 10.602 20.891 -3.158 1 88.75 57 GLN B CA 1
ATOM 3350 C C . GLN B 1 57 ? 9.312 20.266 -2.641 1 88.75 57 GLN B C 1
ATOM 3352 O O . GLN B 1 57 ? 8.227 20.562 -3.135 1 88.75 57 GLN B O 1
ATOM 3357 N N . ILE B 1 58 ? 9.43 19.328 -1.779 1 91.31 58 ILE B N 1
ATOM 3358 C CA . ILE B 1 58 ? 8.281 18.688 -1.152 1 91.31 58 ILE B CA 1
ATOM 3359 C C . ILE B 1 58 ? 8.188 19.094 0.313 1 91.31 58 ILE B C 1
ATOM 3361 O O . ILE B 1 58 ? 9.188 19.062 1.042 1 91.31 58 ILE B O 1
ATOM 3365 N N . ASP B 1 59 ? 7.027 19.5 0.766 1 88.56 59 ASP B N 1
ATOM 3366 C CA . ASP B 1 59 ? 6.82 20.047 2.102 1 88.56 59 ASP B CA 1
ATOM 3367 C C . ASP B 1 59 ? 7.156 19.016 3.178 1 88.56 59 ASP B C 1
ATOM 3369 O O . ASP B 1 59 ? 7.844 19.328 4.152 1 88.56 59 ASP B O 1
ATOM 3373 N N . SER B 1 60 ? 6.668 17.891 3.07 1 87.62 60 SER B N 1
ATOM 3374 C CA . SER B 1 60 ? 6.922 16.844 4.051 1 87.62 60 SER B CA 1
ATOM 3375 C C . SER B 1 60 ? 7.07 15.484 3.379 1 87.62 60 SER B C 1
ATOM 3377 O O . SER B 1 60 ? 6.168 14.648 3.453 1 87.62 60 SER B O 1
ATOM 3379 N N . PRO B 1 61 ? 8.203 15.297 2.842 1 90.31 61 PRO B N 1
ATOM 3380 C CA . PRO B 1 61 ? 8.422 13.969 2.275 1 90.31 61 PRO B CA 1
ATOM 3381 C C . PRO B 1 61 ? 8.734 12.922 3.34 1 90.31 61 PRO B C 1
ATOM 3383 O O . PRO B 1 61 ? 9.594 13.141 4.195 1 90.31 61 PRO B O 1
ATOM 3386 N N . CYS B 1 62 ? 7.988 11.883 3.275 1 93.25 62 CYS B N 1
ATOM 3387 C CA . CYS B 1 62 ? 8.141 10.828 4.273 1 93.25 62 CYS B CA 1
ATOM 3388 C C . CYS B 1 62 ? 8.125 9.453 3.619 1 93.25 62 CYS B C 1
ATOM 3390 O O . CYS B 1 62 ? 7.645 9.297 2.498 1 93.25 62 CYS B O 1
ATOM 3392 N N . ILE B 1 63 ? 8.68 8.5 4.305 1 92.12 63 ILE B N 1
ATOM 3393 C CA . ILE B 1 63 ? 8.695 7.105 3.863 1 92.12 63 ILE B CA 1
ATOM 3394 C C . ILE B 1 63 ? 7.93 6.242 4.859 1 92.12 63 ILE B C 1
ATOM 3396 O O . ILE B 1 63 ? 8.07 6.41 6.074 1 92.12 63 ILE B O 1
ATOM 3400 N N . TYR B 1 64 ? 7.039 5.52 4.383 1 90.94 64 TYR B N 1
ATOM 3401 C CA . TYR B 1 64 ? 6.398 4.434 5.117 1 90.94 64 TYR B CA 1
ATOM 3402 C C . TYR B 1 64 ? 6.992 3.086 4.73 1 90.94 64 TYR B C 1
ATOM 3404 O O . TYR B 1 64 ? 6.734 2.576 3.639 1 90.94 64 TYR B O 1
ATOM 3412 N N . ASN B 1 65 ? 7.703 2.43 5.621 1 82.19 65 ASN B N 1
ATOM 3413 C CA . ASN B 1 65 ? 8.508 1.267 5.258 1 82.19 65 ASN B CA 1
ATOM 3414 C C . ASN B 1 65 ? 7.906 -0.023 5.812 1 82.19 65 ASN B C 1
ATOM 3416 O O . ASN B 1 65 ? 8.633 -0.983 6.082 1 82.19 65 ASN B O 1
ATOM 3420 N N . LYS B 1 66 ? 6.602 -0.036 5.895 1 83.12 66 LYS B N 1
ATOM 3421 C CA . LYS B 1 66 ? 5.941 -1.271 6.312 1 83.12 66 LYS B CA 1
ATOM 3422 C C . LYS B 1 66 ? 5.551 -2.117 5.102 1 83.12 66 LYS B C 1
ATOM 3424 O O . LYS B 1 66 ? 5.375 -1.592 4 1 83.12 66 LYS B O 1
ATOM 3429 N N . SER B 1 67 ? 5.441 -3.309 5.344 1 74.5 67 SER B N 1
ATOM 3430 C CA . SER B 1 67 ? 5.184 -4.254 4.262 1 74.5 67 SER B CA 1
ATOM 3431 C C . SER B 1 67 ? 3.76 -4.121 3.738 1 74.5 67 SER B C 1
ATOM 3433 O O . SER B 1 67 ? 2.807 -4.066 4.52 1 74.5 67 SER B O 1
ATOM 3435 N N . ILE B 1 68 ? 3.65 -3.947 2.52 1 82.12 68 ILE B N 1
ATOM 3436 C CA . ILE B 1 68 ? 2.418 -3.998 1.741 1 82.12 68 ILE B CA 1
ATOM 3437 C C . ILE B 1 68 ? 2.59 -4.949 0.559 1 82.12 68 ILE B C 1
ATOM 3439 O O . ILE B 1 68 ? 3.605 -4.898 -0.141 1 82.12 68 ILE B O 1
ATOM 3443 N N . PRO B 1 69 ? 1.615 -5.848 0.436 1 83 69 PRO B N 1
ATOM 3444 C CA . PRO B 1 69 ? 1.788 -6.82 -0.646 1 83 69 PRO B CA 1
ATOM 3445 C C . PRO B 1 69 ? 2.031 -6.156 -2 1 83 69 PRO B C 1
ATOM 3447 O O . PRO B 1 69 ? 1.294 -5.25 -2.389 1 83 69 PRO B O 1
ATOM 3450 N N . PHE B 1 70 ? 3.041 -6.645 -2.666 1 89.44 70 PHE B N 1
ATOM 3451 C CA . PHE B 1 70 ? 3.381 -6.289 -4.039 1 89.44 70 PHE B CA 1
ATOM 3452 C C . PHE B 1 70 ? 3.59 -4.785 -4.168 1 89.44 70 PHE B C 1
ATOM 3454 O O . PHE B 1 70 ? 3.225 -4.188 -5.184 1 89.44 70 PHE B O 1
ATOM 3461 N N . THR B 1 71 ? 3.996 -4.148 -3.143 1 88.62 71 THR B N 1
ATOM 3462 C CA . THR B 1 71 ? 4.258 -2.713 -3.168 1 88.62 71 THR B CA 1
ATOM 3463 C C . THR B 1 71 ? 5.66 -2.408 -2.652 1 88.62 71 THR B C 1
ATOM 3465 O O . THR B 1 71 ? 6.156 -3.09 -1.754 1 88.62 71 THR B O 1
ATOM 3468 N N . TYR B 1 72 ? 6.316 -1.474 -3.34 1 90.25 72 TYR B N 1
ATOM 3469 C CA . TYR B 1 72 ? 7.539 -0.913 -2.771 1 90.25 72 TYR B CA 1
ATOM 3470 C C . TYR B 1 72 ? 7.227 -0.067 -1.541 1 90.25 72 TYR B C 1
ATOM 3472 O O . TYR B 1 72 ? 6.059 0.185 -1.232 1 90.25 72 TYR B O 1
ATOM 3480 N N . ASP B 1 73 ? 8.312 0.293 -0.823 1 89.44 73 ASP B N 1
ATOM 3481 C CA . ASP B 1 73 ? 8.086 1.254 0.253 1 89.44 73 ASP B CA 1
ATOM 3482 C C . ASP B 1 73 ? 7.301 2.463 -0.247 1 89.44 73 ASP B C 1
ATOM 3484 O O . ASP B 1 73 ? 7.539 2.951 -1.354 1 89.44 73 ASP B O 1
ATOM 3488 N N . LEU B 1 74 ? 6.352 2.924 0.574 1 91.94 74 LEU B N 1
ATOM 3489 C CA . LEU B 1 74 ? 5.59 4.105 0.197 1 91.94 74 LEU B CA 1
ATOM 3490 C C . LEU B 1 74 ? 6.398 5.375 0.44 1 91.94 74 LEU B C 1
ATOM 3492 O O . LEU B 1 74 ? 7.031 5.523 1.488 1 91.94 74 LEU B O 1
ATOM 3496 N N . ARG B 1 75 ? 6.52 6.16 -0.488 1 93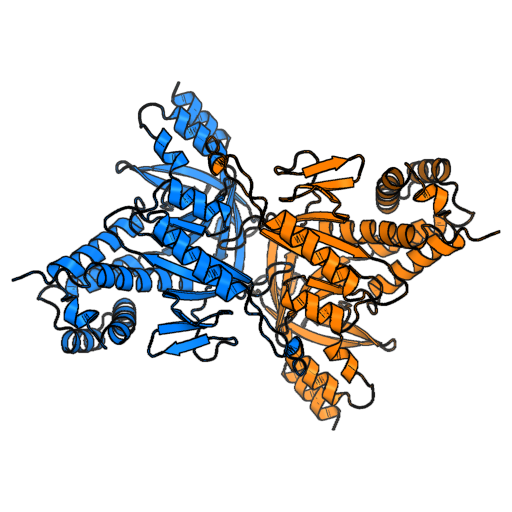 75 ARG B N 1
ATOM 3497 C CA . ARG B 1 75 ? 7.043 7.512 -0.322 1 93 75 ARG B CA 1
ATOM 3498 C C . ARG B 1 75 ? 5.926 8.547 -0.424 1 93 75 ARG B C 1
ATOM 3500 O O . ARG B 1 75 ? 5.336 8.727 -1.49 1 93 75 ARG B O 1
ATOM 3507 N N . LEU B 1 76 ? 5.645 9.164 0.65 1 95 76 LEU B N 1
ATOM 3508 C CA . LEU B 1 76 ? 4.602 10.18 0.722 1 95 76 LEU B CA 1
ATOM 3509 C C . LEU B 1 76 ? 5.137 11.539 0.294 1 95 76 LEU B C 1
ATOM 3511 O O . LEU B 1 76 ? 6.105 12.039 0.874 1 95 76 LEU B O 1
ATOM 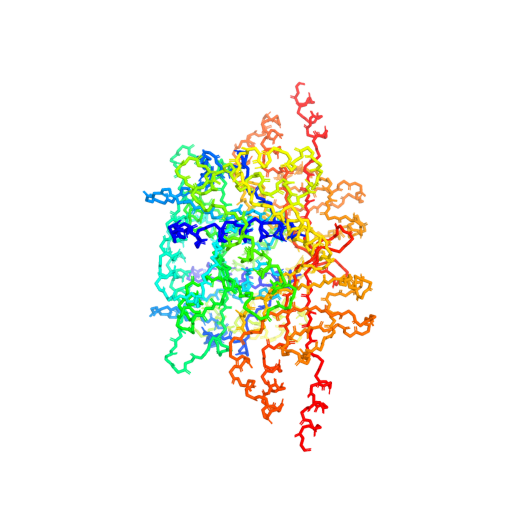3515 N N . LEU B 1 77 ? 4.594 12.031 -0.725 1 95.88 77 LEU B N 1
ATOM 3516 C CA . LEU B 1 77 ? 4.844 13.398 -1.165 1 95.88 77 LEU B CA 1
ATOM 3517 C C . LEU B 1 77 ? 3.73 14.336 -0.705 1 95.88 77 LEU B C 1
ATOM 3519 O O . LEU B 1 77 ? 2.75 14.539 -1.424 1 95.88 77 LEU B O 1
ATOM 3523 N N . ALA B 1 78 ? 3.963 14.93 0.477 1 96.06 78 ALA B N 1
ATOM 3524 C CA . ALA B 1 78 ? 2.904 15.703 1.114 1 96.06 78 ALA B CA 1
ATOM 3525 C C . ALA B 1 78 ? 3.043 17.188 0.793 1 96.06 78 ALA B C 1
ATOM 3527 O O . ALA B 1 78 ? 4.141 17.75 0.871 1 96.06 78 ALA B O 1
ATOM 3528 N N . GLU B 1 79 ? 2.049 17.75 0.359 1 95 79 GLU B N 1
ATOM 3529 C CA . GLU B 1 79 ? 1.867 19.188 0.25 1 95 79 GLU B CA 1
ATOM 3530 C C . GLU B 1 79 ? 0.935 19.719 1.338 1 95 79 GLU B C 1
ATOM 3532 O O . GLU B 1 79 ? -0.084 19.094 1.643 1 95 79 GLU B O 1
ATOM 3537 N N . VAL B 1 80 ? 1.323 20.781 2.002 1 95.44 80 VAL B N 1
ATOM 3538 C CA . VAL B 1 80 ? 0.531 21.359 3.088 1 95.44 80 VAL B CA 1
ATOM 3539 C C . VAL B 1 80 ? 0.278 22.844 2.824 1 95.44 80 VAL B C 1
ATOM 3541 O O . VAL B 1 80 ? 1.221 23.609 2.631 1 95.44 80 VAL B O 1
ATOM 3544 N N . LYS B 1 81 ? -0.956 23.25 2.811 1 93.75 81 LYS B N 1
ATOM 3545 C CA . LYS B 1 81 ? -1.297 24.641 2.6 1 93.75 81 LYS B CA 1
ATOM 3546 C C . LYS B 1 81 ? -2.221 25.156 3.701 1 93.75 81 LYS B C 1
ATOM 3548 O O . LYS B 1 81 ? -3.094 24.438 4.176 1 93.75 81 LYS B O 1
ATOM 3553 N N . PHE B 1 82 ? -2.02 26.375 4.125 1 95.75 82 PHE B N 1
ATOM 3554 C CA . PHE B 1 82 ? -2.883 27.094 5.055 1 95.75 82 PHE B CA 1
ATOM 3555 C C . PHE B 1 82 ? -3.359 28.406 4.445 1 95.75 82 PHE B C 1
ATOM 3557 O O . PHE B 1 82 ? -2.879 29.484 4.816 1 95.75 82 PHE B O 1
ATOM 3564 N N . TYR B 1 83 ? -4.344 28.281 3.543 1 92.06 83 TYR B N 1
ATOM 3565 C CA . TYR B 1 83 ? -4.969 29.438 2.91 1 92.06 83 TYR B CA 1
ATOM 3566 C C . TYR B 1 83 ? -6.203 29.891 3.684 1 92.06 83 TYR B C 1
ATOM 3568 O O . TYR B 1 83 ? -6.75 29.125 4.484 1 92.06 83 TYR B O 1
ATOM 3576 N N . LYS B 1 84 ? -6.512 31.109 3.471 1 88.44 84 LYS B N 1
ATOM 3577 C CA . LYS B 1 84 ? -7.762 31.594 4.047 1 88.44 84 LYS B CA 1
ATOM 3578 C C . LYS B 1 84 ? -8.961 30.922 3.387 1 88.44 84 LYS B C 1
ATOM 3580 O O . LYS B 1 84 ? -9.906 30.531 4.07 1 88.44 84 LYS B O 1
ATOM 3585 N N . ASP B 1 85 ? -8.852 30.797 2.092 1 92.31 85 ASP B N 1
ATOM 3586 C CA . ASP B 1 85 ? -9.922 30.188 1.326 1 92.31 85 ASP B CA 1
ATOM 3587 C C . ASP B 1 85 ? -9.594 28.734 0.991 1 92.31 85 ASP B C 1
ATOM 3589 O O . ASP B 1 85 ? -8.453 28.297 1.152 1 92.31 85 ASP B O 1
ATOM 3593 N N . GLU B 1 86 ? -10.648 28.031 0.535 1 95.12 86 GLU B N 1
ATOM 3594 C CA . GLU B 1 86 ? -10.477 26.641 0.125 1 95.12 86 GLU B CA 1
ATOM 3595 C C . GLU B 1 86 ? -9.492 26.516 -1.041 1 95.12 86 GLU B C 1
ATOM 3597 O O . GLU B 1 86 ? -9.414 27.422 -1.881 1 95.12 86 GLU B O 1
ATOM 3602 N N . VAL B 1 87 ? -8.781 25.406 -1.119 1 95.12 87 VAL B N 1
ATOM 3603 C CA . VAL B 1 87 ? -7.828 25.141 -2.188 1 95.12 87 VAL B CA 1
ATOM 3604 C C . VAL B 1 87 ? -8.57 24.953 -3.51 1 95.12 87 VAL B C 1
ATOM 3606 O O . VAL B 1 87 ? -9.57 24.234 -3.576 1 95.12 87 VAL B O 1
ATOM 3609 N N . GLN B 1 88 ? -8.109 25.609 -4.523 1 94.06 88 GLN B N 1
ATOM 3610 C CA . GLN B 1 88 ? -8.719 25.562 -5.852 1 94.06 88 GLN B CA 1
ATOM 3611 C C . GLN B 1 88 ? -7.984 24.562 -6.75 1 94.06 88 GLN B C 1
ATOM 3613 O O . GLN B 1 88 ? -6.902 24.094 -6.406 1 94.06 88 GLN B O 1
ATOM 3618 N N . LYS B 1 89 ? -8.625 24.266 -7.902 1 93.88 89 LYS B N 1
ATOM 3619 C CA . LYS B 1 89 ? -8.133 23.203 -8.781 1 93.88 89 LYS B CA 1
ATOM 3620 C C . LYS B 1 89 ? -6.762 23.562 -9.344 1 93.88 89 LYS B C 1
ATOM 3622 O O . LYS B 1 89 ? -5.977 22.672 -9.688 1 93.88 89 LYS B O 1
ATOM 3627 N N . ASN B 1 90 ? -6.453 24.891 -9.422 1 91.81 90 ASN B N 1
ATOM 3628 C CA . ASN B 1 90 ? -5.156 25.281 -9.961 1 91.81 90 ASN B CA 1
ATOM 3629 C C . ASN B 1 90 ? -4.008 24.719 -9.125 1 91.81 90 ASN B C 1
ATOM 3631 O O . ASN B 1 90 ? -2.963 24.359 -9.664 1 91.81 90 ASN B O 1
ATOM 3635 N N . ARG B 1 91 ? -4.199 24.672 -7.855 1 93.31 91 ARG B N 1
ATOM 3636 C CA . ARG B 1 91 ? -3.172 24.141 -6.973 1 93.31 91 ARG B CA 1
ATOM 3637 C C . ARG B 1 91 ? -3.02 22.625 -7.168 1 93.31 91 ARG B C 1
ATOM 3639 O O . ARG B 1 91 ? -1.905 22.109 -7.125 1 93.31 91 ARG B O 1
ATOM 3646 N N . ILE B 1 92 ? -4.113 21.938 -7.406 1 95.44 92 ILE B N 1
ATOM 3647 C CA . ILE B 1 92 ? -4.074 20.5 -7.664 1 95.44 92 ILE B CA 1
ATOM 3648 C C . ILE B 1 92 ? -3.381 20.234 -9 1 95.44 92 ILE B C 1
ATOM 3650 O O . ILE B 1 92 ? -2.576 19.312 -9.109 1 95.44 92 ILE B O 1
ATOM 3654 N N . ARG B 1 93 ? -3.66 21.094 -10.055 1 91.75 93 ARG B N 1
ATOM 3655 C CA . ARG B 1 93 ? -3.018 20.953 -11.359 1 91.75 93 ARG B CA 1
ATOM 3656 C C . ARG B 1 93 ? -1.501 21.062 -11.234 1 91.75 93 ARG B C 1
ATOM 3658 O O . ARG B 1 93 ? -0.769 20.266 -11.805 1 91.75 93 ARG B O 1
ATOM 3665 N N . GLU B 1 94 ? -1.1 22.062 -10.492 1 92.62 94 GLU B N 1
ATOM 3666 C CA . GLU B 1 94 ? 0.332 22.234 -10.266 1 92.62 94 GLU B CA 1
ATOM 3667 C C . GLU B 1 94 ? 0.939 21 -9.594 1 92.62 94 GLU B C 1
ATOM 3669 O O . GLU B 1 94 ? 2.01 20.531 -9.992 1 92.62 94 GLU B O 1
ATOM 3674 N N . TYR B 1 95 ? 0.222 20.531 -8.656 1 94.31 95 TYR B N 1
ATOM 3675 C CA . TYR B 1 95 ? 0.735 19.422 -7.879 1 94.31 95 TYR B CA 1
ATOM 3676 C C . TYR B 1 95 ? 0.766 18.141 -8.703 1 94.31 95 TYR B C 1
ATOM 3678 O O . TYR B 1 95 ? 1.672 17.312 -8.555 1 94.31 95 TYR B O 1
ATOM 3686 N N . ILE B 1 96 ? -0.198 17.875 -9.578 1 94.38 96 ILE B N 1
ATOM 3687 C CA . ILE B 1 96 ? -0.192 16.75 -10.508 1 94.38 96 ILE B CA 1
ATOM 3688 C C . ILE B 1 96 ? 1.124 16.734 -11.289 1 94.38 96 ILE B C 1
ATOM 3690 O O . ILE B 1 96 ? 1.741 15.68 -11.445 1 94.38 96 ILE B O 1
ATOM 3694 N N . GLY B 1 97 ? 1.531 17.906 -11.766 1 92.25 97 GLY B N 1
ATOM 3695 C CA . GLY B 1 97 ? 2.787 18 -12.492 1 92.25 97 GLY B CA 1
ATOM 3696 C C . GLY B 1 97 ? 3.986 17.562 -11.672 1 92.25 97 GLY B C 1
ATOM 3697 O O . GLY B 1 97 ? 4.875 16.875 -12.18 1 92.25 97 GLY B O 1
ATOM 3698 N N . VAL B 1 98 ? 4.012 17.906 -10.438 1 93 98 VAL B N 1
ATOM 3699 C CA . VAL B 1 98 ? 5.094 17.547 -9.523 1 93 98 VAL B CA 1
ATOM 3700 C C . VAL B 1 98 ? 5.145 16.031 -9.336 1 93 98 VAL B C 1
ATOM 3702 O O . VAL B 1 98 ? 6.195 15.414 -9.523 1 93 98 VAL B O 1
ATOM 3705 N N . ILE B 1 99 ? 3.988 15.391 -9.031 1 94.44 99 ILE B N 1
ATOM 3706 C CA . ILE B 1 99 ? 3.914 13.961 -8.742 1 94.44 99 ILE B CA 1
ATOM 3707 C C . ILE B 1 99 ? 4.297 13.164 -9.992 1 94.44 99 ILE B C 1
ATOM 3709 O O . ILE B 1 99 ? 5.066 12.211 -9.906 1 94.44 99 ILE B O 1
ATOM 3713 N N . LYS B 1 100 ? 3.756 13.562 -11.086 1 91.38 100 LYS B N 1
ATOM 3714 C CA . LYS B 1 100 ? 4.035 12.859 -12.336 1 91.38 100 LYS B CA 1
ATOM 3715 C C . LYS B 1 100 ? 5.527 12.891 -12.656 1 91.38 100 LYS B C 1
ATOM 3717 O O . LYS B 1 100 ? 6.105 11.875 -13.031 1 91.38 100 LYS B O 1
ATOM 3722 N N . ASP B 1 101 ? 6.18 14.039 -12.547 1 90.62 101 ASP B N 1
ATOM 3723 C CA . ASP B 1 101 ? 7.598 14.18 -12.859 1 90.62 101 ASP B CA 1
ATOM 3724 C C . ASP B 1 101 ? 8.453 13.305 -11.953 1 90.62 101 ASP B C 1
ATOM 3726 O O . ASP B 1 101 ? 9.391 12.648 -12.422 1 90.62 101 ASP B O 1
ATOM 3730 N N . ILE B 1 102 ? 8.094 13.242 -10.703 1 91.88 102 ILE B N 1
ATOM 3731 C CA . ILE B 1 102 ? 8.852 12.477 -9.719 1 91.88 102 ILE B CA 1
ATOM 3732 C C . ILE B 1 102 ? 8.648 10.984 -9.969 1 91.88 102 ILE B C 1
ATOM 3734 O O . ILE B 1 102 ? 9.609 10.211 -9.977 1 91.88 102 ILE B O 1
ATOM 3738 N N . SER B 1 103 ? 7.379 10.523 -10.195 1 90.5 103 SER B N 1
ATOM 3739 C CA . SER B 1 103 ? 7.02 9.109 -10.297 1 90.5 103 SER B CA 1
ATOM 3740 C C . SER B 1 103 ? 7.562 8.492 -11.586 1 90.5 103 SER B C 1
ATOM 3742 O O . SER B 1 103 ? 7.629 7.27 -11.711 1 90.5 103 SER B O 1
ATOM 3744 N N . GLU B 1 104 ? 7.973 9.281 -12.508 1 86.44 104 GLU B N 1
ATOM 3745 C CA . GLU B 1 104 ? 8.469 8.773 -13.781 1 86.44 104 GLU B CA 1
ATOM 3746 C C . GLU B 1 104 ? 9.992 8.828 -13.844 1 86.44 104 GLU B C 1
ATOM 3748 O O . GLU B 1 104 ? 10.578 8.664 -14.914 1 86.44 104 GLU B O 1
ATOM 3753 N N . ASN B 1 105 ? 10.609 9.047 -12.664 1 82.06 105 ASN B N 1
ATOM 3754 C CA . ASN B 1 105 ? 12.062 9.188 -12.633 1 82.06 105 ASN B CA 1
ATOM 3755 C C . ASN B 1 105 ? 12.742 7.914 -12.141 1 82.06 105 ASN B C 1
ATOM 3757 O O . ASN B 1 105 ? 13.609 7.965 -11.266 1 82.06 105 ASN B O 1
ATOM 3761 N N . TYR B 1 106 ? 12.391 6.82 -12.617 1 79.62 106 TYR B N 1
ATOM 3762 C CA . TYR B 1 106 ? 13.055 5.559 -12.305 1 79.62 106 TYR B CA 1
ATOM 3763 C C . TYR B 1 106 ? 13.719 4.973 -13.539 1 79.62 106 TYR B C 1
ATOM 3765 O O . TYR B 1 106 ? 13.047 4.434 -14.422 1 79.62 106 TYR B O 1
ATOM 3773 N N . PHE B 1 107 ? 15.023 5.145 -13.57 1 76.38 107 PHE B N 1
ATOM 3774 C CA . PHE B 1 107 ? 15.812 4.715 -14.711 1 76.38 107 PHE B CA 1
ATOM 3775 C C . PHE B 1 107 ? 16.844 3.674 -14.297 1 76.38 107 PHE B C 1
ATOM 3777 O O . PHE B 1 107 ? 17.328 3.686 -13.156 1 76.38 107 PHE B O 1
ATOM 3784 N N . LEU B 1 108 ? 17 2.734 -15.031 1 76.69 108 LEU B N 1
ATOM 3785 C CA . LEU B 1 108 ? 18.109 1.802 -14.875 1 76.69 108 LEU B CA 1
ATOM 3786 C C . LEU B 1 108 ? 19.141 1.999 -15.977 1 76.69 108 LEU B C 1
ATOM 3788 O O . LEU B 1 108 ? 18.828 1.897 -17.156 1 76.69 108 LEU B O 1
ATOM 3792 N N . ASP B 1 109 ? 20.281 2.547 -15.547 1 66.81 109 ASP B N 1
ATOM 3793 C CA . ASP B 1 109 ? 21.344 2.697 -16.531 1 66.81 109 ASP B CA 1
ATOM 3794 C C . ASP B 1 109 ? 21.938 1.342 -16.906 1 66.81 109 ASP B C 1
ATOM 3796 O O . ASP B 1 109 ? 21.734 0.351 -16.203 1 66.81 109 ASP B O 1
ATOM 3800 N N . ASP B 1 110 ? 22.516 1.371 -18.016 1 63.81 110 ASP B N 1
ATOM 3801 C CA . ASP B 1 110 ? 23.078 0.144 -18.578 1 63.81 110 ASP B CA 1
ATOM 3802 C C . ASP B 1 110 ? 23.984 -0.546 -17.562 1 63.81 110 ASP B C 1
ATOM 3804 O O . ASP B 1 110 ? 24.031 -1.776 -17.5 1 63.81 110 ASP B O 1
ATOM 3808 N N . ASN B 1 111 ? 24.594 0.204 -16.766 1 62.16 111 ASN B N 1
ATOM 3809 C CA . ASN B 1 111 ? 25.562 -0.363 -15.844 1 62.16 111 ASN B CA 1
ATOM 3810 C C . ASN B 1 111 ? 24.953 -0.655 -14.477 1 62.16 111 ASN B C 1
ATOM 3812 O O . ASN B 1 111 ? 25.594 -1.224 -13.602 1 62.16 111 ASN B O 1
ATOM 3816 N N . ASN B 1 112 ? 23.656 -0.316 -14.398 1 63 112 ASN B N 1
ATOM 3817 C CA . ASN B 1 112 ? 23.047 -0.477 -13.078 1 63 112 ASN B CA 1
ATOM 3818 C C . ASN B 1 112 ? 22.125 -1.688 -13.031 1 63 112 ASN B C 1
ATOM 3820 O O . ASN B 1 112 ? 21.594 -2.119 -14.062 1 63 112 ASN B O 1
ATOM 3824 N N . THR B 1 113 ? 22.297 -2.361 -11.898 1 68.94 113 THR B N 1
ATOM 3825 C CA . THR B 1 113 ? 21.406 -3.475 -11.594 1 68.94 113 THR B CA 1
ATOM 3826 C C . THR B 1 113 ? 20.266 -3.02 -10.695 1 68.94 113 THR B C 1
ATOM 3828 O O . THR B 1 113 ? 20.328 -1.954 -10.078 1 68.94 113 THR B O 1
ATOM 3831 N N . ILE B 1 114 ? 19.156 -3.658 -10.805 1 72.75 114 ILE B N 1
ATOM 3832 C CA . ILE B 1 114 ? 17.953 -3.373 -10.023 1 72.75 114 ILE B CA 1
ATOM 3833 C C . ILE B 1 114 ? 18.328 -3.225 -8.547 1 72.75 114 ILE B C 1
ATOM 3835 O O . ILE B 1 114 ? 17.781 -2.365 -7.852 1 72.75 114 ILE B O 1
ATOM 3839 N N . ASP B 1 115 ? 19.297 -3.877 -8.164 1 65.56 115 ASP B N 1
ATOM 3840 C CA . ASP B 1 115 ? 19.641 -3.959 -6.75 1 65.56 115 ASP B CA 1
ATOM 3841 C C . ASP B 1 115 ? 20.297 -2.674 -6.266 1 65.56 115 ASP B C 1
ATOM 3843 O O . ASP B 1 115 ? 20.375 -2.424 -5.062 1 65.56 115 ASP B O 1
ATOM 3847 N N . ASN B 1 116 ? 20.703 -1.877 -7.184 1 67 116 ASN B N 1
ATOM 3848 C CA . ASN B 1 116 ? 21.406 -0.663 -6.801 1 67 116 ASN B CA 1
ATOM 3849 C C . ASN B 1 116 ? 20.484 0.554 -6.812 1 67 116 ASN B C 1
ATOM 3851 O O . ASN B 1 116 ? 20.922 1.664 -6.488 1 67 116 ASN B O 1
ATOM 3855 N N . GLN B 1 117 ? 19.344 0.222 -7.129 1 75.44 117 GLN B N 1
ATOM 3856 C CA . GLN B 1 117 ? 18.406 1.337 -7.199 1 75.44 117 GLN B CA 1
ATOM 3857 C C . GLN B 1 117 ? 17.25 1.142 -6.227 1 75.44 117 GLN B C 1
ATOM 3859 O O . GLN B 1 117 ? 16.766 0.025 -6.055 1 75.44 117 GLN B O 1
ATOM 3864 N N . LYS B 1 118 ? 17.016 2.254 -5.559 1 81.56 118 LYS B N 1
ATOM 3865 C CA . LYS B 1 118 ? 15.844 2.207 -4.695 1 81.56 118 LYS B CA 1
ATOM 3866 C C . LYS B 1 118 ? 14.617 2.768 -5.406 1 81.56 118 LYS B C 1
ATOM 3868 O O . LYS B 1 118 ? 14.688 3.818 -6.047 1 81.56 118 LYS B O 1
ATOM 3873 N N . ARG B 1 119 ? 13.633 2.023 -5.43 1 87.19 119 ARG B N 1
ATOM 3874 C CA . ARG B 1 119 ? 12.359 2.484 -5.973 1 87.19 119 ARG B CA 1
ATOM 3875 C C . ARG B 1 119 ? 11.289 2.557 -4.883 1 87.19 119 ARG B C 1
ATOM 3877 O O . ARG B 1 119 ? 11.266 1.721 -3.979 1 87.19 119 ARG B O 1
ATOM 3884 N N . TYR B 1 120 ? 10.469 3.596 -5.008 1 90.06 120 TYR B N 1
ATOM 3885 C CA . TYR B 1 120 ? 9.352 3.781 -4.082 1 90.06 120 TYR B CA 1
ATOM 3886 C C . TYR B 1 120 ? 8.016 3.746 -4.816 1 90.06 120 TYR B C 1
ATOM 3888 O O . TYR B 1 120 ? 7.977 3.873 -6.043 1 90.06 120 TYR B O 1
ATOM 3896 N N . THR B 1 121 ? 6.98 3.387 -4.109 1 91.38 121 THR B N 1
ATOM 3897 C CA . THR B 1 121 ? 5.625 3.725 -4.527 1 91.38 121 THR B CA 1
ATOM 3898 C C . THR B 1 121 ? 5.254 5.133 -4.07 1 91.38 121 THR B C 1
ATOM 3900 O O . THR B 1 121 ? 4.996 5.359 -2.887 1 91.38 121 THR B O 1
ATOM 3903 N N . ASP B 1 122 ? 5.219 6.07 -5.02 1 92.81 122 ASP B N 1
ATOM 3904 C CA . ASP B 1 122 ? 4.98 7.477 -4.699 1 92.81 122 ASP B CA 1
ATOM 3905 C C . ASP B 1 122 ? 3.494 7.734 -4.453 1 92.81 122 ASP B C 1
ATOM 3907 O O . ASP B 1 122 ? 2.646 7.34 -5.254 1 92.81 122 ASP B O 1
ATOM 3911 N N . ILE B 1 123 ? 3.24 8.414 -3.365 1 94.75 123 ILE B N 1
ATOM 3912 C CA . ILE B 1 123 ? 1.878 8.766 -2.984 1 94.75 123 ILE B CA 1
ATOM 3913 C C . ILE B 1 123 ? 1.764 10.281 -2.834 1 94.75 123 ILE B C 1
ATOM 3915 O O . ILE B 1 123 ? 2.418 10.875 -1.973 1 94.75 123 ILE B O 1
ATOM 3919 N N . GLY B 1 124 ? 0.973 10.875 -3.674 1 96.25 124 GLY B N 1
ATOM 3920 C CA . GLY B 1 124 ? 0.688 12.297 -3.521 1 96.25 124 GLY B CA 1
ATOM 3921 C C . GLY B 1 124 ? -0.448 12.578 -2.557 1 96.25 124 GLY B C 1
ATOM 3922 O O . GLY B 1 124 ? -1.556 12.062 -2.727 1 96.25 124 GLY B O 1
ATOM 3923 N N . VAL B 1 125 ? -0.188 13.406 -1.562 1 97.19 125 VAL B N 1
ATOM 3924 C CA . VAL B 1 125 ? -1.218 13.797 -0.606 1 97.19 125 VAL B CA 1
ATOM 3925 C C . VAL B 1 125 ? -1.198 15.312 -0.417 1 97.19 125 VAL B C 1
ATOM 3927 O O . VAL B 1 125 ? -0.128 15.922 -0.35 1 97.19 125 VAL B O 1
ATOM 3930 N N . PHE B 1 126 ? -2.34 15.906 -0.393 1 97.31 126 PHE B N 1
ATOM 3931 C CA . PHE B 1 126 ? -2.516 17.344 -0.221 1 97.31 126 PHE B CA 1
ATOM 3932 C C . PHE B 1 126 ? -3.299 17.641 1.051 1 97.31 126 PHE B C 1
ATOM 3934 O O . PHE B 1 126 ? -4.48 17.312 1.151 1 97.31 126 PHE B O 1
ATOM 3941 N N . PHE B 1 127 ? -2.641 18.25 2.07 1 97.12 127 PHE B N 1
ATOM 3942 C CA . PHE B 1 127 ? -3.279 18.672 3.312 1 97.12 127 PHE B CA 1
ATOM 3943 C C . PHE B 1 127 ? -3.709 20.141 3.23 1 97.12 127 PHE B C 1
ATOM 3945 O O . PHE B 1 127 ? -2.961 20.984 2.738 1 97.12 127 PHE B O 1
ATOM 3952 N N . SER B 1 128 ? -4.859 20.453 3.701 1 96.69 128 SER B N 1
ATOM 3953 C CA . SER B 1 128 ? -5.328 21.844 3.67 1 96.69 128 SER B CA 1
ATOM 3954 C C . SER B 1 128 ? -6.012 22.219 4.98 1 96.69 128 SER B C 1
ATOM 3956 O O . SER B 1 128 ? -6.887 21.5 5.465 1 96.69 128 SER B O 1
ATOM 3958 N N . ALA B 1 129 ? -5.637 23.359 5.52 1 95.38 129 ALA B N 1
ATOM 3959 C CA . ALA B 1 129 ? -6.273 23.891 6.723 1 95.38 129 ALA B CA 1
ATOM 3960 C C . ALA B 1 129 ? -7.703 24.344 6.434 1 95.38 129 ALA B C 1
ATOM 3962 O O . ALA B 1 129 ? -8.57 24.297 7.309 1 95.38 129 ALA B O 1
ATOM 3963 N N . SER B 1 130 ? -7.984 24.766 5.191 1 93.56 130 SER B N 1
ATOM 3964 C CA . SER B 1 130 ? -9.25 25.406 4.863 1 93.56 130 SER B CA 1
ATOM 3965 C C . SER B 1 130 ? -10.109 24.516 3.977 1 93.56 130 SER B C 1
ATOM 3967 O O . SER B 1 130 ? -11.18 24.922 3.514 1 93.56 130 SER B O 1
ATOM 3969 N N . GLY B 1 131 ? -9.617 23.312 3.689 1 94.38 131 GLY B N 1
ATOM 3970 C CA . GLY B 1 131 ? -10.391 22.406 2.865 1 94.38 131 GLY B CA 1
ATOM 3971 C C . GLY B 1 131 ? -10.164 22.594 1.378 1 94.38 131 GLY B C 1
ATOM 3972 O O . GLY B 1 131 ? -9.18 23.219 0.973 1 94.38 131 GLY B O 1
ATOM 3973 N N . PHE B 1 132 ? -11.023 22.031 0.548 1 94.69 132 PHE B N 1
ATOM 3974 C CA . PHE B 1 132 ? -10.898 22.016 -0.905 1 94.69 132 PHE B CA 1
ATOM 3975 C C . PHE B 1 132 ? -12.227 22.375 -1.565 1 94.69 132 PHE B C 1
ATOM 3977 O O . PHE B 1 132 ? -13.289 21.984 -1.073 1 94.69 132 PHE B O 1
ATOM 3984 N N . GLN B 1 133 ? -12.102 23.141 -2.658 1 93.38 133 GLN B N 1
ATOM 3985 C CA . GLN B 1 133 ? -13.281 23.266 -3.506 1 93.38 133 GLN B CA 1
ATOM 3986 C C . GLN B 1 133 ? -13.641 21.922 -4.152 1 93.38 133 GLN B C 1
ATOM 3988 O O . GLN B 1 133 ? -12.773 21.078 -4.352 1 93.38 133 GLN B O 1
ATOM 3993 N N . ILE B 1 134 ? -14.891 21.75 -4.504 1 88.25 134 ILE B N 1
ATOM 3994 C CA . ILE B 1 134 ? -15.406 20.5 -5.039 1 88.25 134 ILE B CA 1
ATOM 3995 C C . ILE B 1 134 ? -14.641 20.109 -6.301 1 88.25 134 ILE B C 1
ATOM 3997 O O . ILE B 1 134 ? -14.273 18.953 -6.484 1 88.25 134 ILE B O 1
ATOM 4001 N N . GLU B 1 135 ? -14.391 21.047 -7.199 1 89.19 135 GLU B N 1
ATOM 4002 C CA . GLU B 1 135 ? -13.68 20.781 -8.438 1 89.19 135 GLU B CA 1
ATOM 4003 C C . GLU B 1 135 ? -12.242 20.328 -8.164 1 89.19 135 GLU B C 1
ATOM 4005 O O . GLU B 1 135 ? -11.695 19.5 -8.906 1 89.19 135 GLU B O 1
ATOM 4010 N N . ALA B 1 136 ? -11.625 20.922 -7.125 1 92.81 136 ALA B N 1
ATOM 4011 C CA . ALA B 1 136 ? -10.273 20.516 -6.734 1 92.81 136 ALA B CA 1
ATOM 4012 C C . ALA B 1 136 ? -10.25 19.078 -6.254 1 92.81 136 ALA B C 1
ATOM 4014 O O . ALA B 1 136 ? -9.359 18.312 -6.621 1 92.81 136 ALA B O 1
ATOM 4015 N N . GLU B 1 137 ? -11.25 18.719 -5.508 1 91.5 137 GLU B N 1
ATOM 4016 C CA . GLU B 1 137 ? -11.359 17.344 -5.004 1 91.5 137 GLU B CA 1
ATOM 4017 C C . GLU B 1 137 ? -11.562 16.359 -6.145 1 91.5 137 GLU B C 1
ATOM 4019 O O . GLU B 1 137 ? -10.953 15.281 -6.16 1 91.5 137 GLU B O 1
ATOM 4024 N N . LYS B 1 138 ? -12.422 16.719 -7.023 1 89.12 138 LYS B N 1
ATOM 4025 C CA . LYS B 1 138 ? -12.688 15.852 -8.172 1 89.12 138 LYS B CA 1
ATOM 4026 C C . LYS B 1 138 ? -11.43 15.633 -9 1 89.12 138 LYS B C 1
ATOM 4028 O O . LYS B 1 138 ? -11.133 14.5 -9.398 1 89.12 138 LYS B O 1
ATOM 4033 N N . LEU B 1 139 ? -10.75 16.719 -9.297 1 91.25 139 LEU B N 1
ATOM 4034 C CA . LEU B 1 139 ? -9.516 16.609 -10.062 1 91.25 139 LEU B CA 1
ATOM 4035 C C . LEU B 1 139 ? -8.484 15.766 -9.336 1 91.25 139 LEU B C 1
ATOM 4037 O O . LEU B 1 139 ? -7.824 14.914 -9.945 1 91.25 139 LEU B O 1
ATOM 4041 N N . ALA B 1 140 ? -8.328 15.984 -8.039 1 93.5 140 ALA B N 1
ATOM 4042 C CA . ALA B 1 140 ? -7.398 15.195 -7.234 1 93.5 140 ALA B CA 1
ATOM 4043 C C . ALA B 1 140 ? -7.738 13.711 -7.301 1 93.5 140 ALA B C 1
ATOM 4045 O O . ALA B 1 140 ? -6.863 12.883 -7.559 1 93.5 140 ALA B O 1
ATOM 4046 N N . PHE B 1 141 ? -9 13.391 -7.168 1 90.12 141 PHE B N 1
ATOM 4047 C CA . PHE B 1 141 ? -9.484 12.016 -7.215 1 90.12 141 PHE B CA 1
ATOM 4048 C C . PHE B 1 141 ? -9.141 11.375 -8.555 1 90.12 141 PHE B C 1
ATOM 4050 O O . PHE B 1 141 ? -8.586 10.266 -8.594 1 90.12 141 PHE B O 1
ATOM 4057 N N . ALA B 1 142 ? -9.438 12.055 -9.586 1 88 142 ALA B N 1
ATOM 4058 C CA . ALA B 1 142 ? -9.219 11.531 -10.938 1 88 142 ALA B CA 1
ATOM 4059 C C . ALA B 1 142 ? -7.746 11.219 -11.172 1 88 142 ALA B C 1
ATOM 4061 O O . ALA B 1 142 ? -7.41 10.312 -11.93 1 88 142 ALA B O 1
ATOM 4062 N N . HIS B 1 143 ? -6.926 11.922 -10.492 1 90.56 143 HIS B N 1
ATOM 4063 C CA . HIS B 1 143 ? -5.496 11.773 -10.742 1 90.56 143 HIS B CA 1
ATOM 4064 C C . HIS B 1 143 ? -4.809 11.039 -9.594 1 90.56 143 HIS B C 1
ATOM 4066 O O . HIS B 1 143 ? -3.58 11.016 -9.508 1 90.56 143 HIS B O 1
ATOM 4072 N N . GLY B 1 144 ? -5.547 10.492 -8.648 1 91.5 144 GLY B N 1
ATOM 4073 C CA . GLY B 1 144 ? -5.016 9.641 -7.602 1 91.5 144 GLY B CA 1
ATOM 4074 C C . GLY B 1 144 ? -4.332 10.414 -6.488 1 91.5 144 GLY B C 1
ATOM 4075 O O . GLY B 1 144 ? -3.506 9.859 -5.758 1 91.5 144 GLY B O 1
ATOM 4076 N N . ILE B 1 145 ? -4.539 11.695 -6.402 1 94.56 145 ILE B N 1
ATOM 4077 C CA . ILE B 1 145 ? -4.016 12.523 -5.32 1 94.56 145 ILE B CA 1
ATOM 4078 C C . ILE B 1 145 ? -4.98 12.484 -4.133 1 94.56 145 ILE B C 1
ATOM 4080 O O . ILE B 1 145 ? -6.191 12.648 -4.305 1 94.56 145 ILE B O 1
ATOM 4084 N N . LYS B 1 146 ? -4.465 12.188 -2.986 1 95.44 146 LYS B N 1
ATOM 4085 C CA . LYS B 1 146 ? -5.293 12.148 -1.785 1 95.44 146 LYS B CA 1
ATOM 4086 C C . LYS B 1 146 ? -5.422 13.531 -1.159 1 95.44 146 LYS B C 1
ATOM 4088 O O . LYS B 1 146 ? -4.445 14.281 -1.104 1 95.44 146 LYS B O 1
ATOM 4093 N N . THR B 1 147 ? -6.609 13.906 -0.746 1 95.56 147 THR B N 1
ATOM 4094 C CA . THR B 1 147 ? -6.84 15.18 -0.076 1 95.56 147 THR B CA 1
ATOM 4095 C C . THR B 1 147 ? -7.266 14.961 1.373 1 95.56 147 THR B C 1
ATOM 4097 O O . THR B 1 147 ? -8.094 14.094 1.658 1 95.56 147 THR B O 1
ATOM 4100 N N . VAL B 1 148 ? -6.672 15.656 2.279 1 96.19 148 VAL B N 1
ATOM 4101 C CA . VAL B 1 148 ? -7.035 15.648 3.691 1 96.19 148 VAL B CA 1
ATOM 4102 C C . VAL B 1 148 ? -7.363 17.062 4.148 1 96.19 148 VAL B C 1
ATOM 4104 O O . VAL B 1 148 ? -6.5 17.953 4.125 1 96.19 148 VAL B O 1
ATOM 4107 N N . SER B 1 149 ? -8.539 17.281 4.578 1 95.44 149 SER B N 1
ATOM 4108 C CA . SER B 1 149 ? -9 18.594 5.012 1 95.44 149 SER B CA 1
ATOM 4109 C C . SER B 1 149 ? -9.031 18.688 6.531 1 95.44 149 SER B C 1
ATOM 4111 O O . SER B 1 149 ? -9.438 17.75 7.215 1 95.44 149 SER B O 1
ATOM 4113 N N . TYR B 1 150 ? -8.617 19.875 7.051 1 94.75 150 TYR B N 1
ATOM 4114 C CA . TYR B 1 150 ? -8.711 20.141 8.484 1 94.75 150 TYR B CA 1
ATOM 4115 C C . TYR B 1 150 ? -9.734 21.234 8.766 1 94.75 150 TYR B C 1
ATOM 4117 O O . TYR B 1 150 ? -9.75 21.812 9.859 1 94.75 150 TYR B O 1
ATOM 4125 N N . LYS B 1 151 ? -10.523 21.656 7.824 1 89.94 151 LYS B N 1
ATOM 4126 C CA . LYS B 1 151 ? -11.461 22.766 7.914 1 89.94 151 LYS B CA 1
ATOM 4127 C C . LYS B 1 151 ? -12.438 22.578 9.07 1 89.94 151 LYS B C 1
ATOM 4129 O O . LYS B 1 151 ? -12.766 23.531 9.781 1 89.94 151 LYS B O 1
ATOM 4134 N N . ASN B 1 152 ? -12.961 21.5 9.43 1 85.81 152 ASN B N 1
ATOM 4135 C CA . ASN B 1 152 ? -13.945 21.25 10.477 1 85.81 152 ASN B CA 1
ATOM 4136 C C . ASN B 1 152 ? -13.555 20.062 11.344 1 85.81 152 ASN B C 1
ATOM 4138 O O . ASN B 1 152 ? -14.367 19.156 11.57 1 85.81 152 ASN B O 1
ATOM 4142 N N . ASN B 1 153 ? -12.375 20.141 11.766 1 88.69 153 ASN B N 1
ATOM 4143 C CA . ASN B 1 153 ? -11.852 19.188 12.742 1 88.69 153 ASN B CA 1
ATOM 4144 C C . ASN B 1 153 ? -11.586 19.844 14.086 1 88.69 153 ASN B C 1
ATOM 4146 O O . ASN B 1 153 ? -10.766 20.766 14.18 1 88.69 153 ASN B O 1
ATOM 4150 N N . GLN B 1 154 ? -12.297 19.469 15.07 1 87.62 154 GLN B N 1
ATOM 4151 C CA . GLN B 1 154 ? -12.234 20.141 16.359 1 87.62 154 GLN B CA 1
ATOM 4152 C C . GLN B 1 154 ? -10.797 20.234 16.875 1 87.62 154 GLN B C 1
ATOM 4154 O O . GLN B 1 154 ? -10.352 21.312 17.281 1 87.62 154 GLN B O 1
ATOM 4159 N N . THR B 1 155 ? -10.117 19.141 16.891 1 90.88 155 THR B N 1
ATOM 4160 C CA . THR B 1 155 ? -8.75 19.109 17.391 1 90.88 155 THR B CA 1
ATOM 4161 C C . THR B 1 155 ? -7.852 20.016 16.562 1 90.88 155 THR B C 1
ATOM 4163 O O . THR B 1 155 ? -7.082 20.812 17.125 1 90.88 155 THR B O 1
ATOM 4166 N N . MET B 1 156 ? -8.047 20.016 15.305 1 92.56 156 MET B N 1
ATOM 4167 C CA . MET B 1 156 ? -7.195 20.812 14.422 1 92.56 156 MET B CA 1
ATOM 4168 C C . MET B 1 156 ? -7.625 22.281 14.414 1 92.56 156 MET B C 1
ATOM 4170 O O . MET B 1 156 ? -6.812 23.156 14.148 1 92.56 156 MET B O 1
ATOM 4174 N N . SER B 1 157 ? -8.867 22.531 14.758 1 92.06 157 SER B N 1
ATOM 4175 C CA . SER B 1 157 ? -9.336 23.906 14.805 1 92.06 157 SER B CA 1
ATOM 4176 C C . SER B 1 157 ? -8.57 24.719 15.859 1 92.06 157 SER B C 1
ATOM 4178 O O . SER B 1 157 ? -8.219 25.875 15.625 1 92.06 157 SER B O 1
ATOM 4180 N N . ILE B 1 158 ? -8.352 24.094 16.938 1 93.31 158 ILE B N 1
ATOM 4181 C CA . ILE B 1 158 ? -7.613 24.75 18.016 1 93.31 158 ILE B CA 1
ATOM 4182 C C . ILE B 1 158 ? -6.191 25.062 17.547 1 93.31 158 ILE B C 1
ATOM 4184 O O . ILE B 1 158 ? -5.703 26.188 17.734 1 93.31 158 ILE B O 1
ATOM 4188 N N . ILE B 1 159 ? -5.621 24.109 16.938 1 95.75 159 ILE B N 1
ATOM 4189 C CA . ILE B 1 159 ? -4.254 24.234 16.438 1 95.75 159 ILE B CA 1
ATOM 4190 C C . ILE B 1 159 ? -4.195 25.297 15.352 1 95.75 159 ILE B C 1
ATOM 4192 O O . ILE B 1 159 ? -3.33 26.188 15.375 1 95.75 159 ILE B O 1
ATOM 4196 N N . ARG B 1 160 ? -5.086 25.25 14.445 1 95.12 160 ARG B N 1
ATOM 4197 C CA . ARG B 1 160 ? -5.156 26.219 13.359 1 95.12 160 ARG B CA 1
ATOM 4198 C C . ARG B 1 160 ? -5.328 27.641 13.906 1 95.12 160 ARG B C 1
ATOM 4200 O O . ARG B 1 160 ? -4.656 28.578 13.453 1 95.12 160 ARG B O 1
ATOM 4207 N N . ASP B 1 161 ? -6.188 27.828 14.859 1 95.06 161 ASP B N 1
ATOM 4208 C CA . ASP B 1 161 ? -6.449 29.141 15.438 1 95.06 161 ASP B CA 1
ATOM 4209 C C . ASP B 1 161 ? -5.203 29.688 16.141 1 95.06 161 ASP B C 1
ATOM 4211 O O . ASP B 1 161 ? -4.922 30.891 16.062 1 95.06 161 ASP B O 1
ATOM 4215 N N . LEU B 1 162 ? -4.531 28.812 16.781 1 96.06 162 LEU B N 1
ATOM 4216 C CA . LEU B 1 162 ? -3.312 29.234 17.469 1 96.06 162 LEU B CA 1
ATOM 4217 C C . LEU B 1 162 ? -2.242 29.641 16.469 1 96.06 162 LEU B C 1
ATOM 4219 O O . LEU B 1 162 ? -1.542 30.641 16.672 1 96.06 162 LEU B O 1
ATOM 4223 N N . ILE B 1 163 ? -2.148 28.891 15.406 1 96.19 163 ILE B N 1
ATOM 4224 C CA . ILE B 1 163 ? -1.199 29.219 14.352 1 96.19 163 ILE B CA 1
ATOM 4225 C C . ILE B 1 163 ? -1.562 30.578 13.75 1 96.19 163 ILE B C 1
ATOM 4227 O O . ILE B 1 163 ? -0.692 31.438 13.555 1 96.19 163 ILE B O 1
ATOM 4231 N N . LEU B 1 164 ? -2.816 30.766 13.492 1 94.56 164 LEU B N 1
ATOM 4232 C CA . LEU B 1 164 ? -3.289 32.031 12.938 1 94.56 164 LEU B CA 1
ATOM 4233 C C . LEU B 1 164 ? -2.982 33.188 13.891 1 94.56 164 LEU B C 1
ATOM 4235 O O . LEU B 1 164 ? -2.537 34.25 13.453 1 94.56 164 LEU B O 1
ATOM 4239 N N . ASN B 1 165 ? -3.219 32.969 15.109 1 95.56 165 ASN B N 1
ATOM 4240 C CA . ASN B 1 165 ? -2.959 34 16.125 1 95.56 165 ASN B CA 1
ATOM 4241 C C . ASN B 1 165 ? -1.475 34.344 16.188 1 95.56 165 ASN B C 1
ATOM 4243 O O . ASN B 1 165 ? -1.11 35.531 16.281 1 95.56 165 ASN B O 1
ATOM 4247 N N . LEU B 1 166 ? -0.66 33.312 16.188 1 95.94 166 LEU B N 1
ATOM 4248 C CA . LEU B 1 166 ? 0.784 33.531 16.203 1 95.94 166 LEU B CA 1
ATOM 4249 C C . LEU B 1 166 ? 1.235 34.344 15 1 95.94 166 LEU B C 1
ATOM 4251 O O . LEU B 1 166 ? 1.995 35.312 15.141 1 95.94 166 LEU B O 1
ATOM 4255 N N . GLU B 1 167 ? 0.765 33.938 13.875 1 94.56 167 GLU B N 1
ATOM 4256 C CA . GLU B 1 167 ? 1.151 34.625 12.641 1 94.56 167 GLU B CA 1
ATOM 4257 C C . GLU B 1 167 ? 0.644 36.062 12.609 1 94.56 167 GLU B C 1
ATOM 4259 O O . GLU B 1 167 ? 1.378 36.969 12.227 1 94.56 167 GLU B O 1
ATOM 4264 N N . GLU B 1 168 ? -0.562 36.375 13.047 1 93.56 168 GLU B N 1
ATOM 4265 C CA . GLU B 1 168 ? -1.209 37.656 12.922 1 93.56 168 GLU B CA 1
ATOM 4266 C C . GLU B 1 168 ? -0.703 38.625 13.984 1 93.56 168 GLU B C 1
ATOM 4268 O O . GLU B 1 168 ? -0.563 39.844 13.719 1 93.56 168 GLU B O 1
ATOM 4273 N N . ASN B 1 169 ? -0.369 38.094 15.164 1 94.81 169 ASN B N 1
ATOM 4274 C CA . ASN B 1 169 ? -0.243 39 16.281 1 94.81 169 ASN B CA 1
ATOM 4275 C C . ASN B 1 169 ? 1.146 38.969 16.906 1 94.81 169 ASN B C 1
ATOM 4277 O O . ASN B 1 169 ? 1.535 39.844 17.656 1 94.81 169 ASN B O 1
ATOM 4281 N N . TYR B 1 170 ? 1.843 37.875 16.531 1 95.62 170 TYR B N 1
ATOM 4282 C CA . TYR B 1 170 ? 2.996 37.719 17.422 1 95.62 170 TYR B CA 1
ATOM 4283 C C . TYR B 1 170 ? 4.281 37.562 16.609 1 95.62 170 TYR B C 1
ATOM 4285 O O . TYR B 1 170 ? 5.379 37.75 17.141 1 95.62 170 TYR B O 1
ATOM 4293 N N . LEU B 1 171 ? 4.172 37.125 15.414 1 94.25 171 LEU B N 1
ATOM 4294 C CA . LEU B 1 171 ? 5.375 36.844 14.641 1 94.25 171 LEU B CA 1
ATOM 4295 C C . LEU B 1 171 ? 5.484 37.781 13.438 1 94.25 171 LEU B C 1
ATOM 4297 O O . LEU B 1 171 ? 4.477 38.156 12.828 1 94.25 171 LEU B O 1
ATOM 4301 N N . TYR B 1 172 ? 6.664 38.156 13.141 1 89.38 172 TYR B N 1
ATOM 4302 C CA . TYR B 1 172 ? 6.949 38.906 11.938 1 89.38 172 TYR B CA 1
ATOM 4303 C C . TYR B 1 172 ? 7.281 38 10.773 1 89.38 172 TYR B C 1
ATOM 4305 O O . TYR B 1 172 ? 8.328 37.344 10.766 1 89.38 172 TYR B O 1
ATOM 4313 N N . SER B 1 173 ? 6.391 38 9.828 1 87.69 173 SER B N 1
ATOM 4314 C CA . SER B 1 173 ? 6.555 37.062 8.703 1 87.69 173 SER B CA 1
ATOM 4315 C C . SER B 1 173 ? 7.883 37.312 7.988 1 87.69 173 SER B C 1
ATOM 4317 O O . SER B 1 173 ? 8.539 36.344 7.562 1 87.69 173 SER B O 1
ATOM 4319 N N . LYS B 1 174 ? 8.32 38.531 7.855 1 85.69 174 LYS B N 1
ATOM 4320 C CA . LYS B 1 174 ? 9.57 38.875 7.168 1 85.69 174 LYS B CA 1
ATOM 4321 C C . LYS B 1 174 ? 10.773 38.25 7.887 1 85.69 174 LYS B C 1
ATOM 4323 O O . LYS B 1 174 ? 11.719 37.812 7.242 1 85.69 174 LYS B O 1
ATOM 4328 N N . LYS B 1 175 ? 10.742 38.219 9.148 1 86.38 175 LYS B N 1
ATOM 4329 C CA . LYS B 1 175 ? 11.852 37.688 9.93 1 86.38 175 LYS B CA 1
ATOM 4330 C C . LYS B 1 175 ? 11.836 36.156 9.898 1 86.38 175 LYS B C 1
ATOM 4332 O O . LYS B 1 175 ? 12.891 35.5 9.969 1 86.38 175 LYS B O 1
ATOM 4337 N N . CYS B 1 176 ? 10.703 35.656 9.789 1 87.88 176 CYS B N 1
ATOM 4338 C CA . CYS B 1 176 ? 10.562 34.188 9.852 1 87.88 176 CYS B CA 1
ATOM 4339 C C . CYS B 1 176 ? 10.789 33.562 8.477 1 87.88 176 CYS B C 1
ATOM 4341 O O . CYS B 1 176 ? 11.484 32.562 8.359 1 87.88 176 CYS B O 1
ATOM 4343 N N . VAL B 1 177 ? 10.188 34.156 7.508 1 81.31 177 VAL B N 1
ATOM 4344 C CA . VAL B 1 177 ? 10.203 33.469 6.223 1 81.31 177 VAL B CA 1
ATOM 4345 C C . VAL B 1 177 ? 10.883 34.344 5.176 1 81.31 177 VAL B C 1
ATOM 4347 O O . VAL B 1 177 ? 10.836 34.031 3.98 1 81.31 177 VAL B O 1
ATOM 4350 N N . GLY B 1 178 ? 11.352 35.469 5.629 1 74.25 178 GLY B N 1
ATOM 4351 C CA . GLY B 1 178 ? 12.094 36.312 4.699 1 74.25 178 GLY B CA 1
ATOM 4352 C C . GLY B 1 178 ? 13.297 35.594 4.098 1 74.25 178 GLY B C 1
ATOM 4353 O O . GLY B 1 178 ? 13.641 34.5 4.516 1 74.25 178 GLY B O 1
ATOM 4354 N N . LYS B 1 179 ? 13.883 36.125 3.078 1 64.81 179 LYS B N 1
ATOM 4355 C CA . LYS B 1 179 ? 14.961 35.562 2.291 1 64.81 179 LYS B CA 1
ATOM 4356 C C . LYS B 1 179 ? 16.047 34.969 3.193 1 64.81 179 LYS B C 1
ATOM 4358 O O . LYS B 1 179 ? 16.609 35.688 4.027 1 64.81 179 LYS B O 1
ATOM 4363 N N . GLY B 1 180 ? 16.344 33.719 3.203 1 63.28 180 GLY B N 1
ATOM 4364 C CA . GLY B 1 180 ? 17.422 33.031 3.906 1 63.28 180 GLY B CA 1
ATOM 4365 C C . GLY B 1 180 ? 16.984 32.5 5.258 1 63.28 180 GLY B C 1
ATOM 4366 O O . GLY B 1 180 ? 17.688 31.672 5.852 1 63.28 180 GLY B O 1
ATOM 4367 N N . ASN B 1 181 ? 15.734 33 5.758 1 63.84 181 ASN B N 1
ATOM 4368 C CA . ASN B 1 181 ? 15.398 32.656 7.141 1 63.84 181 ASN B CA 1
ATOM 4369 C C . ASN B 1 181 ? 14.43 31.484 7.223 1 63.84 181 ASN B C 1
ATOM 4371 O O . ASN B 1 181 ? 14.297 30.859 8.273 1 63.84 181 ASN B O 1
ATOM 4375 N N . LEU B 1 182 ? 13.789 31.219 6.16 1 64.25 182 LEU B N 1
ATOM 4376 C CA . LEU B 1 182 ? 12.648 30.312 6.207 1 64.25 182 LEU B CA 1
ATOM 4377 C C . LEU B 1 182 ? 13.062 28.953 6.77 1 64.25 182 LEU B C 1
ATOM 4379 O O . LEU B 1 182 ? 12.375 28.391 7.625 1 64.25 182 LEU B O 1
ATOM 4383 N N . LYS B 1 183 ? 14.172 28.516 6.395 1 61.22 183 LYS B N 1
ATOM 4384 C CA . LYS B 1 183 ? 14.633 27.172 6.727 1 61.22 183 LYS B CA 1
ATOM 4385 C C . LYS B 1 183 ? 14.945 27.047 8.219 1 61.22 183 LYS B C 1
ATOM 4387 O O . LYS B 1 183 ? 14.539 26.078 8.867 1 61.22 183 LYS B O 1
ATOM 4392 N N . SER B 1 184 ? 15.555 28.016 8.57 1 78.69 184 SER B N 1
ATOM 4393 C CA . SER B 1 184 ? 15.922 28.031 9.984 1 78.69 184 SER B CA 1
ATOM 4394 C C . SER B 1 184 ? 14.688 28.156 10.875 1 78.69 184 SER B C 1
ATOM 4396 O O . SER B 1 184 ? 14.602 27.5 11.914 1 78.69 184 SER B O 1
ATOM 4398 N N . PHE B 1 185 ? 13.75 28.672 10.242 1 87.81 185 PHE B N 1
ATOM 4399 C CA . PHE B 1 185 ? 12.555 28.891 11.047 1 87.81 185 PHE B CA 1
ATOM 4400 C C . PHE B 1 185 ? 11.836 27.578 11.32 1 87.81 185 PHE B C 1
ATOM 4402 O O . PHE B 1 185 ? 11.461 27.297 12.461 1 87.81 185 PHE B O 1
ATOM 4409 N N . MET B 1 186 ? 11.641 26.719 10.297 1 87.31 186 MET B N 1
ATOM 4410 C CA . MET B 1 186 ? 10.891 25.469 10.453 1 87.31 186 MET B CA 1
ATOM 4411 C C . MET B 1 186 ? 11.57 24.547 11.445 1 87.31 186 MET B C 1
ATOM 4413 O O . MET B 1 186 ? 10.906 23.938 12.289 1 87.31 186 MET B O 1
ATOM 4417 N N . LYS B 1 187 ? 12.797 24.484 11.312 1 87 187 LYS B N 1
ATOM 4418 C CA . LYS B 1 187 ? 13.57 23.641 12.234 1 87 187 LYS B CA 1
ATOM 4419 C C . LYS B 1 187 ? 13.445 24.141 13.664 1 87 187 LYS B C 1
ATOM 4421 O O . LYS B 1 187 ? 13.219 23.359 14.586 1 87 187 LYS B O 1
ATOM 4426 N N . ASP B 1 188 ? 13.664 25.438 13.797 1 90.19 188 ASP B N 1
ATOM 4427 C CA . ASP B 1 188 ? 13.602 26.031 15.125 1 90.19 188 ASP B CA 1
ATOM 4428 C C . ASP B 1 188 ? 12.195 25.922 15.711 1 90.19 188 ASP B C 1
ATOM 4430 O O . ASP B 1 188 ? 12.039 25.688 16.906 1 90.19 188 ASP B O 1
ATOM 4434 N N . PHE B 1 189 ? 11.266 26.156 14.883 1 92.44 189 PHE B N 1
ATOM 4435 C CA . PHE B 1 189 ? 9.883 26.062 15.328 1 92.44 189 PHE B CA 1
ATOM 4436 C C . PHE B 1 189 ? 9.547 24.625 15.734 1 92.44 189 PHE B C 1
ATOM 4438 O O . PHE B 1 189 ? 8.867 24.406 16.734 1 92.44 189 PHE B O 1
ATOM 4445 N N . TYR B 1 190 ? 9.969 23.641 14.938 1 90.5 190 TYR B N 1
ATOM 4446 C CA . TYR B 1 190 ? 9.789 22.234 15.289 1 90.5 190 TYR B CA 1
ATOM 4447 C C . TYR B 1 190 ? 10.406 21.922 16.641 1 90.5 190 TYR B C 1
ATOM 4449 O O . TYR B 1 190 ? 9.781 21.281 17.484 1 90.5 190 TYR B O 1
ATOM 4457 N N . GLN B 1 191 ? 11.594 22.359 16.844 1 90.69 191 GLN B N 1
ATOM 4458 C CA . GLN B 1 191 ? 12.289 22.141 18.109 1 90.69 191 GLN B CA 1
ATOM 4459 C C . GLN B 1 191 ? 11.531 22.781 19.266 1 90.69 191 GLN B C 1
ATOM 4461 O O . GLN B 1 191 ? 11.461 22.203 20.359 1 90.69 191 GLN B O 1
ATOM 4466 N N . LEU B 1 192 ? 11.094 23.922 18.969 1 92.44 192 LEU B N 1
ATOM 4467 C CA . LEU B 1 192 ? 10.352 24.656 19.984 1 92.44 192 LEU B CA 1
ATOM 4468 C C . LEU B 1 192 ? 9.094 23.906 20.391 1 92.44 192 LEU B C 1
ATOM 4470 O O . LEU B 1 192 ? 8.727 23.891 21.562 1 92.44 192 LEU B O 1
ATOM 4474 N N . LEU B 1 193 ? 8.398 23.312 19.406 1 91.94 193 LEU B N 1
ATOM 4475 C CA . LEU B 1 193 ? 7.191 22.547 19.688 1 91.94 193 LEU B CA 1
ATOM 4476 C C . LEU B 1 193 ? 7.523 21.281 20.484 1 91.94 193 LEU B C 1
ATOM 4478 O O . LEU B 1 193 ? 6.73 20.844 21.312 1 91.94 193 LEU B O 1
ATOM 4482 N N . GLU B 1 194 ? 8.656 20.766 20.25 1 91.5 194 GLU B N 1
ATOM 4483 C CA . GLU B 1 194 ? 9.078 19.531 20.906 1 91.5 194 GLU B CA 1
ATOM 4484 C C . GLU B 1 194 ? 9.594 19.797 22.328 1 91.5 194 GLU B C 1
ATOM 4486 O O . GLU B 1 194 ? 9.422 18.969 23.219 1 91.5 194 GLU B O 1
ATOM 4491 N N . ASN B 1 195 ? 10.289 20.906 22.406 1 91.75 195 ASN B N 1
ATOM 4492 C CA . ASN B 1 195 ? 10.898 21.312 23.672 1 91.75 195 ASN B CA 1
ATOM 4493 C C . ASN B 1 195 ? 10.719 22.812 23.922 1 91.75 195 ASN B C 1
ATOM 4495 O O . ASN B 1 195 ? 11.492 23.625 23.438 1 91.75 195 ASN B O 1
ATOM 4499 N N . THR B 1 196 ? 9.828 23.125 24.891 1 89.88 196 THR B N 1
ATOM 4500 C CA . THR B 1 196 ? 9.5 24.531 25.141 1 89.88 196 THR B CA 1
ATOM 4501 C C . THR B 1 196 ? 10.336 25.078 26.297 1 89.88 196 THR B C 1
ATOM 4503 O O . THR B 1 196 ? 9.891 25.969 27.031 1 89.88 196 THR B O 1
ATOM 4506 N N . SER B 1 197 ? 11.523 24.578 26.453 1 92.81 197 SER B N 1
ATOM 4507 C CA . SER B 1 197 ? 12.422 25.047 27.5 1 92.81 197 SER B CA 1
ATOM 4508 C C . SER B 1 197 ? 12.82 26.5 27.281 1 92.81 197 SER B C 1
ATOM 4510 O O . SER B 1 197 ? 12.633 27.047 26.188 1 92.81 197 SER B O 1
ATOM 4512 N N . ASP B 1 198 ? 13.375 27.094 28.328 1 94.19 198 ASP B N 1
ATOM 4513 C CA . ASP B 1 198 ? 13.852 28.469 28.25 1 94.19 198 ASP B CA 1
ATOM 4514 C C . ASP B 1 198 ? 14.977 28.609 27.219 1 94.19 198 ASP B C 1
ATOM 4516 O O . ASP B 1 198 ? 15.031 29.609 26.5 1 94.19 198 ASP B O 1
ATOM 4520 N N . GLU B 1 199 ? 15.75 27.641 27.203 1 94 199 GLU B N 1
ATOM 4521 C CA . GLU B 1 199 ? 16.891 27.688 26.281 1 94 199 GLU B CA 1
ATOM 4522 C C . GLU B 1 199 ? 16.406 27.719 24.828 1 94 199 GLU B C 1
ATOM 4524 O O . GLU B 1 199 ? 16.906 28.516 24.031 1 94 199 GLU B O 1
ATOM 4529 N N . THR B 1 200 ? 15.492 26.812 24.562 1 94.06 200 THR B N 1
ATOM 4530 C CA . THR B 1 200 ? 14.969 26.734 23.203 1 94.06 200 THR B CA 1
ATOM 4531 C C . THR B 1 200 ? 14.234 28.016 22.844 1 94.06 200 THR B C 1
ATOM 4533 O O . THR B 1 200 ? 14.352 28.516 21.719 1 94.06 200 THR B O 1
ATOM 4536 N N . TRP B 1 201 ? 13.531 28.609 23.797 1 94.81 201 TRP B N 1
ATOM 4537 C CA . TRP B 1 201 ? 12.789 29.844 23.531 1 94.81 201 TRP B CA 1
ATOM 4538 C C . TRP B 1 201 ? 13.742 31 23.312 1 94.81 201 TRP B C 1
ATOM 4540 O O . TRP B 1 201 ? 13.523 31.828 22.422 1 94.81 201 TRP B O 1
ATOM 4550 N N . MET B 1 202 ? 14.734 31.109 24.125 1 94.62 202 MET B N 1
ATOM 4551 C CA . MET B 1 202 ? 15.68 32.219 24.016 1 94.62 202 MET B CA 1
ATOM 4552 C C . MET B 1 202 ? 16.328 32.25 22.641 1 94.62 202 MET B C 1
ATOM 4554 O O . MET B 1 202 ? 16.516 33.312 22.062 1 94.62 202 MET B O 1
ATOM 4558 N N . LYS B 1 203 ? 16.656 31.078 22.203 1 92.25 203 LYS B N 1
ATOM 4559 C CA . LYS B 1 203 ? 17.219 30.984 20.859 1 92.25 203 LYS B CA 1
ATOM 4560 C C . LYS B 1 203 ? 16.234 31.484 19.812 1 92.25 203 LYS B C 1
ATOM 4562 O O . LYS B 1 203 ? 16.594 32.25 18.922 1 92.25 203 LYS B O 1
ATOM 4567 N N . PHE B 1 204 ? 15.016 31.031 19.922 1 93.69 204 PHE B N 1
ATOM 4568 C CA . PHE B 1 204 ? 13.969 31.422 18.984 1 93.69 204 PHE B CA 1
ATOM 4569 C C . PHE B 1 204 ? 13.727 32.938 19.031 1 93.69 204 PHE B C 1
ATOM 4571 O O . PHE B 1 204 ? 13.594 33.562 18 1 93.69 204 PHE B O 1
ATOM 4578 N N . GLU B 1 205 ? 13.672 33.469 20.188 1 93.44 205 GLU B N 1
ATOM 4579 C CA . GLU B 1 205 ? 13.43 34.906 20.406 1 93.44 205 GLU B CA 1
ATOM 4580 C C . GLU B 1 205 ? 14.547 35.75 19.812 1 93.44 205 GLU B C 1
ATOM 4582 O O . GLU B 1 205 ? 14.297 36.812 19.234 1 93.44 205 GLU B O 1
ATOM 4587 N N . ARG B 1 206 ? 15.719 35.281 19.984 1 91.94 206 ARG B N 1
ATOM 4588 C CA . ARG B 1 206 ? 16.875 36 19.469 1 91.94 206 ARG B CA 1
ATOM 4589 C C . ARG B 1 206 ? 16.828 36.125 17.953 1 91.94 206 ARG B C 1
ATOM 4591 O O . ARG B 1 206 ? 17.156 37.188 17.406 1 91.94 206 ARG B O 1
ATOM 4598 N N . TYR B 1 207 ? 16.375 35.125 17.344 1 89.19 207 TYR B N 1
ATOM 4599 C CA . TYR B 1 207 ? 16.453 35.094 15.883 1 89.19 207 TYR B CA 1
ATOM 4600 C C . TYR B 1 207 ? 15.219 35.719 15.258 1 89.19 207 TYR B C 1
ATOM 4602 O O . TYR B 1 207 ? 15.312 36.375 14.211 1 89.19 207 TYR B O 1
ATOM 4610 N N . TYR B 1 208 ? 14.047 35.594 15.859 1 92.12 208 TYR B N 1
ATOM 4611 C CA . TYR B 1 208 ? 12.82 35.969 15.156 1 92.12 208 TYR B CA 1
ATOM 4612 C C . TYR B 1 208 ? 12.117 37.125 15.844 1 92.12 208 TYR B C 1
ATOM 4614 O O . TYR B 1 208 ? 11.141 37.656 15.32 1 92.12 208 TYR B O 1
ATOM 4622 N N . ASN B 1 209 ? 12.562 37.531 16.984 1 92 209 ASN B N 1
ATOM 4623 C CA . ASN B 1 209 ? 12.102 38.719 17.703 1 92 209 ASN B CA 1
ATOM 4624 C C . ASN B 1 209 ? 10.578 38.75 17.812 1 92 209 ASN B C 1
ATOM 4626 O O . ASN B 1 209 ? 9.953 39.75 17.406 1 92 209 ASN B O 1
ATOM 4630 N N . PRO B 1 210 ? 9.969 37.688 18.297 1 94.81 210 PRO B N 1
ATOM 4631 C CA . PRO B 1 210 ? 8.516 37.688 18.453 1 94.81 210 PRO B CA 1
ATOM 4632 C C . PRO B 1 210 ? 8.016 38.719 19.438 1 94.81 210 PRO B C 1
ATOM 4634 O O . PRO B 1 210 ? 8.797 39.219 20.266 1 94.81 210 PRO B O 1
ATOM 4637 N N . LEU B 1 211 ? 6.797 39.156 19.312 1 95.5 211 LEU B N 1
ATOM 4638 C CA . LEU B 1 211 ? 6.191 40.125 20.203 1 95.5 211 LEU B CA 1
ATOM 4639 C C . LEU B 1 211 ? 5.891 39.5 21.562 1 95.5 211 LEU B C 1
ATOM 4641 O O . LEU B 1 211 ? 5.887 38.281 21.703 1 95.5 211 LEU B O 1
ATOM 4645 N N . GLU B 1 212 ? 5.664 40.406 22.453 1 93.94 212 GLU B N 1
ATOM 4646 C CA . GLU B 1 212 ? 5.32 39.969 23.797 1 93.94 212 GLU B CA 1
ATOM 4647 C C . GLU B 1 212 ? 4.07 39.094 23.781 1 93.94 212 GLU B C 1
ATOM 4649 O O . GLU B 1 212 ? 3.09 39.406 23.109 1 93.94 212 GLU B O 1
ATOM 4654 N N . GLY B 1 213 ? 4.129 37.969 24.469 1 95.19 213 GLY B N 1
ATOM 4655 C CA . GLY B 1 213 ? 3.004 37.062 24.516 1 95.19 213 GLY B CA 1
ATOM 4656 C C . GLY B 1 213 ? 3.168 35.844 23.609 1 95.19 213 GLY B C 1
ATOM 4657 O O . GLY B 1 213 ? 2.451 34.875 23.75 1 95.19 213 GLY B O 1
ATOM 4658 N N . ALA B 1 214 ? 4.094 35.938 22.719 1 96.12 214 ALA B N 1
ATOM 4659 C CA . ALA B 1 214 ? 4.305 34.844 21.75 1 96.12 214 ALA B CA 1
ATOM 4660 C C . ALA B 1 214 ? 4.656 33.562 22.453 1 96.12 214 ALA B C 1
ATOM 4662 O O . ALA B 1 214 ? 4.195 32.469 22.047 1 96.12 214 ALA B O 1
ATOM 4663 N N . ARG B 1 215 ? 5.434 33.656 23.438 1 95.75 215 ARG B N 1
ATOM 4664 C CA . ARG B 1 215 ? 5.879 32.469 24.141 1 95.75 215 ARG B CA 1
ATOM 4665 C C . ARG B 1 215 ? 4.691 31.672 24.703 1 95.75 215 ARG B C 1
ATOM 4667 O O . ARG B 1 215 ? 4.648 30.453 24.594 1 95.75 215 ARG B O 1
ATOM 4674 N N . ASP B 1 216 ? 3.795 32.406 25.281 1 96.31 216 ASP B N 1
ATOM 4675 C CA . ASP B 1 216 ? 2.615 31.75 25.844 1 96.31 216 ASP B CA 1
ATOM 4676 C C . ASP B 1 216 ? 1.812 31.031 24.766 1 96.31 216 ASP B C 1
ATOM 4678 O O . ASP B 1 216 ? 1.292 29.938 25 1 96.31 216 ASP B O 1
ATOM 4682 N N . LYS B 1 217 ? 1.681 31.625 23.641 1 95.94 217 LYS B N 1
ATOM 4683 C CA . LYS B 1 217 ? 0.914 31.031 22.547 1 95.94 217 LYS B CA 1
ATOM 4684 C C . LYS B 1 217 ? 1.616 29.797 21.984 1 95.94 217 LYS B C 1
ATOM 4686 O O . LYS B 1 217 ? 0.965 28.812 21.641 1 95.94 217 LYS B O 1
ATOM 4691 N N . VAL B 1 218 ? 2.918 29.859 21.891 1 96.19 218 VAL B N 1
ATOM 4692 C CA . VAL B 1 218 ? 3.693 28.719 21.438 1 96.19 218 VAL B CA 1
ATOM 4693 C C . VAL B 1 218 ? 3.549 27.562 22.422 1 96.19 218 VAL B C 1
ATOM 4695 O O . VAL B 1 218 ? 3.398 26.406 22.031 1 96.19 218 VAL B O 1
ATOM 4698 N N . TYR B 1 219 ? 3.613 27.906 23.641 1 96.12 219 TYR B N 1
ATOM 4699 C CA . TYR B 1 219 ? 3.428 26.906 24.688 1 96.12 219 TYR B CA 1
ATOM 4700 C C . TYR B 1 219 ? 2.053 26.25 24.578 1 96.12 219 TYR B C 1
ATOM 4702 O O . TYR B 1 219 ? 1.924 25.031 24.672 1 96.12 219 TYR B O 1
ATOM 4710 N N . GLU B 1 220 ? 1.077 27.109 24.438 1 96.62 220 GLU B N 1
ATOM 4711 C CA . GLU B 1 220 ? -0.284 26.609 24.266 1 96.62 220 GLU B CA 1
ATOM 4712 C C . GLU B 1 220 ? -0.387 25.688 23.062 1 96.62 220 GLU B C 1
ATOM 4714 O O . GLU B 1 220 ? -1.017 24.625 23.125 1 96.62 220 GLU B O 1
ATOM 4719 N N . LEU B 1 221 ? 0.208 26.062 21.984 1 96.88 221 LEU B N 1
ATOM 4720 C CA . LEU B 1 221 ? 0.215 25.25 20.766 1 96.88 221 LEU B CA 1
ATOM 4721 C C . LEU B 1 221 ? 0.889 23.906 21.016 1 96.88 221 LEU B C 1
ATOM 4723 O O . LEU B 1 221 ? 0.335 22.859 20.688 1 96.88 221 LEU B O 1
ATOM 4727 N N . SER B 1 222 ? 2.047 23.938 21.609 1 96.44 222 SER B N 1
ATOM 4728 C CA . SER B 1 222 ? 2.795 22.719 21.922 1 96.44 222 SER B CA 1
ATOM 4729 C C . SER B 1 222 ? 1.979 21.781 22.812 1 96.44 222 SER B C 1
ATOM 4731 O O . SER B 1 222 ? 1.922 20.578 22.562 1 96.44 222 SER B O 1
ATOM 4733 N N . GLN B 1 223 ? 1.343 22.375 23.797 1 95.75 223 GLN B N 1
ATOM 4734 C CA . GLN B 1 223 ? 0.552 21.578 24.719 1 95.75 223 GLN B CA 1
ATOM 4735 C C . GLN B 1 223 ? -0.628 20.922 24.016 1 95.75 223 GLN B C 1
ATOM 4737 O O . GLN B 1 223 ? -0.951 19.766 24.297 1 95.75 223 GLN B O 1
ATOM 4742 N N . ASN B 1 224 ? -1.269 21.672 23.172 1 95.38 224 ASN B N 1
ATOM 4743 C CA . ASN B 1 224 ? -2.408 21.109 22.453 1 95.38 224 ASN B CA 1
ATOM 4744 C C . ASN B 1 224 ? -1.985 19.984 21.516 1 95.38 224 ASN B C 1
ATOM 4746 O O . ASN B 1 224 ? -2.717 19 21.359 1 95.38 224 ASN B O 1
ATOM 4750 N N . ILE B 1 225 ? -0.844 20.078 20.922 1 95.62 225 ILE B N 1
ATOM 4751 C CA . ILE B 1 225 ? -0.323 19.031 20.062 1 95.62 225 ILE B CA 1
ATOM 4752 C C . ILE B 1 225 ? 0.033 17.797 20.906 1 95.62 225 ILE B C 1
ATOM 4754 O O . ILE B 1 225 ? -0.282 16.672 20.531 1 95.62 225 ILE B O 1
ATOM 4758 N N . ARG B 1 226 ? 0.599 17.969 22.047 1 93.69 226 ARG B N 1
ATOM 4759 C CA . ARG B 1 226 ? 1.026 16.891 22.922 1 93.69 226 ARG B CA 1
ATOM 4760 C C . ARG B 1 226 ? -0.174 16.156 23.516 1 93.69 226 ARG B C 1
ATOM 4762 O O . ARG B 1 226 ? -0.079 14.977 23.859 1 93.69 226 ARG B O 1
ATOM 4769 N N . ARG B 1 227 ? -1.216 16.875 23.625 1 94.81 227 ARG B N 1
ATOM 4770 C CA . ARG B 1 227 ? -2.414 16.281 24.234 1 94.81 227 ARG B CA 1
ATOM 4771 C C . ARG B 1 227 ? -3.082 15.305 23.266 1 94.81 227 ARG B C 1
ATOM 4773 O O . ARG B 1 227 ? -3.959 14.539 23.672 1 94.81 227 ARG B O 1
ATOM 4780 N N . ILE B 1 228 ? -2.711 15.367 21.984 1 96.25 228 ILE B N 1
ATOM 4781 C CA . ILE B 1 228 ? -3.258 14.398 21.047 1 96.25 228 ILE B CA 1
ATOM 4782 C C . ILE B 1 228 ? -2.729 13 21.375 1 96.25 228 ILE B C 1
ATOM 4784 O O . ILE B 1 228 ? -1.546 12.719 21.172 1 96.25 228 ILE B O 1
ATOM 4788 N N . ASN B 1 229 ? -3.621 12.141 21.828 1 95.44 229 ASN B N 1
ATOM 4789 C CA . ASN B 1 229 ? -3.227 10.805 22.25 1 95.44 229 ASN B CA 1
ATOM 4790 C C . ASN B 1 229 ? -3.537 9.766 21.188 1 95.44 229 ASN B C 1
ATOM 4792 O O . ASN B 1 229 ? -3.055 8.633 21.25 1 95.44 229 ASN B O 1
ATOM 4796 N N . SER B 1 230 ? -4.402 10.109 20.312 1 96.25 230 SER B N 1
ATOM 4797 C CA . SER B 1 230 ? -4.703 9.25 19.172 1 96.25 230 SER B CA 1
ATOM 4798 C C . SER B 1 230 ? -4.719 10.039 17.875 1 96.25 230 SER B C 1
ATOM 4800 O O . SER B 1 230 ? -5.418 11.055 17.766 1 96.25 230 SER B O 1
ATOM 4802 N N . SER B 1 231 ? -3.967 9.68 16.969 1 96.5 231 SER B N 1
ATOM 4803 C CA . SER B 1 231 ? -3.85 10.227 15.617 1 96.5 231 SER B CA 1
ATOM 4804 C C . SER B 1 231 ? -3.715 9.117 14.578 1 96.5 231 SER B C 1
ATOM 4806 O O . SER B 1 231 ? -2.754 8.344 14.609 1 96.5 231 SER B O 1
ATOM 4808 N N . PHE B 1 232 ? -4.723 8.969 13.742 1 95.88 232 PHE B N 1
ATOM 4809 C CA . PHE B 1 232 ? -4.633 7.926 12.727 1 95.88 232 PHE B CA 1
ATOM 4810 C C . PHE B 1 232 ? -5.379 8.336 11.469 1 95.88 232 PHE B C 1
ATOM 4812 O O . PHE B 1 232 ? -6.355 9.086 11.531 1 95.88 232 PHE B O 1
ATOM 4819 N N . PHE B 1 233 ? -4.875 7.922 10.367 1 94.25 233 PHE B N 1
ATOM 4820 C CA . PHE B 1 233 ? -5.492 8.18 9.07 1 94.25 233 PHE B CA 1
ATOM 4821 C C . PHE B 1 233 ? -6.371 7.008 8.648 1 94.25 233 PHE B C 1
ATOM 4823 O O . PHE B 1 233 ? -6.09 5.859 9 1 94.25 233 PHE B O 1
ATOM 4830 N N . GLY B 1 234 ? -7.449 7.344 7.938 1 93.06 234 GLY B N 1
ATOM 4831 C CA . GLY B 1 234 ? -8.336 6.32 7.41 1 93.06 234 GLY B CA 1
ATOM 4832 C C . GLY B 1 234 ? -8.875 6.648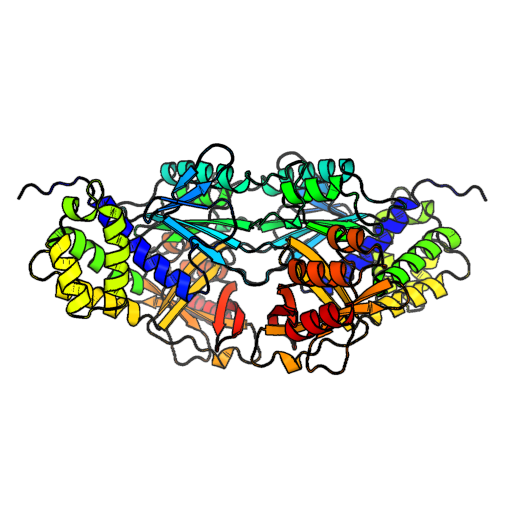 6.031 1 93.06 234 GLY B C 1
ATOM 4833 O O . GLY B 1 234 ? -8.773 7.789 5.574 1 93.06 234 GLY B O 1
ATOM 4834 N N . VAL B 1 235 ? -9.328 5.633 5.367 1 90.81 235 VAL B N 1
ATOM 4835 C CA . VAL B 1 235 ? -9.984 5.781 4.074 1 90.81 235 VAL B CA 1
ATOM 4836 C C . VAL B 1 235 ? -11.398 5.203 4.141 1 90.81 235 VAL B C 1
ATOM 4838 O O . VAL B 1 235 ? -11.602 4.105 4.676 1 90.81 235 VAL B O 1
ATOM 4841 N N . THR B 1 236 ? -12.328 5.953 3.684 1 87.44 236 THR B N 1
ATOM 4842 C CA . THR B 1 236 ? -13.719 5.508 3.695 1 87.44 236 THR B CA 1
ATOM 4843 C C . THR B 1 236 ? -14.008 4.625 2.486 1 87.44 236 THR B C 1
ATOM 4845 O O . THR B 1 236 ? -13.219 4.574 1.54 1 87.44 236 THR B O 1
ATOM 4848 N N . GLU B 1 237 ? -15.164 4 2.594 1 79.5 237 GLU B N 1
ATOM 4849 C CA . GLU B 1 237 ? -15.609 3.156 1.489 1 79.5 237 GLU B CA 1
ATOM 4850 C C . GLU B 1 237 ? -15.758 3.963 0.203 1 79.5 237 GLU B C 1
ATOM 4852 O O . GLU B 1 237 ? -15.594 3.428 -0.895 1 79.5 237 GLU B O 1
ATOM 4857 N N . THR B 1 238 ? -16.031 5.23 0.376 1 79.12 238 THR B N 1
ATOM 4858 C CA . THR B 1 238 ? -16.266 6.098 -0.774 1 79.12 238 THR B CA 1
ATOM 4859 C C . THR B 1 238 ? -14.984 6.844 -1.153 1 79.12 238 THR B C 1
ATOM 4861 O O . THR B 1 238 ? -15.039 7.863 -1.843 1 79.12 238 THR B O 1
ATOM 4864 N N . ASN B 1 239 ? -13.898 6.453 -0.654 1 80.81 239 ASN B N 1
ATOM 4865 C CA . ASN B 1 239 ? -12.586 6.848 -1.145 1 80.81 239 ASN B CA 1
ATOM 4866 C C . ASN B 1 239 ? -12.141 8.18 -0.552 1 80.81 239 ASN B C 1
ATOM 4868 O O . ASN B 1 239 ? -11.328 8.891 -1.149 1 80.81 239 ASN B O 1
ATOM 4872 N N . TYR B 1 240 ? -12.703 8.57 0.522 1 87.12 240 TYR B N 1
ATOM 4873 C CA . TYR B 1 240 ? -12.234 9.781 1.178 1 87.12 240 TYR B CA 1
ATOM 4874 C C . TYR B 1 240 ? -11.172 9.461 2.227 1 87.12 240 TYR B C 1
ATOM 4876 O O . TYR B 1 240 ? -11.305 8.492 2.971 1 87.12 240 TYR B O 1
ATOM 4884 N N . PHE B 1 241 ? -10.156 10.25 2.209 1 92.31 241 PHE B N 1
ATOM 4885 C CA . PHE B 1 241 ? -9.102 10.125 3.209 1 92.31 241 PHE B CA 1
ATOM 4886 C C . PHE B 1 241 ? -9.352 11.07 4.379 1 92.31 241 PHE B C 1
ATOM 4888 O O . PHE B 1 241 ? -9.531 12.273 4.184 1 92.31 241 PHE B O 1
ATOM 4895 N N . ILE B 1 242 ? -9.336 10.484 5.543 1 93.38 242 ILE B N 1
ATOM 4896 C CA . ILE B 1 242 ? -9.727 11.211 6.746 1 93.38 242 ILE B CA 1
ATOM 4897 C C . ILE B 1 242 ? -8.633 11.078 7.805 1 93.38 242 ILE B C 1
ATOM 4899 O O . ILE B 1 242 ? -8.039 10.016 7.961 1 93.38 242 ILE B O 1
ATOM 4903 N N . HIS B 1 243 ? -8.344 12.148 8.438 1 96.44 243 HIS B N 1
ATOM 4904 C CA . HIS B 1 243 ? -7.477 12.148 9.609 1 96.44 243 HIS B CA 1
ATOM 4905 C C . HIS B 1 243 ? -8.289 12.203 10.898 1 96.44 243 HIS B C 1
ATOM 4907 O O . HIS B 1 243 ? -9.008 13.172 11.141 1 96.44 243 HIS B O 1
ATOM 4913 N N . PHE B 1 244 ? -8.211 11.172 11.711 1 96 244 PHE B N 1
ATOM 4914 C CA . PHE B 1 244 ? -8.891 11.109 13 1 96 244 PHE B CA 1
ATOM 4915 C C . PHE B 1 244 ? -7.961 11.539 14.125 1 96 244 PHE B C 1
ATOM 4917 O O . PHE B 1 244 ? -6.832 11.055 14.227 1 96 244 PHE B O 1
ATOM 4924 N N . LEU B 1 245 ? -8.445 12.43 14.938 1 97.06 245 LEU B N 1
ATOM 4925 C CA . LEU B 1 245 ? -7.652 12.984 16.031 1 97.06 245 LEU B CA 1
ATOM 4926 C C . LEU B 1 245 ? -8.445 12.984 17.328 1 97.06 245 LEU B C 1
ATOM 4928 O O . LEU B 1 245 ? -9.648 13.258 17.328 1 97.06 245 LEU B O 1
ATOM 4932 N N . SER B 1 246 ? -7.719 12.688 18.469 1 96.38 246 SER B N 1
ATOM 4933 C CA . SER B 1 246 ? -8.391 12.688 19.766 1 96.38 246 SER B CA 1
ATOM 4934 C C . SER B 1 246 ? -7.387 12.867 20.906 1 96.38 246 SER B C 1
ATOM 4936 O O . SER B 1 246 ? -6.219 12.5 20.766 1 96.38 246 SER B O 1
ATOM 4938 N N . ASN B 1 247 ? -7.938 13.453 21.953 1 95.5 247 ASN B N 1
ATOM 4939 C CA . ASN B 1 247 ? -7.188 13.461 23.203 1 95.5 247 ASN B CA 1
ATOM 4940 C C . ASN B 1 247 ? -7.359 12.156 23.969 1 95.5 247 ASN B C 1
ATOM 4942 O O . ASN B 1 247 ? -6.621 11.883 24.906 1 95.5 247 ASN B O 1
ATOM 4946 N N . ASP B 1 248 ? -8.25 11.367 23.531 1 96.06 248 ASP B N 1
ATOM 4947 C CA . ASP B 1 248 ? -8.484 10.055 24.125 1 96.06 248 ASP B CA 1
ATOM 4948 C C . ASP B 1 248 ? -7.555 9 23.516 1 96.06 248 ASP B C 1
ATOM 4950 O O . ASP B 1 248 ? -7.152 9.125 22.344 1 96.06 248 ASP B O 1
ATOM 4954 N N . SER B 1 249 ? -7.266 8.055 24.328 1 96 249 SER B N 1
ATOM 4955 C CA . SER B 1 249 ? -6.438 6.961 23.828 1 96 249 SER B CA 1
ATOM 4956 C C . SER B 1 249 ? -7.254 6.004 22.969 1 96 249 SER B C 1
ATOM 4958 O O . SER B 1 249 ? -8.414 5.715 23.266 1 96 249 SER B O 1
ATOM 4960 N N . PHE B 1 250 ? -6.641 5.574 21.906 1 97.06 250 PHE B N 1
ATOM 4961 C CA . PHE B 1 250 ? -7.293 4.562 21.078 1 97.06 250 PHE B CA 1
ATOM 4962 C C . PHE B 1 250 ? -7.508 3.277 21.875 1 97.06 250 PHE B C 1
ATOM 4964 O O . PHE B 1 250 ? -6.629 2.842 22.609 1 97.06 250 PHE B O 1
ATOM 4971 N N . PRO B 1 251 ? -8.648 2.652 21.797 1 97.19 251 PRO B N 1
ATOM 4972 C CA . PRO B 1 251 ? -8.945 1.453 22.578 1 97.19 251 PRO B CA 1
ATOM 4973 C C . PRO B 1 251 ? -8.32 0.191 21.984 1 97.19 251 PRO B C 1
ATOM 4975 O O . PRO B 1 251 ? -9.047 -0.673 21.469 1 97.19 251 PRO B O 1
ATOM 4978 N N . ALA B 1 252 ? -7.086 0.002 22.188 1 96.06 252 ALA B N 1
ATOM 4979 C CA . ALA B 1 252 ? -6.309 -1.098 21.625 1 96.06 252 ALA B CA 1
ATOM 4980 C C . ALA B 1 252 ? -6.852 -2.447 22.094 1 96.06 252 ALA B C 1
ATOM 4982 O O . ALA B 1 252 ? -6.785 -3.434 21.344 1 96.06 252 ALA B O 1
ATOM 4983 N N . TYR B 1 253 ? -7.402 -2.52 23.266 1 95 253 TYR B N 1
ATOM 4984 C CA . TYR B 1 253 ? -7.855 -3.764 23.875 1 95 253 TYR B CA 1
ATOM 4985 C C . TYR B 1 253 ? -9 -4.379 23.078 1 95 253 TYR B C 1
ATOM 4987 O O . TYR B 1 253 ? -9.25 -5.586 23.172 1 95 253 TYR B O 1
ATOM 4995 N N . LEU B 1 254 ? -9.695 -3.605 22.297 1 96.12 254 LEU B N 1
ATOM 4996 C CA . LEU B 1 254 ? -10.797 -4.113 21.484 1 96.12 254 LEU B CA 1
ATOM 4997 C C . LEU B 1 254 ? -10.281 -4.93 20.312 1 96.12 254 LEU B C 1
ATOM 4999 O O . LEU B 1 254 ? -11.047 -5.664 19.688 1 96.12 254 LEU B O 1
ATOM 5003 N N . PHE B 1 255 ? -8.961 -4.848 20.031 1 94.62 255 PHE B N 1
ATOM 5004 C CA . PHE B 1 255 ? -8.453 -5.402 18.781 1 94.62 255 PHE B CA 1
ATOM 5005 C C . PHE B 1 255 ? -7.402 -6.473 19.062 1 94.62 255 PHE B C 1
ATOM 5007 O O . PHE B 1 255 ? -6.621 -6.82 18.172 1 94.62 255 PHE B O 1
ATOM 5014 N N . HIS B 1 256 ? -7.34 -7.039 20.156 1 90.88 256 HIS B N 1
ATOM 5015 C CA . HIS B 1 256 ? -6.379 -8.078 20.5 1 90.88 256 HIS B CA 1
ATOM 5016 C C . HIS B 1 256 ? -6.598 -9.336 19.656 1 90.88 256 HIS B C 1
ATOM 5018 O O . HIS B 1 256 ? -5.637 -10 19.266 1 90.88 256 HIS B O 1
ATOM 5024 N N . ASN B 1 257 ? -7.883 -9.617 19.312 1 90.5 257 ASN B N 1
ATOM 5025 C CA . ASN B 1 257 ? -8.164 -10.852 18.594 1 90.5 257 ASN B CA 1
ATOM 5026 C C . ASN B 1 257 ? -8.969 -10.586 17.328 1 90.5 257 ASN B C 1
ATOM 5028 O O . ASN B 1 257 ? -9.617 -11.492 16.797 1 90.5 257 ASN B O 1
ATOM 5032 N N . SER B 1 258 ? -9.023 -9.352 16.984 1 93.06 258 SER B N 1
ATOM 5033 C CA . SER B 1 258 ? -9.789 -9.008 15.789 1 93.06 258 SER B CA 1
ATOM 5034 C C . SER B 1 258 ? -9.211 -7.785 15.086 1 93.06 258 SER B C 1
ATOM 5036 O O . SER B 1 258 ? -8.625 -6.918 15.734 1 93.06 258 SER B O 1
ATOM 5038 N N . ASP B 1 259 ? -9.453 -7.797 13.836 1 93.88 259 ASP B N 1
ATOM 5039 C CA . ASP B 1 259 ? -9.062 -6.621 13.062 1 93.88 259 ASP B CA 1
ATOM 5040 C C . ASP B 1 259 ? -10.273 -5.73 12.773 1 93.88 259 ASP B C 1
ATOM 5042 O O . ASP B 1 259 ? -10.172 -4.758 12.023 1 93.88 259 ASP B O 1
ATOM 5046 N N . GLU B 1 260 ? -11.375 -6.066 13.32 1 94.69 260 GLU B N 1
ATOM 5047 C CA . GLU B 1 260 ? -12.594 -5.336 13 1 94.69 260 GLU B CA 1
ATOM 5048 C C . GLU B 1 260 ? -13.336 -4.922 14.266 1 94.69 260 GLU B C 1
ATOM 5050 O O . GLU B 1 260 ? -13.227 -5.578 15.305 1 94.69 260 GLU B O 1
ATOM 5055 N N . ALA B 1 261 ? -14.039 -3.848 14.242 1 95.75 261 ALA B N 1
ATOM 5056 C CA . ALA B 1 261 ? -14.961 -3.381 15.273 1 95.75 261 ALA B CA 1
ATOM 5057 C C . ALA B 1 261 ? -16.062 -2.51 14.68 1 95.75 261 ALA B C 1
ATOM 5059 O O . ALA B 1 261 ? -15.914 -1.994 13.562 1 95.75 261 ALA B O 1
ATOM 5060 N N . GLU B 1 262 ? -17.125 -2.451 15.367 1 94.44 262 GLU B N 1
ATOM 5061 C CA . GLU B 1 262 ? -18.219 -1.569 14.938 1 94.44 262 GLU B CA 1
ATOM 5062 C C . GLU B 1 262 ? -18.031 -0.162 15.5 1 94.44 262 GLU B C 1
ATOM 5064 O O . GLU B 1 262 ? -17.5 0.012 16.594 1 94.44 262 GLU B O 1
ATOM 5069 N N . CYS B 1 263 ? -18.453 0.769 14.727 1 93.44 263 CYS B N 1
ATOM 5070 C CA . CYS B 1 263 ? -18.328 2.154 15.164 1 93.44 263 CYS B CA 1
ATOM 5071 C C . CYS B 1 263 ? -19.594 2.941 14.883 1 93.44 263 CYS B C 1
ATOM 5073 O O . CYS B 1 263 ? -20.5 2.445 14.203 1 93.44 263 CYS B O 1
ATOM 5075 N N . GLN B 1 264 ? -19.672 4.078 15.5 1 89.06 264 GLN B N 1
ATOM 5076 C CA . GLN B 1 264 ? -20.766 5.031 15.312 1 89.06 264 GLN B CA 1
ATOM 5077 C C . GLN B 1 264 ? -20.234 6.43 15.023 1 89.06 264 GLN B C 1
ATOM 5079 O O . GLN B 1 264 ? -19.125 6.77 15.438 1 89.06 264 GLN B O 1
ATOM 5084 N N . ILE B 1 265 ? -20.953 7.164 14.258 1 88.06 265 ILE B N 1
ATOM 5085 C CA . ILE B 1 265 ? -20.562 8.516 13.883 1 88.06 265 ILE B CA 1
ATOM 5086 C C . ILE B 1 265 ? -21.562 9.523 14.43 1 88.06 265 ILE B C 1
ATOM 5088 O O . ILE B 1 265 ? -22.766 9.367 14.242 1 88.06 265 ILE B O 1
ATOM 5092 N N . PHE B 1 266 ? -21 10.539 15.07 1 84.62 266 PHE B N 1
ATOM 5093 C CA . PHE B 1 266 ? -21.812 11.578 15.688 1 84.62 266 PHE B CA 1
ATOM 5094 C C . PHE B 1 266 ? -21.328 12.961 15.289 1 84.62 266 PHE B C 1
ATOM 5096 O O . PHE B 1 266 ? -20.312 13.094 14.602 1 84.62 266 PHE B O 1
ATOM 5103 N N . PHE B 1 267 ? -22.109 13.984 15.531 1 81 267 PHE B N 1
ATOM 5104 C CA . PHE B 1 267 ? -21.641 15.367 15.523 1 81 267 PHE B CA 1
ATOM 5105 C C . PHE B 1 267 ? -22.031 16.078 16.812 1 81 267 PHE B C 1
ATOM 5107 O O . PHE B 1 267 ? -23.078 15.789 17.391 1 81 267 PHE B O 1
ATOM 5114 N N . ASP B 1 268 ? -21.172 16.891 17.25 1 77.06 268 ASP B N 1
ATOM 5115 C CA . ASP B 1 268 ? -21.438 17.562 18.531 1 77.06 268 ASP B CA 1
ATOM 5116 C C . ASP B 1 268 ? -22.188 18.875 18.312 1 77.06 268 ASP B C 1
ATOM 5118 O O . ASP B 1 268 ? -22.672 19.141 17.203 1 77.06 268 ASP B O 1
ATOM 5122 N N . GLN B 1 269 ? -22.344 19.625 19.391 1 74.19 269 GLN B N 1
ATOM 5123 C CA . GLN B 1 269 ? -23.156 20.844 19.375 1 74.19 269 GLN B CA 1
ATOM 5124 C C . GLN B 1 269 ? -22.531 21.906 18.469 1 74.19 269 GLN B C 1
ATOM 5126 O O . GLN B 1 269 ? -23.234 22.781 17.969 1 74.19 269 GLN B O 1
ATOM 5131 N N . LEU B 1 270 ? -21.266 21.781 18.281 1 74.5 270 LEU B N 1
ATOM 5132 C CA . LEU B 1 270 ? -20.578 22.75 17.438 1 74.5 270 LEU B CA 1
ATOM 5133 C C . LEU B 1 270 ? -20.5 22.281 16 1 74.5 270 LEU B C 1
ATOM 5135 O O . LEU B 1 270 ? -19.844 22.922 15.164 1 74.5 270 LEU B O 1
ATOM 5139 N N . GLY B 1 271 ? -21.125 21.156 15.734 1 74.88 271 GLY B N 1
ATOM 5140 C CA . GLY B 1 271 ? -21.156 20.625 14.383 1 74.88 271 GLY B CA 1
ATOM 5141 C C . GLY B 1 271 ? -19.891 19.875 14.008 1 74.88 271 GLY B C 1
ATOM 5142 O O . GLY B 1 271 ? -19.625 19.656 12.828 1 74.88 271 GLY B O 1
ATOM 5143 N N . GLN B 1 272 ? -19.141 19.516 15.031 1 83.62 272 GLN B N 1
ATOM 5144 C CA . GLN B 1 272 ? -17.922 18.766 14.773 1 83.62 272 GLN B CA 1
ATOM 5145 C C . GLN B 1 272 ? -18.172 17.266 14.789 1 83.62 272 GLN B C 1
ATOM 5147 O O . GLN B 1 272 ? -18.75 16.734 15.742 1 83.62 272 GLN B O 1
ATOM 5152 N N . PHE B 1 273 ? -17.719 16.641 13.75 1 88.31 273 PHE B N 1
ATOM 5153 C CA . PHE B 1 273 ? -17.969 15.211 13.609 1 88.31 273 PHE B CA 1
ATOM 5154 C C . PHE B 1 273 ? -16.953 14.406 14.414 1 88.31 273 PHE B C 1
ATOM 5156 O O . PHE B 1 273 ? -15.766 14.758 14.469 1 88.31 273 PHE B O 1
ATOM 5163 N N . TYR B 1 274 ? -17.469 13.367 15.016 1 91.06 274 TYR B N 1
ATOM 5164 C CA . TYR B 1 274 ? -16.562 12.453 15.703 1 91.06 274 TYR B CA 1
ATOM 5165 C C . TYR B 1 274 ? -17.062 11.016 15.594 1 91.06 274 TYR B C 1
ATOM 5167 O O . TYR B 1 274 ? -18.25 10.773 15.359 1 91.06 274 TYR B O 1
ATOM 5175 N N . LEU B 1 275 ? -16.109 10.117 15.648 1 92.5 275 LEU B N 1
ATOM 5176 C CA . LEU B 1 275 ? -16.344 8.672 15.594 1 92.5 275 LEU B CA 1
ATOM 5177 C C . LEU B 1 275 ? -16.141 8.047 16.969 1 92.5 275 LEU B C 1
ATOM 5179 O O . LEU B 1 275 ? -15.219 8.414 17.703 1 92.5 275 LEU B O 1
ATOM 5183 N N . THR B 1 276 ? -17.031 7.145 17.359 1 94.62 276 THR B N 1
ATOM 5184 C CA . THR B 1 276 ? -16.844 6.301 18.547 1 94.62 276 THR B CA 1
ATOM 5185 C C . THR B 1 276 ? -16.797 4.828 18.141 1 94.62 276 THR B C 1
ATOM 5187 O O . THR B 1 276 ? -17.406 4.426 17.156 1 94.62 276 THR B O 1
ATOM 5190 N N . ILE B 1 277 ? -16.047 4.105 18.844 1 96.19 277 ILE B N 1
ATOM 5191 C CA . ILE B 1 277 ? -15.969 2.668 18.609 1 96.19 277 ILE B CA 1
ATOM 5192 C C . ILE B 1 277 ? -16.812 1.921 19.641 1 96.19 277 ILE B C 1
ATOM 5194 O O . ILE B 1 277 ? -16.734 2.205 20.828 1 96.19 277 ILE B O 1
ATOM 5198 N N . ASN B 1 278 ? -17.594 0.95 19.125 1 95.75 278 ASN B N 1
ATOM 5199 C CA . ASN B 1 278 ? -18.484 0.203 20 1 95.75 278 ASN B CA 1
ATOM 5200 C C . ASN B 1 278 ? -17.703 -0.579 21.047 1 95.75 278 ASN B C 1
ATOM 5202 O O . ASN B 1 278 ? -16.625 -1.103 20.766 1 95.75 278 ASN B O 1
ATOM 5206 N N . ASN B 1 279 ? -18.281 -0.68 22.281 1 94.5 279 ASN B N 1
ATOM 5207 C CA . ASN B 1 279 ? -17.734 -1.462 23.391 1 94.5 279 ASN B CA 1
ATOM 5208 C C . ASN B 1 279 ? -16.484 -0.827 23.969 1 94.5 279 ASN B C 1
ATOM 5210 O O . ASN B 1 279 ? -15.695 -1.493 24.641 1 94.5 279 ASN B O 1
ATOM 5214 N N . SER B 1 280 ? -16.234 0.429 23.562 1 95.44 280 SER B N 1
ATOM 5215 C CA . SER B 1 280 ? -15.133 1.176 24.172 1 95.44 280 SER B CA 1
ATOM 5216 C C . SER B 1 280 ? -15.609 2 25.359 1 95.44 280 SER B C 1
ATOM 5218 O O . SER B 1 280 ? -16.719 1.802 25.859 1 95.44 280 SER B O 1
ATOM 5220 N N . GLU B 1 281 ? -14.734 2.883 25.969 1 93.62 281 GLU B N 1
ATOM 5221 C CA . GLU B 1 281 ? -15.055 3.686 27.141 1 93.62 281 GLU B CA 1
ATOM 5222 C C . GLU B 1 281 ? -15.602 5.055 26.75 1 93.62 281 GLU B C 1
ATOM 5224 O O . GLU B 1 281 ? -15.578 5.992 27.547 1 93.62 281 GLU B O 1
ATOM 5229 N N . GLY B 1 282 ? -15.992 5.168 25.453 1 91.62 282 GLY B N 1
ATOM 5230 C CA . GLY B 1 282 ? -16.625 6.395 25.016 1 91.62 282 GLY B CA 1
ATOM 5231 C C . GLY B 1 282 ? -15.656 7.398 24.422 1 91.62 282 GLY B C 1
ATOM 5232 O O . GLY B 1 282 ? -15.93 8.602 24.406 1 91.62 282 GLY B O 1
ATOM 5233 N N . GLU B 1 283 ? -14.531 6.938 24.031 1 95.94 283 GLU B N 1
ATOM 5234 C CA . GLU B 1 283 ? -13.57 7.812 23.375 1 95.94 283 GLU B CA 1
ATOM 5235 C C . GLU B 1 283 ? -14.164 8.43 22.109 1 95.94 283 GLU B C 1
ATOM 5237 O O . GLU B 1 283 ? -14.922 7.773 21.391 1 95.94 283 GLU B O 1
ATOM 5242 N N . ARG B 1 284 ? -13.82 9.688 21.891 1 94.88 284 ARG B N 1
ATOM 5243 C CA . ARG B 1 284 ? -14.289 10.406 20.703 1 94.88 284 ARG B CA 1
ATOM 5244 C C . ARG B 1 284 ? -13.133 10.727 19.766 1 94.88 284 ARG B C 1
ATOM 5246 O O . ARG B 1 284 ? -12.164 11.375 20.172 1 94.88 284 ARG B O 1
ATOM 5253 N N . PHE B 1 285 ? -13.219 10.281 18.547 1 96.06 285 PHE B N 1
ATOM 5254 C CA . PHE B 1 285 ? -12.219 10.578 17.547 1 96.06 285 PHE B CA 1
ATOM 5255 C C . PHE B 1 285 ? -12.758 11.57 16.516 1 96.06 285 PHE B C 1
ATOM 5257 O O . PHE B 1 285 ? -13.57 11.211 15.664 1 96.06 285 PHE B O 1
ATOM 5264 N N . TYR B 1 286 ? -12.273 12.789 16.531 1 94.38 286 TYR B N 1
ATOM 5265 C CA . TYR B 1 286 ? -12.789 13.875 15.711 1 94.38 286 TYR B CA 1
ATOM 5266 C C . TYR B 1 286 ? -12.195 13.836 14.312 1 94.38 286 TYR B C 1
ATOM 5268 O O . TYR B 1 286 ? -11.031 13.453 14.141 1 94.38 286 TYR B O 1
ATOM 5276 N N . PHE B 1 287 ? -13 14.227 13.336 1 93.5 287 PHE B N 1
ATOM 5277 C CA . PHE B 1 287 ? -12.547 14.211 11.953 1 93.5 287 PHE B CA 1
ATOM 5278 C C . PHE B 1 287 ? -13.328 15.227 11.117 1 93.5 287 PHE B C 1
ATOM 5280 O O . PHE B 1 287 ? -14.336 15.766 11.57 1 93.5 287 PHE B O 1
ATOM 5287 N N . THR B 1 288 ? -12.734 15.578 9.961 1 91 288 THR B N 1
ATOM 5288 C CA . THR B 1 288 ? -13.445 16.406 8.984 1 91 288 THR B CA 1
ATOM 5289 C C . THR B 1 288 ? -14.273 15.531 8.047 1 91 288 THR B C 1
ATOM 5291 O O . THR B 1 288 ? -13.734 14.656 7.359 1 91 288 THR B O 1
ATOM 5294 N N . ALA B 1 289 ? -15.508 15.797 7.969 1 82.25 289 ALA B N 1
ATOM 5295 C CA . ALA B 1 289 ? -16.406 15.016 7.121 1 82.25 289 ALA B CA 1
ATOM 5296 C C . ALA B 1 289 ? -16.203 15.352 5.648 1 82.25 289 ALA B C 1
ATOM 5298 O O . ALA B 1 289 ? -15.977 16.516 5.301 1 82.25 289 ALA B O 1
ATOM 5299 N N . PRO B 1 290 ? -16.312 14.375 4.801 1 76.19 290 PRO B N 1
ATOM 5300 C CA . PRO B 1 290 ? -16.266 14.672 3.365 1 76.19 290 PRO B CA 1
ATOM 5301 C C . PRO B 1 290 ? -17.375 15.617 2.908 1 76.19 290 PRO B C 1
ATOM 5303 O O . PRO B 1 290 ? -18.438 15.672 3.535 1 76.19 290 PRO B O 1
ATOM 5306 N N . PRO B 1 291 ? -17.062 16.453 1.934 1 65.44 291 PRO B N 1
ATOM 5307 C CA . PRO B 1 291 ? -18.016 17.469 1.494 1 65.44 291 PRO B CA 1
ATOM 5308 C C . PRO B 1 291 ? -19.391 16.875 1.152 1 65.44 291 PRO B C 1
ATOM 5310 O O . PRO B 1 291 ? -20.422 17.5 1.396 1 65.44 291 PRO B O 1
ATOM 5313 N N . ASP B 1 292 ? -19.312 15.75 0.489 1 60.28 292 ASP B N 1
ATOM 5314 C CA . ASP B 1 292 ? -20.594 15.18 0.085 1 60.28 292 ASP B CA 1
ATOM 5315 C C . ASP B 1 292 ? -21.438 14.797 1.303 1 60.28 292 ASP B C 1
ATOM 5317 O O . ASP B 1 292 ? -22.656 14.688 1.212 1 60.28 292 ASP B O 1
ATOM 5321 N N . LEU B 1 293 ? -20.797 14.469 2.336 1 56.19 293 LEU B N 1
ATOM 5322 C CA . LEU B 1 293 ? -21.516 14.172 3.576 1 56.19 293 LEU B CA 1
ATOM 5323 C C . LEU B 1 293 ? -22.141 15.43 4.152 1 56.19 293 LEU B C 1
ATOM 5325 O O . LEU B 1 293 ? -23.203 15.367 4.781 1 56.19 293 LEU B O 1
ATOM 5329 N N . LEU B 1 294 ? -21.344 16.562 3.998 1 51.38 294 LEU B N 1
ATOM 5330 C CA . LEU B 1 294 ? -21.75 17.812 4.609 1 51.38 294 LEU B CA 1
ATOM 5331 C C . LEU B 1 294 ? -22.891 18.453 3.832 1 51.38 294 LEU B C 1
ATOM 5333 O O . LEU B 1 294 ? -23.719 19.156 4.41 1 51.38 294 LEU B O 1
ATOM 5337 N N . SER B 1 295 ? -22.688 18.391 2.566 1 44 295 SER B N 1
ATOM 5338 C CA . SER B 1 295 ? -23.734 19.156 1.875 1 44 295 SER B CA 1
ATOM 5339 C C . SER B 1 295 ? -25.109 18.812 2.408 1 44 295 SER B C 1
ATOM 5341 O O . SER B 1 295 ? -25.984 19.672 2.475 1 44 295 SER B O 1
ATOM 5343 N N . ASP B 1 296 ? -25.141 17.516 2.607 1 39.78 296 ASP B N 1
ATOM 5344 C CA . ASP B 1 296 ? -26.5 17.203 3.01 1 39.78 296 ASP B CA 1
ATOM 5345 C C . ASP B 1 296 ? -26.719 17.516 4.488 1 39.78 296 ASP B C 1
ATOM 5347 O O . ASP B 1 296 ? -27.75 17.156 5.059 1 39.78 296 ASP B O 1
ATOM 5351 N N . PHE B 1 297 ? -25.734 17.859 5.129 1 37.06 297 PHE B N 1
ATOM 5352 C CA . PHE B 1 297 ? -25.906 18.312 6.5 1 37.06 297 PHE B CA 1
ATOM 5353 C C . PHE B 1 297 ? -26.828 19.547 6.543 1 37.06 297 PHE B C 1
ATOM 5355 O O . PHE B 1 297 ? -26.953 20.188 7.59 1 37.06 297 PHE B O 1
ATOM 5362 N N . ALA B 1 298 ? -27.297 20.047 5.578 1 34.09 298 ALA B N 1
ATOM 5363 C CA . ALA B 1 298 ? -28.422 20.859 6.066 1 34.09 298 ALA B CA 1
ATOM 5364 C C . ALA B 1 298 ? -29.172 20.125 7.176 1 34.09 298 ALA B C 1
ATOM 5366 O O . ALA B 1 298 ? -29.609 18.984 6.992 1 34.09 298 ALA B O 1
ATOM 5367 N N . PHE B 1 299 ? -28.859 20.453 8.445 1 34.88 299 PHE B N 1
ATOM 5368 C CA . PHE B 1 299 ? -29.406 20.172 9.766 1 34.88 299 PHE B CA 1
ATOM 5369 C C . PHE B 1 299 ? -30.797 19.547 9.648 1 34.88 299 PHE B C 1
ATOM 5371 O O . PHE B 1 299 ? -31.266 18.875 10.57 1 34.88 299 PHE B O 1
ATOM 5378 N N . ALA B 1 300 ? -31.5 19.969 8.781 1 40.19 300 ALA B N 1
ATOM 5379 C CA . ALA B 1 300 ? -32.938 19.766 8.961 1 40.19 300 ALA B CA 1
ATOM 5380 C C . ALA B 1 300 ? -33.312 18.297 8.82 1 40.19 300 ALA B C 1
ATOM 5382 O O . ALA B 1 300 ? -34.281 17.828 9.43 1 40.19 300 ALA B O 1
ATOM 5383 N N . ASN B 1 301 ? -32.5 17.438 7.895 1 44.25 301 ASN B N 1
ATOM 5384 C CA . ASN B 1 301 ? -33.062 16.094 7.754 1 44.25 301 ASN B CA 1
ATOM 5385 C C . ASN B 1 301 ? -32.031 15.039 8.133 1 44.25 301 ASN B C 1
ATOM 5387 O O . ASN B 1 301 ? -31.25 14.586 7.289 1 44.25 301 ASN B O 1
ATOM 5391 N N . PHE B 1 302 ? -31.766 14.828 9.438 1 46.12 302 PHE B N 1
ATOM 5392 C CA . PHE B 1 302 ? -30.953 13.797 10.078 1 46.12 302 PHE B CA 1
ATOM 5393 C C . PHE B 1 302 ? -31 12.5 9.281 1 46.12 302 PHE B C 1
ATOM 5395 O O . PHE B 1 302 ? -30.016 11.75 9.258 1 46.12 302 PHE B O 1
ATOM 5402 N N . ARG B 1 303 ? -32.094 12.352 8.656 1 48.81 303 ARG B N 1
ATOM 5403 C CA . ARG B 1 303 ? -32.25 11.133 7.883 1 48.81 303 ARG B CA 1
ATOM 5404 C C . ARG B 1 303 ? -31.25 11.047 6.75 1 48.81 303 ARG B C 1
ATOM 5406 O O . ARG B 1 303 ? -30.656 9.984 6.512 1 48.81 303 ARG B O 1
ATOM 5413 N N . ASN B 1 304 ? -31.109 12.141 6.086 1 52.28 304 ASN B N 1
ATOM 5414 C CA . ASN B 1 304 ? -30.188 12.156 4.945 1 52.28 304 ASN B CA 1
ATOM 5415 C C . ASN B 1 304 ? -28.75 11.945 5.383 1 52.28 304 ASN B C 1
ATOM 5417 O O . ASN B 1 304 ? -27.984 11.242 4.711 1 52.28 304 ASN B O 1
ATOM 5421 N N . ILE B 1 305 ? -28.547 12.43 6.605 1 56.5 305 ILE B N 1
ATOM 5422 C CA . ILE B 1 305 ? -27.203 12.273 7.152 1 56.5 305 ILE B CA 1
ATOM 5423 C C . ILE B 1 305 ? -26.938 10.805 7.484 1 56.5 305 ILE B C 1
ATOM 5425 O O . ILE B 1 305 ? -25.859 10.273 7.199 1 56.5 305 ILE B O 1
ATOM 5429 N N . ALA B 1 306 ? -28.031 10.328 8.023 1 54.91 306 ALA B N 1
ATOM 5430 C CA . ALA B 1 306 ? -27.891 8.93 8.43 1 54.91 306 ALA B CA 1
ATOM 5431 C C . ALA B 1 306 ? -27.672 8.031 7.215 1 54.91 306 ALA B C 1
ATOM 5433 O O . ALA B 1 306 ? -26.875 7.098 7.258 1 54.91 306 ALA B O 1
ATOM 5434 N N . GLN B 1 307 ? -28.406 8.289 6.164 1 56.69 307 GLN B N 1
ATOM 5435 C CA . GLN B 1 307 ? -28.266 7.488 4.949 1 56.69 307 GLN B CA 1
ATOM 5436 C C . GLN B 1 307 ? -26.875 7.66 4.34 1 56.69 307 GLN B C 1
ATOM 5438 O O . GLN B 1 307 ? -26.266 6.684 3.902 1 56.69 307 GLN B O 1
ATOM 5443 N N . GLU B 1 308 ? -26.531 8.867 4.324 1 57.88 308 GLU B N 1
ATOM 5444 C CA . GLU B 1 308 ? -25.219 9.148 3.76 1 57.88 308 GLU B CA 1
ATOM 5445 C C . GLU B 1 308 ? -24.109 8.531 4.602 1 57.88 308 GLU B C 1
ATOM 5447 O O . GLU B 1 308 ? -23.094 8.062 4.066 1 57.88 308 GLU B O 1
ATOM 5452 N N . LYS B 1 309 ? -24.391 8.57 5.902 1 55.25 309 LYS B N 1
ATOM 5453 C CA . LYS B 1 309 ? -23.469 7.895 6.805 1 55.25 309 LYS B CA 1
ATOM 5454 C C . LYS B 1 309 ? -23.297 6.422 6.434 1 55.25 309 LYS B C 1
ATOM 5456 O O . LYS B 1 309 ? -22.188 5.902 6.402 1 55.25 309 LYS B O 1
ATOM 5461 N N . GLY B 1 310 ? -24.422 5.879 6.184 1 58.19 310 GLY B N 1
ATOM 5462 C CA . GLY B 1 310 ? -24.406 4.465 5.84 1 58.19 310 GLY B CA 1
ATOM 5463 C C . GLY B 1 310 ? -23.641 4.172 4.562 1 58.19 310 GLY B C 1
ATOM 5464 O O . GLY B 1 310 ? -22.953 3.154 4.469 1 58.19 310 GLY B O 1
ATOM 5465 N N . ARG B 1 311 ? -23.734 5.082 3.688 1 60.84 311 ARG B N 1
ATOM 5466 C CA . ARG B 1 311 ? -23.094 4.871 2.395 1 60.84 311 ARG B CA 1
ATOM 5467 C C . ARG B 1 311 ? -21.594 5.125 2.482 1 60.84 311 ARG B C 1
ATOM 5469 O O . ARG B 1 311 ? -20.781 4.309 2.018 1 60.84 311 ARG B O 1
ATOM 5476 N N . HIS B 1 312 ? -21.219 6.211 3.152 1 62.41 312 HIS B N 1
ATOM 5477 C CA . HIS B 1 312 ? -19.812 6.641 3.164 1 62.41 312 HIS B CA 1
ATOM 5478 C C . HIS B 1 312 ? -19 5.82 4.148 1 62.41 312 HIS B C 1
ATOM 5480 O O . HIS B 1 312 ? -17.797 5.59 3.932 1 62.41 312 HIS B O 1
ATOM 5486 N N . PHE B 1 313 ? -19.719 5.445 5.137 1 68.44 313 PHE B N 1
ATOM 5487 C CA . PHE B 1 313 ? -18.922 4.953 6.246 1 68.44 313 PHE B CA 1
ATOM 5488 C C . PHE B 1 313 ? -19.219 3.488 6.531 1 68.44 313 PHE B C 1
ATOM 5490 O O . PHE B 1 313 ? -19.047 3.02 7.656 1 68.44 313 PHE B O 1
ATOM 5497 N N . LYS B 1 314 ? -19.672 2.904 5.559 1 79.75 314 LYS B N 1
ATOM 5498 C CA . LYS B 1 314 ? -19.922 1.483 5.777 1 79.75 314 LYS B CA 1
ATOM 5499 C C . LYS B 1 314 ? -18.703 0.791 6.355 1 79.75 314 LYS B C 1
ATOM 5501 O O . LYS B 1 314 ? -18.797 0.088 7.363 1 79.75 314 LYS B O 1
ATOM 5506 N N . ASN B 1 315 ? -17.641 1.072 5.781 1 88.25 315 ASN B N 1
ATOM 5507 C CA . ASN B 1 315 ? -16.359 0.569 6.262 1 88.25 315 ASN B CA 1
ATOM 5508 C C . ASN B 1 315 ? -15.281 1.648 6.215 1 88.25 315 ASN B C 1
ATOM 5510 O O . ASN B 1 315 ? -15.164 2.371 5.223 1 88.25 315 ASN B O 1
ATOM 5514 N N . ILE B 1 316 ? -14.688 1.9 7.316 1 91.56 316 ILE B N 1
ATOM 5515 C CA . ILE B 1 316 ? -13.516 2.766 7.383 1 91.56 316 ILE B CA 1
ATOM 5516 C C . ILE B 1 316 ? -12.266 1.926 7.66 1 91.56 316 ILE B C 1
ATOM 5518 O O . ILE B 1 316 ? -12.188 1.237 8.68 1 91.56 316 ILE B O 1
ATOM 5522 N N . LYS B 1 317 ? -11.383 1.96 6.801 1 93 317 LYS B N 1
ATOM 5523 C CA . LYS B 1 317 ? -10.125 1.235 6.973 1 93 317 LYS B CA 1
ATOM 5524 C C . LYS B 1 317 ? -9.047 2.137 7.57 1 93 317 LYS B C 1
ATOM 5526 O O . LYS B 1 317 ? -8.836 3.254 7.098 1 93 317 LYS B O 1
ATOM 5531 N N . ILE B 1 318 ? -8.414 1.64 8.625 1 93.94 318 ILE B N 1
ATOM 5532 C CA . ILE B 1 318 ? -7.414 2.48 9.281 1 93.94 318 ILE B CA 1
ATOM 5533 C C . ILE B 1 318 ? -6.137 1.677 9.516 1 93.94 318 ILE B C 1
ATOM 5535 O O . ILE B 1 318 ? -6.184 0.452 9.656 1 93.94 318 ILE B O 1
ATOM 5539 N N . SER B 1 319 ? -4.992 2.295 9.445 1 90.56 319 SER B N 1
ATOM 5540 C CA . SER B 1 319 ? -3.691 1.766 9.836 1 90.56 319 SER B CA 1
ATOM 5541 C C . SER B 1 319 ? -3.184 2.43 11.117 1 90.56 319 SER B C 1
ATOM 5543 O O . SER B 1 319 ? -3.135 3.658 11.203 1 90.56 319 SER B O 1
ATOM 5545 N N . ILE B 1 320 ? -2.816 1.611 12.078 1 93 320 ILE B N 1
ATOM 5546 C CA . ILE B 1 320 ? -2.432 2.166 13.367 1 93 320 ILE B CA 1
ATOM 5547 C C . ILE B 1 320 ? -1.477 1.208 14.078 1 93 320 ILE B C 1
ATOM 5549 O O . ILE B 1 320 ? -1.545 -0.007 13.875 1 93 320 ILE B O 1
ATOM 5553 N N . THR B 1 321 ? -0.569 1.709 14.766 1 91.69 321 THR B N 1
ATOM 5554 C CA . THR B 1 321 ? 0.307 0.892 15.594 1 91.69 321 THR B CA 1
ATOM 5555 C C . THR B 1 321 ? -0.241 0.786 17.016 1 91.69 321 THR B C 1
ATOM 5557 O O . THR B 1 321 ? -0.467 1.802 17.672 1 91.69 321 THR B O 1
ATOM 5560 N N . LEU B 1 322 ? -0.518 -0.389 17.438 1 92.44 322 LEU B N 1
ATOM 5561 C CA . LEU B 1 322 ? -1.023 -0.681 18.766 1 92.44 322 LEU B CA 1
ATOM 5562 C C . LEU B 1 322 ? -0.028 -1.53 19.562 1 92.44 322 LEU B C 1
ATOM 5564 O O . LEU B 1 322 ? 0.275 -2.66 19.172 1 92.44 322 LEU B O 1
ATOM 5568 N N . GLU B 1 323 ? 0.478 -1.019 20.641 1 88.69 323 GLU B N 1
ATOM 5569 C CA . GLU B 1 323 ? 1.421 -1.756 21.484 1 88.69 323 GLU B CA 1
ATOM 5570 C C . GLU B 1 323 ? 2.615 -2.246 20.672 1 88.69 323 GLU B C 1
ATOM 5572 O O . GLU B 1 323 ? 2.955 -3.43 20.703 1 88.69 323 GLU B O 1
ATOM 5577 N N . ASN B 1 324 ? 3.117 -1.486 19.781 1 86.69 324 ASN B N 1
ATOM 5578 C CA . ASN B 1 324 ? 4.32 -1.68 18.984 1 86.69 324 ASN B CA 1
ATOM 5579 C C . ASN B 1 324 ? 4.078 -2.66 17.844 1 86.69 324 ASN B C 1
ATOM 5581 O O . ASN B 1 324 ? 5.023 -3.207 17.266 1 86.69 324 ASN B O 1
ATOM 5585 N N . ILE B 1 325 ? 2.828 -2.945 17.656 1 91.31 325 ILE B N 1
ATOM 5586 C CA . ILE B 1 325 ? 2.467 -3.809 16.531 1 91.31 325 ILE B CA 1
ATOM 5587 C C . ILE B 1 325 ? 1.657 -3.014 15.516 1 91.31 325 ILE B C 1
ATOM 5589 O O . ILE B 1 325 ? 0.658 -2.379 15.859 1 91.31 325 ILE B O 1
ATOM 5593 N N . GLN B 1 326 ? 2.082 -3.037 14.32 1 90.62 326 GLN B N 1
ATOM 5594 C CA . GLN B 1 326 ? 1.334 -2.379 13.25 1 90.62 326 GLN B CA 1
ATOM 5595 C C . GLN B 1 326 ? 0.086 -3.176 12.883 1 90.62 326 GLN B C 1
ATOM 5597 O O . GLN B 1 326 ? 0.158 -4.387 12.664 1 90.62 326 GLN B O 1
ATOM 5602 N N . ARG B 1 327 ? -1.038 -2.533 12.859 1 91.5 327 ARG B N 1
ATOM 5603 C CA . ARG B 1 327 ? -2.314 -3.191 12.594 1 91.5 327 ARG B CA 1
ATOM 5604 C C . ARG B 1 327 ? -3.068 -2.49 11.469 1 91.5 327 ARG B C 1
ATOM 5606 O O . ARG B 1 327 ? -3.037 -1.262 11.367 1 91.5 327 ARG B O 1
ATOM 5613 N N . ASN B 1 328 ? -3.656 -3.254 10.633 1 90.44 328 ASN B N 1
ATOM 5614 C CA . ASN B 1 328 ? -4.668 -2.797 9.688 1 90.44 328 ASN B CA 1
ATOM 5615 C C . ASN B 1 328 ? -6.074 -3.17 10.156 1 90.44 328 ASN B C 1
ATOM 5617 O O . ASN B 1 328 ? -6.414 -4.352 10.234 1 90.44 328 ASN B O 1
ATOM 5621 N N . LEU B 1 329 ? -6.906 -2.141 10.445 1 94.38 329 LEU B N 1
ATOM 5622 C CA . LEU B 1 329 ? -8.203 -2.385 11.055 1 94.38 329 LEU B CA 1
ATOM 5623 C C . LEU B 1 329 ? -9.336 -1.907 10.148 1 94.38 329 LEU B C 1
ATOM 5625 O O . LEU B 1 329 ? -9.117 -1.069 9.273 1 94.38 329 LEU B O 1
ATOM 5629 N N . ILE B 1 330 ? -10.477 -2.488 10.328 1 94.12 330 ILE B N 1
ATOM 5630 C CA . ILE B 1 330 ? -11.695 -2.059 9.656 1 94.12 330 ILE B CA 1
ATOM 5631 C C . ILE B 1 330 ? -12.742 -1.664 10.695 1 94.12 330 ILE B C 1
ATOM 5633 O O . ILE B 1 330 ? -13.141 -2.484 11.531 1 94.12 330 ILE B O 1
ATOM 5637 N N . LEU B 1 331 ? -13.109 -0.434 10.711 1 93.69 331 LEU B N 1
ATOM 5638 C CA . LEU B 1 331 ? -14.227 0.044 11.516 1 93.69 331 LEU B CA 1
ATOM 5639 C C . LEU B 1 331 ? -15.516 0.049 10.695 1 93.69 331 LEU B C 1
ATOM 5641 O O . LEU B 1 331 ? -15.625 0.78 9.711 1 93.69 331 LEU B O 1
ATOM 5645 N N . LYS B 1 332 ? -16.391 -0.745 11.117 1 92.75 332 LYS B N 1
ATOM 5646 C CA . LYS B 1 332 ? -17.672 -0.891 10.406 1 92.75 332 LYS B CA 1
ATOM 5647 C C . LYS B 1 332 ? -18.766 -0.079 11.086 1 92.75 332 LYS B C 1
ATOM 5649 O O . LYS B 1 332 ? -18.891 -0.098 12.312 1 92.75 332 LYS B O 1
ATOM 5654 N N . ILE B 1 333 ? -19.547 0.572 10.258 1 89.81 333 ILE B N 1
ATOM 5655 C CA . ILE B 1 333 ? -20.656 1.331 10.82 1 89.81 333 ILE B CA 1
ATOM 5656 C C . ILE B 1 333 ? -21.656 0.375 11.469 1 89.81 333 ILE B C 1
ATOM 5658 O O . ILE B 1 333 ? -21.953 -0.688 10.914 1 89.81 333 ILE B O 1
ATOM 5662 N N . ASP B 1 334 ? -22.047 0.711 12.625 1 89.56 334 ASP B N 1
ATOM 5663 C CA . ASP B 1 334 ? -23.094 -0.037 13.32 1 89.56 334 ASP B CA 1
ATOM 5664 C C . ASP B 1 334 ? -24.438 0.114 12.609 1 89.56 334 ASP B C 1
ATOM 5666 O O . ASP B 1 334 ? -25.141 1.118 12.789 1 89.56 334 ASP B O 1
ATOM 5670 N N . GLU B 1 335 ? -24.812 -0.896 11.945 1 84.56 335 GLU B N 1
ATOM 5671 C CA . GLU B 1 335 ? -26.016 -0.825 11.117 1 84.56 335 GLU B CA 1
ATOM 5672 C C . GLU B 1 335 ? -27.281 -0.737 11.969 1 84.56 335 GLU B C 1
ATOM 5674 O O . GLU B 1 335 ? -28.25 -0.09 11.578 1 84.56 335 GLU B O 1
ATOM 5679 N N . GLU B 1 336 ? -27.328 -1.429 13.023 1 84.38 336 GLU B N 1
ATOM 5680 C CA . GLU B 1 336 ? -28.484 -1.361 13.922 1 84.38 336 GLU B CA 1
ATOM 5681 C C . GLU B 1 336 ? -28.656 0.043 14.492 1 84.38 336 GLU B C 1
ATOM 5683 O O . GLU B 1 336 ? -29.766 0.584 14.5 1 84.38 336 GLU B O 1
ATOM 5688 N N . TRP B 1 337 ? -27.609 0.552 14.953 1 82.56 337 TRP B N 1
ATOM 5689 C CA . TRP B 1 337 ? -27.609 1.926 15.445 1 82.56 337 TRP B CA 1
ATOM 5690 C C . TRP B 1 337 ? -28.078 2.893 14.359 1 82.56 337 TRP B C 1
ATOM 5692 O O . TRP B 1 337 ? -28.859 3.799 14.625 1 82.56 337 TRP B O 1
ATOM 5702 N N . LEU B 1 338 ? -27.547 2.734 13.164 1 79.75 338 LEU B N 1
ATOM 5703 C CA . LEU B 1 338 ? -27.891 3.607 12.047 1 79.75 338 LEU B CA 1
ATOM 5704 C C . LEU B 1 338 ? -29.375 3.539 11.742 1 79.75 338 LEU B C 1
ATOM 5706 O O . LEU B 1 338 ? -30.016 4.566 11.492 1 79.75 338 LEU B O 1
ATOM 5710 N N . ARG B 1 339 ? -29.891 2.35 11.805 1 79.38 339 ARG B N 1
ATOM 5711 C CA . ARG B 1 339 ? -31.312 2.162 11.57 1 79.38 339 ARG B CA 1
ATOM 5712 C C . ARG B 1 339 ? -32.156 2.863 12.641 1 79.38 339 ARG B C 1
ATOM 5714 O O . ARG B 1 339 ? -33.156 3.488 12.336 1 79.38 339 ARG B O 1
ATOM 5721 N N . GLU B 1 340 ? -31.703 2.742 13.844 1 78.62 340 GLU B N 1
ATOM 5722 C CA . GLU B 1 340 ? -32.406 3.391 14.945 1 78.62 340 GLU B CA 1
ATOM 5723 C C . GLU B 1 340 ? -32.406 4.906 14.789 1 78.62 340 GLU B C 1
ATOM 5725 O O . GLU B 1 340 ? -33.406 5.566 15.047 1 78.62 340 GLU B O 1
ATOM 5730 N N . VAL B 1 341 ? -31.297 5.414 14.414 1 74.25 341 VAL B N 1
ATOM 5731 C CA . VAL B 1 341 ? -31.156 6.852 14.203 1 74.25 341 VAL B CA 1
ATOM 5732 C C . VAL B 1 341 ? -32.094 7.301 13.078 1 74.25 341 VAL B C 1
ATOM 5734 O O . VAL B 1 341 ? -32.719 8.359 13.164 1 74.25 341 VAL B O 1
ATOM 5737 N N . LEU B 1 342 ? -32.188 6.496 12.023 1 71 342 LEU B N 1
ATOM 5738 C CA . LEU B 1 342 ? -33.031 6.801 10.867 1 71 342 LEU B CA 1
ATOM 5739 C C . LEU B 1 342 ? -34.5 6.703 11.227 1 71 342 LEU B C 1
ATOM 5741 O O . LEU B 1 342 ? -35.312 7.504 10.758 1 71 342 LEU B O 1
ATOM 5745 N N . ASP B 1 343 ? -34.812 5.699 12.031 1 70.5 343 ASP B N 1
ATOM 5746 C CA . ASP B 1 343 ? -36.219 5.496 12.438 1 70.5 343 ASP B CA 1
ATOM 5747 C C . ASP B 1 343 ? -36.656 6.59 13.398 1 70.5 343 ASP B C 1
ATOM 5749 O O . ASP B 1 343 ? -37.812 7.004 13.367 1 70.5 343 ASP B O 1
ATOM 5753 N N . ASN B 1 344 ? -35.781 6.969 14.227 1 63.31 344 ASN B N 1
ATOM 5754 C CA . ASN B 1 344 ? -36.125 7.992 15.211 1 63.31 344 ASN B CA 1
ATOM 5755 C C . ASN B 1 344 ? -36.219 9.375 14.57 1 63.31 344 ASN B C 1
ATOM 5757 O O . ASN B 1 344 ? -36.75 10.312 15.172 1 63.31 344 ASN B O 1
ATOM 5761 N N . THR B 1 345 ? -35.625 9.477 13.508 1 53.47 345 THR B N 1
ATOM 5762 C CA . THR B 1 345 ? -35.75 10.75 12.812 1 53.47 345 THR B CA 1
ATOM 5763 C C . THR B 1 345 ? -37.031 10.797 11.984 1 53.47 345 THR B C 1
ATOM 5765 O O . THR B 1 345 ? -37.344 11.812 11.352 1 53.47 345 THR B O 1
ATOM 5768 N N . ARG B 1 346 ? -38 9.711 12.062 1 45.56 346 ARG B N 1
ATOM 5769 C CA . ARG B 1 346 ? -39.344 9.688 11.508 1 45.56 346 ARG B CA 1
ATOM 5770 C C . ARG B 1 346 ? -40.344 10.297 12.484 1 45.56 346 ARG B C 1
ATOM 5772 O O . ARG B 1 346 ? -40.281 10.055 13.688 1 45.56 346 ARG B O 1
#

Nearest PDB structures (foldseek):
  8axb-assembly1_A  TM=2.333E-01  e=7.178E-01  Scytonema hofmannii
  4tk1-assembly1_A  TM=4.581E-01  e=5.706E+00  Rattus norvegicus
  8g6f-assembly1_a  TM=1.966E-01  e=6.397E-01  Plasmodium falciparum Dd2
  8ea3-assembly1_O  TM=2.189E-01  e=2.271E+00  Scytonema hofmannii
  8axb-assembly1_A  TM=4.581E-01  e=5.441E-01  Scytonema hofmannii

Radius of gyration: 27.62 Å; Cα contacts (8 Å, |Δi|>4): 1350; chains: 2; bounding box: 77×92×63 Å